Protein 7B9L (pdb70)

Sequence (595 aa):
LYFQLEELELDEQQRKRLEAFLTQKQKVGELKDDDFEKISELGAGNGGVVFKVSHKPSGLVMMARKLIHLEIKPAIRNQIIRELQVLHECNSPYIVVGFYGAFYSDGEISICMEHMDGGSLDDQVLKKAGRIPEQILGKVSIAVIKGLTYLREKHKIIMHRDVKPSNILVNSRGEIKLCDFGVSGQLIDSMRSYMSPERLQGTHYSVQSSDIWSMGLSLVEMAVGRYPIMAIFELLDYIVNEPPPKLPSGVFSLEFQDFVNKCLIKNPAERADLKQLMVHAFIKRSDAEEVDFAGWLCSTIGLNELDEQQRKRLEAFLTQKQKVGELKDDDFEKISELGAGNGGVVFKVSHKPSGLVMARKLIHLEIKPAIRNQIIRELQVLHECNSPYIVGFYGAFYSDGEISIC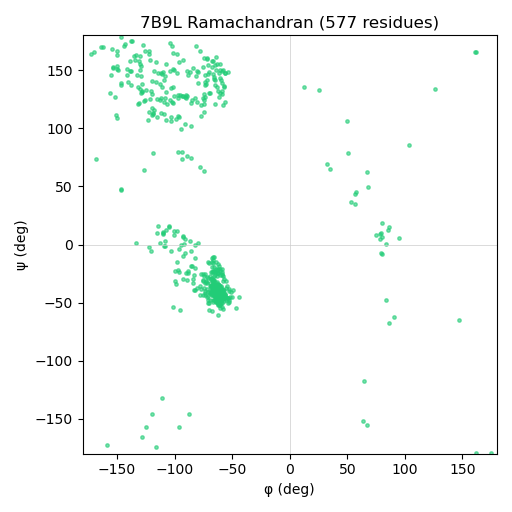MEHMDGGSLDDQVLKKAGRIPEQILGKVSIAVIKGLTYLREKHKIMHRDVKPSNILVNSRGEIKLCDFGVSGQLIDSMARSYMSPERLQGTHYYSVQSDIIWSMGLSLVEMAVGRYPIGSGSSMAIFELLDYIVNEPPPKLPSGVFSLEFQDFVNKCLIKNPAERADLKQLMVHAFIKRSDAEEVDFAGWLCSTIGL

Organism: Homo sapiens (NCBI:txid9606)

GO terms:
  GO:0005515 protein binding (F, IDA)
  GO:0005783 endoplasmic reticulum (C, IDA)
  GO:0004712 protein serine/threonine/tyrosine kinase activity (F, TAS)
  GO:0005634 nucleus (C, TAS)
  GO:0005739 mitochondrion (C, TAS)
  GO:0005769 early endosome (C, TAS)
  GO:0005770 late endosome (C, TAS)
  GO:0005794 Golgi apparatus (C, TAS)
  GO:0005829 cytosol (C, TAS)
  GO:0005925 focal adhesion (C, TAS)
  GO:2000641 regulation of early endosome to late endosome transport (P, TAS)
  GO:0032872 regulation of stress-activated MAPK cascade (P, TAS)
  GO:0090170 regulation of Golgi inheritance (P, TAS)
  GO:0005515 protein binding (F, IPI)
  GO:0004672 protein kinase activity (F, TAS)
  GO:0006935 chemotaxis (P, TAS)
  GO:0007165 signal transduction (P, TAS)
  GO:0004708 MAP kinase kinase activity (F, IDA)
  GO:0004674 protein serine/threonine kinase activity (F, TAS)
  GO:0070371 ERK1 and ERK2 cascade (P, TAS)

Nearest PDB structures (foldseek):
  7b9l-assembly1_A  TM=1.003E+00  e=1.078E-55  Homo sapiens
  7b3m-assembly1_A  TM=1.003E+00  e=1.290E-52  Homo sapiens
  7b3m-assembly2_B  TM=9.998E-01  e=8.311E-51  Homo sapiens
  7b7r-assembly2_B  TM=9.996E-01  e=3.781E-50  Homo sapiens
  7b9l-assembly2_B  TM=9.998E-01  e=3.214E-50  Homo sapiens

B-factor: mean 40.16, std 14.86, range [16.82, 131.48]

InterPro domains:
  IPR000719 Protein kinase domain [PF00069] (68-361)
  IPR000719 Protein kinase domain [PS50011] (68-361)
  IPR000719 Protein kinase domain [SM00220] (68-361)
  IPR008271 Serine/threonine-protein kinase, active site [PS00108] (186-198)
  IPR011009 Protein kinase-like domain superfamily [SSF56112] (63-365)
  IPR017441 Protein kinase, ATP binding site [PS00107] (74-97)
  IPR050915 MAP kinase kinase [PTHR47448] (9-391)

Radius of gyration: 26.85 Å; Cα contacts (8 Å, |Δi|>4): 1035; chains: 2; bounding box: 54×52×81 Å

Solvent-accessible surface area: 27984 Å² total; per-residue (Å²): 122,208,65,131,25,147,138,24,116,26,78,119,112,31,122,151,72,16,45,56,27,20,64,66,25,111,113,20,56,148,14,120,68,124,39,22,106,82,87,46,41,57,25,69,59,148,36,15,20,30,28,59,2,30,3,117,88,20,57,23,67,0,7,17,34,23,6,49,17,93,56,158,82,78,55,42,76,61,0,28,152,31,2,67,66,17,67,124,8,39,4,16,29,4,11,10,11,15,4,11,22,52,35,108,4,48,0,0,20,0,17,13,46,9,58,4,19,7,0,35,72,1,16,164,143,34,41,144,1,64,27,91,7,0,0,43,0,0,14,7,1,0,54,0,5,29,22,0,131,106,67,39,158,24,59,1,94,56,2,61,2,39,6,2,26,0,4,30,131,20,25,16,14,2,7,53,20,18,21,2,42,36,19,76,113,32,125,178,18,18,81,1,4,18,81,1,90,48,64,173,29,43,18,24,3,2,0,2,6,2,0,0,0,2,2,14,0,1,42,30,151,32,22,33,139,15,92,17,89,19,12,47,96,4,12,85,71,98,42,22,147,7,64,90,80,95,17,34,139,63,0,24,56,0,0,47,81,0,0,40,64,80,43,99,117,4,4,57,14,149,87,1,56,94,21,55,0,6,129,72,0,90,91,39,183,36,105,13,27,30,46,0,23,95,43,33,68,44,179,151,68,78,160,96,36,139,151,57,34,97,51,29,66,95,82,32,158,119,22,59,132,19,96,70,108,31,20,101,104,91,47,48,58,30,62,59,145,35,13,21,30,21,56,4,24,3,110,89,24,55,18,69,0,7,17,30,26,4,47,20,95,28,143,76,71,37,75,92,69,0,35,169,33,1,63,49,18,68,102,6,56,6,14,38,5,10,10,10,18,6,13,23,38,34,108,0,47,0,1,19,0,18,16,48,9,60,6,20,9,0,42,78,1,13,169,138,34,41,119,1,60,27,90,7,0,0,42,0,0,12,5,2,0,69,0,6,52,36,0,84,132,149,45,156,17,41,1,82,56,2,54,2,42,6,2,26,0,10,43,113,21,20,15,13,2,6,55,17,18,22,3,40,43,14,54,109,30,69,124,180,17,30,73,1,4,17,57,0,94,42,70,151,17,36,23,32,0,1,0,1,4,1,0,0,1,1,0,2,0,1,10,28,114,18,20,10,32,70,12,114,123,42,21,82,14,57,11,5,45,87,4,13,83,80,112,43,18,147,7,68,98,78,123,18,31,145,57,0,30,55,0,0,56,82,0,1,60,64,80,45,90,125,5,5,56,20,156,87,0,59,92,21,57,0,1,128,66,0,81,92,42,184,32,104,11,28,32,46,0,36,96,40,27,67,98

Secondary structure (DSSP, 8-state):
-----TTS---HHHHHHHHHHHHHHTT--S--GGGEEEEEEEEE-SSEEEEEEEETTTTEEEEEEEEE----HHHHHHHHHHHGGGGG---TTB--EEEEEEETTEEEEEEE--TT-BHHHHHHHHSS--HHHHHHHHHHHHHHHHHHHHHH----S--SGGGEEE-TT--EEE------HHHHHH------HHHHH-----HHHHHHHHHHHHHHHHHTS-----HHHHHHHHHHSPPP-PPTTTS-HHHHHHHHHHS-SSTTTSPPHHHHHTSHHHHHHHHS---HHHHHHHHHT--/---HHHHHHHHHHHHHHTT--S--GGGEEEEEEEEE-SSEEEEEEEETTT--EEEEEEEE----HHHHHHHHHHHGGGGG---TTB--EEEEEEETTEEEEEEE--TT-BHHHHHHHHSS--HHHHHHHHHHHHHHHHHHHHHH-------SGGGEEE-TT--EEE------HHHHHHH------HHHHTTPPP-HHHHHHHHHHHHHHHHHTS--STT-----HHHHHHHHHHSPPP---TTTS-HHHHHHHHHHS-SSTTTS--HHHHHTSHHHHHHHHS---HHHHHHHHHT-

Foldseek 3Di:
DPDPCPVAPDDPVLVVVLVVLVVLLVQADDDDPVQKDFDAWLAADPFWTWTFIQRNSSRDTWIKTKGFADDDVVLVVVQQVLLVCLCVQRDLAAWAWNGWDDDDRIIITITHDAALAFQVVLLVLQLADDLLLVLVLLLSLLVQQCSCCVVPVFAFVDDARNQWGAHLVGGTYGDRGPSDPSVVVRGLDLFALCVLVDDPDDSLRNLSSSLQRSLCRHNSHNQAPDPVRRSCCRNPHQFDFHDPPSDDPQNRVLSNLSNDNPSVSRDHSVRSCPRPSNVVSVPDDDPSSVVSCVRVVHD/DDDPVFVVVLVVLVVLLVQDDDDDPVQKDFDAWLAADLFWTWTFIQRNSSRDTKIKIKGFAPDDPVLQVLQQVLLCCLVVLRDLAAWAWNGWDDDDRIIITITHDAALAFQLVLLVLQLADDLLLLLVLLLSLLVQQCSCCVVPVFHFQDDARNQWGHHLVGGTYGYRGPSDPSVCVRSPVPLFALVVVVPDDDDNLRNLSSSLQRSQCRHNSFNCFDVHHDDDDCNRSCRRNPHADDFHDDDPDDPQNRVLSNLSNDNPSVSRDGSVRSCPRPSNVVSVPDDDPSSVVSCVRVPD

Structure (mmCIF, N/CA/C/O backbone):
data_7B9L
#
_entry.id   7B9L
#
_cell.length_a   57.950
_cell.length_b   72.080
_cell.length_c   158.160
_cell.angle_alpha   90.000
_cell.angle_beta   90.000
_cell.angle_gamma   90.000
#
_symmetry.space_group_name_H-M   'P 21 21 21'
#
loop_
_entity.id
_entity.type
_entity.pdbx_description
1 polymer 'Dual specificity mitogen-activated protein kinase kinase 1,Dual specificity mitogen-activated protein kinase kinase 1'
2 non-polymer 'PHOSPHOAMINOPHOSPHONIC ACID-ADENYLATE ESTER'
3 non-polymer ~{N}-(4-methoxyphenyl)-2-[(2~{S})-3-oxidanylidenethiomorpholin-2-yl]ethanamide
4 non-polymer GLYCEROL
5 non-polymer 'SULFATE ION'
6 non-polymer 'MAGNESIUM ION'
7 water water
#
loop_
_atom_site.group_PDB
_atom_site.id
_atom_site.type_symbol
_atom_site.label_atom_id
_atom_site.label_alt_id
_atom_site.label_comp_id
_atom_site.label_asym_id
_atom_site.label_entity_id
_atom_site.label_seq_id
_atom_site.pdbx_PDB_ins_code
_atom_site.Cartn_x
_atom_site.Cartn_y
_atom_site.Cartn_z
_atom_site.occupancy
_atom_site.B_iso_or_equiv
_atom_site.auth_seq_id
_atom_site.auth_comp_id
_atom_site.auth_asym_id
_atom_site.auth_atom_id
_atom_site.pdbx_PDB_model_num
ATOM 1 N N . LEU A 1 14 ? -43.435 -27.841 33.068 1.00 49.30 33 LEU A N 1
ATOM 2 C CA . LEU A 1 14 ? -42.271 -27.926 32.170 1.00 47.95 33 LEU A CA 1
ATOM 3 C C . LEU A 1 14 ? -41.119 -28.662 32.825 1.00 49.67 33 LEU A C 1
ATOM 4 O O . LEU A 1 14 ? -40.830 -28.445 34.005 1.00 49.90 33 LEU A O 1
ATOM 9 N N . TYR A 1 15 ? -40.479 -29.561 32.064 1.00 42.38 34 TYR A N 1
ATOM 10 C CA . TYR A 1 15 ? -39.382 -30.373 32.559 1.00 41.63 34 TYR A CA 1
ATOM 11 C C . TYR A 1 15 ? -38.070 -29.711 32.159 1.00 44.96 34 TYR A C 1
ATOM 12 O O . TYR A 1 15 ? -37.442 -30.091 31.169 1.00 45.94 34 TYR A O 1
ATOM 21 N N . PHE A 1 16 ? -37.682 -28.679 32.914 1.00 41.37 35 PHE A N 1
ATOM 22 C CA . PHE A 1 16 ? -36.473 -27.905 32.648 1.00 40.37 35 PHE A CA 1
ATOM 23 C C . PHE A 1 16 ? -35.221 -28.752 32.760 1.00 47.11 35 PHE A C 1
ATOM 24 O O . PHE A 1 16 ? -35.127 -29.611 33.639 1.00 46.33 35 PHE A O 1
ATOM 32 N N . GLN A 1 17 ? -34.316 -28.589 31.790 1.00 45.38 36 GLN A N 1
ATOM 33 C CA . GLN A 1 17 ? -33.050 -29.318 31.746 1.00 45.97 36 GLN A CA 1
ATOM 34 C C . GLN A 1 17 ? -31.989 -28.227 31.606 1.00 49.18 36 GLN A C 1
ATOM 35 O O . GLN A 1 17 ? -31.322 -28.110 30.577 1.00 50.68 36 GLN A O 1
ATOM 41 N N . LEU A 1 18 ? -31.881 -27.384 32.641 1.00 43.16 37 LEU A N 1
ATOM 42 C CA . LEU A 1 18 ? -30.972 -26.240 32.644 1.00 42.89 37 LEU A CA 1
ATOM 43 C C . LEU A 1 18 ? -29.836 -26.340 33.679 1.00 46.16 37 LEU A C 1
ATOM 44 O O . LEU A 1 18 ? -29.178 -25.336 33.945 1.00 44.91 37 LEU A O 1
ATOM 49 N N . GLU A 1 19 ? -29.572 -27.538 34.225 1.00 45.18 38 GLU A N 1
ATOM 50 C CA . GLU A 1 19 ? -28.514 -27.718 35.240 1.00 46.31 38 GLU A CA 1
ATOM 51 C C . GLU A 1 19 ? -27.088 -27.401 34.725 1.00 51.83 38 GLU A C 1
ATOM 52 O O . GLU A 1 19 ? -26.258 -26.961 35.515 1.00 52.04 38 GLU A O 1
ATOM 58 N N . GLU A 1 20 ? -26.834 -27.552 33.408 1.00 49.87 39 GLU A N 1
ATOM 59 C CA . GLU A 1 20 ? -25.542 -27.275 32.763 1.00 50.71 39 GLU A CA 1
ATOM 60 C C . GLU A 1 20 ? -25.130 -25.786 32.860 1.00 53.98 39 GLU A C 1
ATOM 61 O O . GLU A 1 20 ? -23.937 -25.470 32.791 1.00 54.37 39 GLU A O 1
ATOM 67 N N . LEU A 1 21 ? -26.114 -24.884 33.009 1.00 48.57 40 LEU A N 1
ATOM 68 C CA . LEU A 1 21 ? -25.888 -23.441 33.158 1.00 48.39 40 LEU A CA 1
ATOM 69 C C . LEU A 1 21 ? -25.586 -23.154 34.634 1.00 56.13 40 LEU A C 1
ATOM 70 O O . LEU A 1 21 ? -26.059 -23.904 35.496 1.00 55.70 40 LEU A O 1
ATOM 75 N N . GLU A 1 22 ? -24.813 -22.087 34.945 1.00 56.70 41 GLU A N 1
ATOM 76 C CA . GLU A 1 22 ? -24.510 -21.765 36.358 1.00 58.30 41 GLU A CA 1
ATOM 77 C C . GLU A 1 22 ? -25.803 -21.438 37.127 1.00 63.18 41 GLU A C 1
ATOM 78 O O . GLU A 1 22 ? -26.199 -22.203 38.004 1.00 64.90 41 GLU A O 1
ATOM 84 N N . LEU A 1 23 ? -26.508 -20.386 36.686 1.00 58.96 42 LEU A N 1
ATOM 85 C CA . LEU A 1 23 ? -27.791 -19.869 37.154 1.00 57.72 42 LEU A CA 1
ATOM 86 C C . LEU A 1 23 ? -27.931 -19.650 38.654 1.00 62.32 42 LEU A C 1
ATOM 87 O O . LEU A 1 23 ? -28.181 -20.606 39.398 1.00 62.48 42 LEU A O 1
ATOM 92 N N . ASP A 1 24 ? -27.909 -18.372 39.078 1.00 58.32 43 ASP A N 1
ATOM 93 C CA . ASP A 1 24 ? -28.244 -18.028 40.457 1.00 57.28 43 ASP A CA 1
ATOM 94 C C . ASP A 1 24 ? -29.790 -18.093 40.483 1.00 58.95 43 ASP A C 1
ATOM 95 O O . ASP A 1 24 ? -30.388 -18.194 39.407 1.00 58.83 43 ASP A O 1
ATOM 100 N N . GLU A 1 25 ? -30.437 -18.092 41.661 1.00 53.30 44 GLU A N 1
ATOM 101 C CA . GLU A 1 25 ? -31.904 -18.203 41.740 1.00 52.18 44 GLU A CA 1
ATOM 102 C C . GLU A 1 25 ? -32.669 -17.143 40.927 1.00 50.87 44 GLU A C 1
ATOM 103 O O . GLU A 1 25 ? -33.713 -17.466 40.360 1.00 49.99 44 GLU A O 1
ATOM 109 N N . GLN A 1 26 ? -32.162 -15.897 40.880 1.00 44.34 45 GLN A N 1
ATOM 110 C CA . GLN A 1 26 ? -32.787 -14.810 40.130 1.00 42.94 45 GLN A CA 1
ATOM 111 C C . GLN A 1 26 ? -32.718 -15.136 38.610 1.00 42.04 45 GLN A C 1
ATOM 112 O O . GLN A 1 26 ? -33.710 -14.969 37.898 1.00 39.23 45 GLN A O 1
ATOM 118 N N . GLN A 1 27 ? -31.555 -15.622 38.142 1.00 38.13 46 GLN A N 1
ATOM 119 C CA . GLN A 1 27 ? -31.342 -15.960 36.718 1.00 37.61 46 GLN A CA 1
ATOM 120 C C . GLN A 1 27 ? -32.209 -17.158 36.316 1.00 39.41 46 GLN A C 1
ATOM 121 O O . GLN A 1 27 ? -32.817 -17.174 35.228 1.00 36.50 46 GLN A O 1
ATOM 127 N N . ARG A 1 28 ? -32.291 -18.144 37.222 1.00 36.49 47 ARG A N 1
ATOM 128 C CA . ARG A 1 28 ? -33.107 -19.342 37.042 1.00 36.11 47 ARG A CA 1
ATOM 129 C C . ARG A 1 28 ? -34.577 -18.945 36.903 1.00 39.23 47 ARG A C 1
ATOM 130 O O . ARG A 1 28 ? -35.233 -19.424 35.986 1.00 39.12 47 ARG A O 1
ATOM 138 N N . LYS A 1 29 ? -35.088 -18.040 37.778 1.00 37.27 48 LYS A N 1
ATOM 139 C CA . LYS A 1 29 ? -36.496 -17.624 37.700 1.00 37.11 48 LYS A CA 1
ATOM 140 C C . LYS A 1 29 ? -36.797 -16.899 36.382 1.00 37.50 48 LYS A C 1
ATOM 141 O O . LYS A 1 29 ? -37.812 -17.176 35.741 1.00 35.99 48 LYS A O 1
ATOM 147 N N . ARG A 1 30 ? -35.893 -16.001 35.963 1.00 33.07 49 ARG A N 1
ATOM 148 C CA . ARG A 1 30 ? -36.048 -15.227 34.736 1.00 32.53 49 ARG A CA 1
ATOM 149 C C . ARG A 1 30 ? -36.057 -16.117 33.480 1.00 34.55 49 ARG A C 1
ATOM 150 O O . ARG A 1 30 ? -36.928 -15.952 32.629 1.00 32.15 49 ARG A O 1
ATOM 158 N N . LEU A 1 31 ? -35.117 -17.069 33.390 1.00 32.38 50 LEU A N 1
ATOM 159 C CA . LEU A 1 31 ? -35.008 -17.934 32.216 1.00 31.49 50 LEU A CA 1
ATOM 160 C C . LEU A 1 31 ? -36.207 -18.891 32.148 1.00 33.78 50 LEU A C 1
ATOM 161 O O . LEU A 1 31 ? -36.763 -19.087 31.074 1.00 34.24 50 LEU A O 1
ATOM 166 N N . GLU A 1 32 ? -36.630 -19.456 33.298 1.00 33.09 51 GLU A N 1
ATOM 167 C CA . GLU A 1 32 ? -37.804 -20.331 33.315 1.00 32.01 51 GLU A CA 1
ATOM 168 C C . GLU A 1 32 ? -39.067 -19.545 32.928 1.00 35.71 51 GLU A C 1
ATOM 169 O O . GLU A 1 32 ? -39.890 -20.068 32.184 1.00 35.52 51 GLU A O 1
ATOM 175 N N . ALA A 1 33 ? -39.168 -18.245 33.326 1.00 31.43 52 ALA A N 1
ATOM 176 C CA . ALA A 1 33 ? -40.319 -17.410 32.958 1.00 31.16 52 ALA A CA 1
ATOM 177 C C . ALA A 1 33 ? -40.373 -17.164 31.456 1.00 31.65 52 ALA A C 1
ATOM 178 O O . ALA A 1 33 ? -41.458 -17.258 30.879 1.00 30.15 52 ALA A O 1
ATOM 180 N N . PHE A 1 34 ? -39.210 -16.858 30.809 1.00 28.74 53 PHE A N 1
ATOM 181 C CA . PHE A 1 34 ? -39.171 -16.651 29.360 1.00 28.02 53 PHE A CA 1
ATOM 182 C C . PHE A 1 34 ? -39.582 -17.938 28.634 1.00 31.86 53 PHE A C 1
ATOM 183 O O . PHE A 1 34 ? -40.442 -17.908 27.739 1.00 30.57 53 PHE A O 1
ATOM 191 N N . LEU A 1 35 ? -38.973 -19.062 29.028 1.00 29.80 54 LEU A N 1
ATOM 192 C CA . LEU A 1 35 ? -39.274 -20.355 28.400 1.00 30.26 54 LEU A CA 1
ATOM 193 C C . LEU A 1 35 ? -40.724 -20.755 28.603 1.00 34.21 54 LEU A C 1
ATOM 194 O O . LEU A 1 35 ? -41.320 -21.316 27.689 1.00 32.75 54 LEU A O 1
ATOM 199 N N . THR A 1 36 ? -41.321 -20.396 29.757 1.00 31.36 55 THR A N 1
ATOM 200 C CA . THR A 1 36 ? -42.743 -20.683 30.012 1.00 30.77 55 THR A CA 1
ATOM 201 C C . THR A 1 36 ? -43.623 -19.851 29.067 1.00 33.01 55 THR A C 1
ATOM 202 O O . THR A 1 36 ? -44.554 -20.383 28.462 1.00 33.66 55 THR A O 1
ATOM 206 N N . GLN A 1 37 ? -43.297 -18.558 28.886 1.00 31.32 56 GLN A N 1
ATOM 207 C CA . GLN A 1 37 ? -44.071 -17.698 27.987 1.00 31.86 56 GLN A CA 1
ATOM 208 C C . GLN A 1 37 ? -43.952 -18.168 26.541 1.00 34.31 56 GLN A C 1
ATOM 209 O O . GLN A 1 37 ? -44.935 -18.151 25.817 1.00 32.92 56 GLN A O 1
ATOM 215 N N . LYS A 1 38 ? -42.760 -18.634 26.154 1.00 30.85 57 LYS A N 1
ATOM 216 C CA . LYS A 1 38 ? -42.472 -19.168 24.823 1.00 30.43 57 LYS A CA 1
ATOM 217 C C . LYS A 1 38 ? -43.361 -20.354 24.459 1.00 32.83 57 LYS A C 1
ATOM 218 O O . LYS A 1 38 ? -43.647 -20.550 23.280 1.00 32.68 57 LYS A O 1
ATOM 224 N N . GLN A 1 39 ? -43.866 -21.114 25.459 1.00 30.26 58 GLN A N 1
ATOM 225 C CA . GLN A 1 39 ? -44.715 -22.280 25.196 1.00 29.27 58 GLN A CA 1
ATOM 226 C C . GLN A 1 39 ? -46.082 -21.887 24.595 1.00 32.21 58 GLN A C 1
ATOM 227 O O . GLN A 1 39 ? -46.775 -22.715 24.018 1.00 32.00 58 GLN A O 1
ATOM 233 N N . LYS A 1 40 ? -46.405 -20.589 24.627 1.00 30.45 59 LYS A N 1
ATOM 234 C CA . LYS A 1 40 ? -47.641 -20.095 24.045 1.00 30.15 59 LYS A CA 1
ATOM 235 C C . LYS A 1 40 ? -47.449 -19.913 22.526 1.00 33.33 59 LYS A C 1
ATOM 236 O O . LYS A 1 40 ? -48.417 -19.652 21.814 1.00 33.60 59 LYS A O 1
ATOM 242 N N . VAL A 1 41 ? -46.193 -19.990 22.057 1.00 29.73 60 VAL A N 1
ATOM 243 C CA . VAL A 1 41 ? -45.793 -19.707 20.677 1.00 30.57 60 VAL A CA 1
ATOM 244 C C . VAL A 1 41 ? -45.455 -20.980 19.913 1.00 34.58 60 VAL A C 1
ATOM 245 O O . VAL A 1 41 ? -44.476 -21.652 20.255 1.00 34.03 60 VAL A O 1
ATOM 249 N N . GLY A 1 42 ? -46.180 -21.202 18.828 1.00 32.68 61 GLY A N 1
ATOM 250 C CA . GLY A 1 42 ? -45.917 -22.297 17.904 1.00 33.79 61 GLY A CA 1
ATOM 251 C C . GLY A 1 42 ? -45.401 -21.733 16.596 1.00 38.39 61 GLY A C 1
ATOM 252 O O . GLY A 1 42 ? -44.519 -20.870 16.591 1.00 40.24 61 GLY A O 1
ATOM 253 N N . GLU A 1 43 ? -45.974 -22.189 15.489 1.00 33.95 62 GLU A N 1
ATOM 254 C CA . GLU A 1 43 ? -45.615 -21.771 14.141 1.00 33.84 62 GLU A CA 1
ATOM 255 C C . GLU A 1 43 ? -45.881 -20.273 13.978 1.00 37.37 62 GLU A C 1
ATOM 256 O O . GLU A 1 43 ? -46.940 -19.788 14.389 1.00 38.80 62 GLU A O 1
ATOM 262 N N . LEU A 1 44 ? -44.903 -19.543 13.441 1.00 31.48 63 LEU A N 1
ATOM 263 C CA . LEU A 1 44 ? -45.051 -18.095 13.252 1.00 30.38 63 LEU A CA 1
ATOM 264 C C . LEU A 1 44 ? -45.385 -17.799 11.815 1.00 33.95 63 LEU A C 1
ATOM 265 O O . LEU A 1 44 ? -44.824 -18.426 10.917 1.00 33.53 63 LEU A O 1
ATOM 270 N N . LYS A 1 45 ? -46.360 -16.899 11.580 1.00 32.01 64 LYS A N 1
ATOM 271 C CA . LYS A 1 45 ? -46.805 -16.551 10.223 1.00 33.00 64 LYS A CA 1
ATOM 272 C C . LYS A 1 45 ? -46.992 -15.050 10.165 1.00 35.48 64 LYS A C 1
ATOM 273 O O . LYS A 1 45 ? -47.365 -14.447 11.164 1.00 35.08 64 LYS A O 1
ATOM 279 N N . ASP A 1 46 ? -46.774 -14.455 8.988 1.00 34.78 65 ASP A N 1
ATOM 280 C CA . ASP A 1 46 ? -46.870 -13.015 8.807 1.00 35.90 65 ASP A CA 1
ATOM 281 C C . ASP A 1 46 ? -48.223 -12.429 9.267 1.00 40.18 65 ASP A C 1
ATOM 282 O O . ASP A 1 46 ? -48.246 -11.459 10.029 1.00 38.93 65 ASP A O 1
ATOM 287 N N . ASP A 1 47 ? -49.335 -13.076 8.874 1.00 38.75 66 ASP A N 1
ATOM 288 C CA . ASP A 1 47 ? -50.676 -12.602 9.211 1.00 39.62 66 ASP A CA 1
ATOM 289 C C . ASP A 1 47 ? -50.995 -12.601 10.719 1.00 41.73 66 ASP A C 1
ATOM 290 O O . ASP A 1 47 ? -51.921 -11.908 11.132 1.00 41.90 66 ASP A O 1
ATOM 295 N N . ASP A 1 48 ? -50.192 -13.296 11.548 1.00 35.27 67 ASP A N 1
ATOM 296 C CA . ASP A 1 48 ? -50.427 -13.341 12.988 1.00 33.67 67 ASP A CA 1
ATOM 297 C C . ASP A 1 48 ? -49.782 -12.176 13.787 1.00 34.51 67 ASP A C 1
ATOM 298 O O . ASP A 1 48 ? -49.914 -12.126 15.019 1.00 34.61 67 ASP A O 1
ATOM 303 N N . PHE A 1 49 ? -49.143 -11.220 13.090 1.00 29.86 68 PHE A N 1
ATOM 304 C CA . PHE A 1 49 ? -48.511 -10.073 13.726 1.00 29.65 68 PHE A CA 1
ATOM 305 C C . PHE A 1 49 ? -49.202 -8.758 13.431 1.00 35.51 68 PHE A C 1
ATOM 306 O O . PHE A 1 49 ? -49.690 -8.530 12.313 1.00 35.31 68 PHE A O 1
ATOM 314 N N . GLU A 1 50 ? -49.141 -7.867 14.413 1.00 32.86 69 GLU A N 1
ATOM 315 C CA . GLU A 1 50 ? -49.615 -6.494 14.297 1.00 33.72 69 GLU A CA 1
ATOM 316 C C . GLU A 1 50 ? -48.431 -5.610 14.694 1.00 36.17 69 GLU A C 1
ATOM 317 O O . GLU A 1 50 ? -47.883 -5.782 15.786 1.00 35.33 69 GLU A O 1
ATOM 323 N N . LYS A 1 51 ? -48.030 -4.675 13.807 1.00 33.12 70 LYS A N 1
ATOM 324 C CA . LYS A 1 51 ? -46.899 -3.784 14.075 1.00 32.90 70 LYS A CA 1
ATOM 325 C C . LYS A 1 51 ? -47.287 -2.710 15.081 1.00 38.27 70 LYS A C 1
ATOM 326 O O . LYS A 1 51 ? -48.323 -2.072 14.927 1.00 40.05 70 LYS A O 1
ATOM 332 N N . ILE A 1 52 ? -46.475 -2.541 16.126 1.00 33.70 71 ILE A N 1
ATOM 333 C CA . ILE A 1 52 ? -46.703 -1.525 17.140 1.00 33.49 71 ILE A CA 1
ATOM 334 C C . ILE A 1 52 ? -45.889 -0.286 16.788 1.00 37.50 71 ILE A C 1
ATOM 335 O O . ILE A 1 52 ? -46.442 0.826 16.700 1.00 36.95 71 ILE A O 1
ATOM 340 N N . SER A 1 53 ? -44.564 -0.461 16.634 1.00 32.22 72 SER A N 1
ATOM 341 C CA . SER A 1 53 ? -43.646 0.652 16.356 1.00 31.88 72 SER A CA 1
ATOM 342 C C . SER A 1 53 ? -42.310 0.113 15.846 1.00 34.79 72 SER A C 1
ATOM 343 O O . SER A 1 53 ? -42.097 -1.097 15.865 1.00 34.42 72 SER A O 1
ATOM 346 N N . GLU A 1 54 ? -41.434 0.991 15.348 1.00 30.74 73 GLU A N 1
ATOM 347 C CA . GLU A 1 54 ? -40.107 0.574 14.903 1.00 29.42 73 GLU A CA 1
ATOM 348 C C . GLU A 1 54 ? -39.124 0.746 16.052 1.00 33.08 73 GLU A C 1
ATOM 349 O O . GLU A 1 54 ? -39.025 1.836 16.623 1.00 34.90 73 GLU A O 1
ATOM 355 N N . LEU A 1 55 ? -38.383 -0.314 16.368 1.00 28.90 74 LEU A N 1
ATOM 356 C CA . LEU A 1 55 ? -37.388 -0.291 17.451 1.00 28.10 74 LEU A CA 1
ATOM 357 C C . LEU A 1 55 ? -36.087 0.301 16.969 1.00 35.65 74 LEU A C 1
ATOM 358 O O . LEU A 1 55 ? -35.444 1.068 17.694 1.00 37.00 74 LEU A O 1
ATOM 363 N N . GLY A 1 56 ? -35.717 -0.037 15.741 1.00 31.58 75 GLY A N 1
ATOM 364 C CA . GLY A 1 56 ? -34.495 0.462 15.140 1.00 32.93 75 GLY A CA 1
ATOM 365 C C . GLY A 1 56 ? -34.226 -0.167 13.796 1.00 37.07 75 GLY A C 1
ATOM 366 O O . GLY A 1 56 ? -35.011 -0.982 13.324 1.00 35.14 75 GLY A O 1
ATOM 367 N N . ALA A 1 57 ? -33.121 0.214 13.172 1.00 35.24 76 ALA A N 1
ATOM 368 C CA . ALA A 1 57 ? -32.749 -0.361 11.879 1.00 35.98 76 ALA A CA 1
ATOM 369 C C . ALA A 1 57 ? -31.245 -0.294 11.706 1.00 43.14 76 ALA A C 1
ATOM 370 O O . ALA A 1 57 ? -30.583 0.555 12.305 1.00 43.46 76 ALA A O 1
ATOM 372 N N . GLY A 1 58 ? -30.718 -1.221 10.931 1.00 41.53 77 GLY A N 1
ATOM 373 C CA . GLY A 1 58 ? -29.300 -1.280 10.617 1.00 42.97 77 GLY A CA 1
ATOM 374 C C . GLY A 1 58 ? -29.128 -1.370 9.119 1.00 50.62 77 GLY A C 1
ATOM 375 O O . GLY A 1 58 ? -30.085 -1.140 8.369 1.00 50.19 77 GLY A O 1
ATOM 376 N N . ASN A 1 59 ? -27.919 -1.722 8.671 1.00 50.00 78 ASN A N 1
ATOM 377 C CA . ASN A 1 59 ? -27.638 -1.852 7.239 1.00 51.21 78 ASN A CA 1
ATOM 378 C C . ASN A 1 59 ? -28.312 -3.080 6.640 1.00 56.51 78 ASN A C 1
ATOM 379 O O . ASN A 1 59 ? -28.734 -3.038 5.483 1.00 59.03 78 ASN A O 1
ATOM 384 N N . GLY A 1 60 ? -28.431 -4.142 7.434 1.00 50.78 79 GLY A N 1
ATOM 385 C CA . GLY A 1 60 ? -29.010 -5.408 7.001 1.00 49.62 79 GLY A CA 1
ATOM 386 C C . GLY A 1 60 ? -30.510 -5.571 7.163 1.00 49.91 79 GLY A C 1
ATOM 387 O O . GLY A 1 60 ? -31.127 -6.298 6.384 1.00 49.76 79 GLY A O 1
ATOM 388 N N . GLY A 1 61 ? -31.098 -4.934 8.177 1.00 42.87 80 GLY A N 1
ATOM 389 C CA . GLY A 1 61 ? -32.532 -5.072 8.417 1.00 40.65 80 GLY A CA 1
ATOM 390 C C . GLY A 1 61 ? -33.209 -3.984 9.227 1.00 39.42 80 GLY A C 1
ATOM 391 O O . GLY A 1 61 ? -32.611 -2.941 9.521 1.00 37.83 80 GLY A O 1
ATOM 392 N N . VAL A 1 62 ? -34.491 -4.227 9.564 1.00 32.71 81 VAL A N 1
ATOM 393 C CA . VAL A 1 62 ? -35.309 -3.318 10.387 1.00 31.15 81 VAL A CA 1
ATOM 394 C C . VAL A 1 62 ? -35.905 -4.166 11.496 1.00 32.74 81 VAL A C 1
ATOM 395 O O . VAL A 1 62 ? -36.229 -5.325 11.256 1.00 32.59 81 VAL A O 1
ATOM 399 N N . VAL A 1 63 ? -36.060 -3.588 12.688 1.00 27.05 82 VAL A N 1
ATOM 400 C CA . VAL A 1 63 ? -36.627 -4.312 13.823 1.00 24.89 82 VAL A CA 1
ATOM 401 C C . VAL A 1 63 ? -37.882 -3.568 14.302 1.00 28.52 82 VAL A C 1
ATOM 402 O O . VAL A 1 63 ? -37.826 -2.369 14.572 1.00 27.82 82 VAL A O 1
ATOM 406 N N . PHE A 1 64 ? -39.001 -4.266 14.367 1.00 25.60 83 PHE A N 1
ATOM 407 C CA . PHE A 1 64 ? -40.258 -3.705 14.824 1.00 26.03 83 PHE A CA 1
ATOM 408 C C . PHE A 1 64 ? -40.657 -4.308 16.153 1.00 30.90 83 PHE A C 1
ATOM 409 O O . PHE A 1 64 ? -40.417 -5.495 16.393 1.00 28.37 83 PHE A O 1
ATOM 417 N N . LYS A 1 65 ? -41.317 -3.493 16.985 1.00 27.99 84 LYS A N 1
ATOM 418 C CA . LYS A 1 65 ? -41.963 -3.948 18.205 1.00 26.81 84 LYS A CA 1
ATOM 419 C C . LYS A 1 65 ? -43.346 -4.393 17.679 1.00 30.26 84 LYS A C 1
ATOM 420 O O . LYS A 1 65 ? -44.011 -3.642 16.950 1.00 30.32 84 LYS A O 1
ATOM 426 N N . VAL A 1 66 ? -43.696 -5.668 17.908 1.00 26.91 85 VAL A N 1
ATOM 427 C CA . VAL A 1 66 ? -44.914 -6.258 17.349 1.00 26.62 85 VAL A CA 1
ATOM 428 C C . VAL A 1 66 ? -45.725 -6.989 18.412 1.00 31.99 85 VAL A C 1
ATOM 429 O O . VAL A 1 66 ? -45.182 -7.420 19.433 1.00 29.87 85 VAL A O 1
ATOM 433 N N . SER A 1 67 ? -47.013 -7.155 18.131 1.00 30.00 86 SER A N 1
ATOM 434 C CA . SER A 1 67 ? -47.898 -7.966 18.947 1.00 30.83 86 SER A CA 1
ATOM 435 C C . SER A 1 67 ? -48.124 -9.280 18.181 1.00 32.59 86 SER A C 1
ATOM 436 O O . SER A 1 67 ? -48.537 -9.246 17.029 1.00 32.83 86 SER A O 1
ATOM 439 N N . HIS A 1 68 ? -47.846 -10.429 18.810 1.00 30.35 87 HIS A N 1
ATOM 440 C CA . HIS A 1 68 ? -48.142 -11.721 18.189 1.00 30.06 87 HIS A CA 1
ATOM 441 C C . HIS A 1 68 ? -49.565 -12.050 18.664 1.00 36.46 87 HIS A C 1
ATOM 442 O O . HIS A 1 68 ? -49.777 -12.355 19.841 1.00 35.78 87 HIS A O 1
ATOM 449 N N . LYS A 1 69 ? -50.543 -11.881 17.769 1.00 34.44 88 LYS A N 1
ATOM 450 C CA . LYS A 1 69 ? -51.967 -12.026 18.113 1.00 35.30 88 LYS A CA 1
ATOM 451 C C . LYS A 1 69 ? -52.328 -13.388 18.731 1.00 41.26 88 LYS A C 1
ATOM 452 O O . LYS A 1 69 ? -52.978 -13.366 19.779 1.00 42.48 88 LYS A O 1
ATOM 458 N N . PRO A 1 70 ? -51.870 -14.553 18.204 1.00 38.40 89 PRO A N 1
ATOM 459 C CA . PRO A 1 70 ? -52.262 -15.838 18.830 1.00 39.02 89 PRO A CA 1
ATOM 460 C C . PRO A 1 70 ? -51.861 -16.001 20.299 1.00 45.06 89 PRO A C 1
ATOM 461 O O . PRO A 1 70 ? -52.659 -16.525 21.077 1.00 45.89 89 PRO A O 1
ATOM 465 N N . SER A 1 71 ? -50.653 -15.519 20.689 1.00 40.75 90 SER A N 1
ATOM 466 C CA . SER A 1 71 ? -50.141 -15.660 22.056 1.00 40.19 90 SER A CA 1
ATOM 467 C C . SER A 1 71 ? -50.369 -14.451 22.972 1.00 44.42 90 SER A C 1
ATOM 468 O O . SER A 1 71 ? -50.313 -14.590 24.196 1.00 44.93 90 SER A O 1
ATOM 471 N N . GLY A 1 72 ? -50.546 -13.272 22.375 1.00 40.22 91 GLY A N 1
ATOM 472 C CA . GLY A 1 72 ? -50.684 -12.013 23.099 1.00 39.28 91 GLY A CA 1
ATOM 473 C C . GLY A 1 72 ? -49.346 -11.448 23.539 1.00 40.95 91 GLY A C 1
ATOM 474 O O . GLY A 1 72 ? -49.293 -10.462 24.284 1.00 41.10 91 GLY A O 1
ATOM 475 N N . LEU A 1 73 ? -48.243 -12.077 23.103 1.00 34.82 92 LEU A N 1
ATOM 476 C CA . LEU A 1 73 ? -46.907 -11.633 23.488 1.00 34.07 92 LEU A CA 1
ATOM 477 C C . LEU A 1 73 ? -46.455 -10.470 22.631 1.00 34.28 92 LEU A C 1
ATOM 478 O O . LEU A 1 73 ? -46.755 -10.424 21.444 1.00 33.39 92 LEU A O 1
ATOM 483 N N . VAL A 1 74 ? -45.712 -9.549 23.243 1.00 31.76 93 VAL A N 1
ATOM 484 C CA . VAL A 1 74 ? -45.053 -8.455 22.541 1.00 30.63 93 VAL A CA 1
ATOM 485 C C . VAL A 1 74 ? -43.656 -9.012 22.225 1.00 32.23 93 VAL A C 1
ATOM 486 O O . VAL A 1 74 ? -43.027 -9.619 23.093 1.00 32.62 93 VAL A O 1
ATOM 490 N N A MET A 1 75 ? -43.193 -8.833 20.988 0.50 29.87 94 MET A N 1
ATOM 491 N N B MET A 1 75 ? -43.210 -8.873 20.965 0.50 23.51 94 MET A N 1
ATOM 492 C CA A MET A 1 75 ? -41.863 -9.283 20.603 0.50 30.18 94 MET A CA 1
ATOM 493 C CA B MET A 1 75 ? -41.915 -9.384 20.504 0.50 20.54 94 MET A CA 1
ATOM 494 C C A MET A 1 75 ? -41.189 -8.304 19.670 0.50 31.16 94 MET A C 1
ATOM 495 C C B MET A 1 75 ? -41.176 -8.272 19.766 0.50 26.65 94 MET A C 1
ATOM 496 O O A MET A 1 75 ? -41.826 -7.370 19.174 0.50 30.45 94 MET A O 1
ATOM 497 O O B MET A 1 75 ? -41.774 -7.242 19.444 0.50 25.96 94 MET A O 1
ATOM 506 N N . ALA A 1 76 ? -39.895 -8.516 19.450 1.00 26.45 95 ALA A N 1
ATOM 507 C CA . ALA A 1 76 ? -39.080 -7.686 18.570 1.00 25.75 95 ALA A CA 1
ATOM 508 C C . ALA A 1 76 ? -38.927 -8.563 17.299 1.00 28.21 95 ALA A C 1
ATOM 509 O O . ALA A 1 76 ? -38.461 -9.699 17.368 1.00 28.84 95 ALA A O 1
ATOM 511 N N . ARG A 1 77 ? -39.418 -8.079 16.179 1.00 22.91 96 ARG A N 1
ATOM 512 C CA . ARG A 1 77 ? -39.368 -8.825 14.926 1.00 23.42 96 ARG A CA 1
ATOM 513 C C . ARG A 1 77 ? -38.369 -8.160 14.008 1.00 27.92 96 ARG A C 1
ATOM 514 O O . ARG A 1 77 ? -38.590 -7.010 13.587 1.00 27.47 96 ARG A O 1
ATOM 522 N N . LYS A 1 78 ? -37.256 -8.856 13.744 1.00 25.30 97 LYS A N 1
ATOM 523 C CA . LYS A 1 78 ? -36.238 -8.356 12.807 1.00 25.53 97 LYS A CA 1
ATOM 524 C C . LYS A 1 78 ? -36.565 -8.866 11.409 1.00 28.39 97 LYS A C 1
ATOM 525 O O . LYS A 1 78 ? -36.704 -10.071 11.232 1.00 27.38 97 LYS A O 1
ATOM 531 N N . LEU A 1 79 ? -36.666 -7.960 10.427 1.00 26.63 98 LEU A N 1
ATOM 532 C CA . LEU A 1 79 ? -36.938 -8.356 9.044 1.00 28.03 98 LEU A CA 1
ATOM 533 C C . LEU A 1 79 ? -35.712 -8.089 8.196 1.00 31.88 98 LEU A C 1
ATOM 534 O O . LEU A 1 79 ? -35.166 -6.977 8.199 1.00 30.49 98 LEU A O 1
ATOM 539 N N . ILE A 1 80 ? -35.251 -9.128 7.492 1.00 28.83 99 ILE A N 1
ATOM 540 C CA . ILE A 1 80 ? -34.056 -9.047 6.655 1.00 27.28 99 ILE A CA 1
ATOM 541 C C . ILE A 1 80 ? -34.506 -9.357 5.228 1.00 32.17 99 ILE A C 1
ATOM 542 O O . ILE A 1 80 ? -35.009 -10.463 4.962 1.00 30.89 99 ILE A O 1
ATOM 547 N N . HIS A 1 81 ? -34.348 -8.381 4.320 1.00 31.78 100 HIS A N 1
ATOM 548 C CA . HIS A 1 81 ? -34.781 -8.590 2.955 1.00 33.82 100 HIS A CA 1
ATOM 549 C C . HIS A 1 81 ? -33.827 -9.521 2.225 1.00 40.75 100 HIS A C 1
ATOM 550 O O . HIS A 1 81 ? -32.631 -9.234 2.131 1.00 39.48 100 HIS A O 1
ATOM 557 N N . LEU A 1 82 ? -34.366 -10.651 1.732 1.00 40.85 101 LEU A N 1
ATOM 558 C CA . LEU A 1 82 ? -33.618 -11.624 0.955 1.00 43.90 101 LEU A CA 1
ATOM 559 C C . LEU A 1 82 ? -34.548 -12.325 -0.004 1.00 49.47 101 LEU A C 1
ATOM 560 O O . LEU A 1 82 ? -35.448 -13.058 0.416 1.00 50.17 101 LEU A O 1
ATOM 565 N N . GLU A 1 83 ? -34.360 -12.064 -1.287 1.00 47.08 102 GLU A N 1
ATOM 566 C CA . GLU A 1 83 ? -35.150 -12.707 -2.328 1.00 47.98 102 GLU A CA 1
ATOM 567 C C . GLU A 1 83 ? -34.169 -13.496 -3.201 1.00 51.19 102 GLU A C 1
ATOM 568 O O . GLU A 1 83 ? -33.758 -13.033 -4.273 1.00 52.82 102 GLU A O 1
ATOM 574 N N . ILE A 1 84 ? -33.766 -14.679 -2.698 1.00 45.84 103 ILE A N 1
ATOM 575 C CA . ILE A 1 84 ? -32.797 -15.594 -3.321 1.00 44.76 103 ILE A CA 1
ATOM 576 C C . ILE A 1 84 ? -33.450 -16.925 -3.702 1.00 46.85 103 ILE A C 1
ATOM 577 O O . ILE A 1 84 ? -34.674 -17.056 -3.584 1.00 45.58 103 ILE A O 1
ATOM 582 N N . LYS A 1 85 ? -32.641 -17.905 -4.168 1.00 43.05 104 LYS A N 1
ATOM 583 C CA . LYS A 1 85 ? -33.123 -19.235 -4.574 1.00 42.88 104 LYS A CA 1
ATOM 584 C C . LYS A 1 85 ? -33.876 -19.866 -3.384 1.00 44.13 104 LYS A C 1
ATOM 585 O O . LYS A 1 85 ? -33.322 -19.922 -2.282 1.00 42.89 104 LYS A O 1
ATOM 591 N N . PRO A 1 86 ? -35.164 -20.240 -3.567 1.00 40.61 105 PRO A N 1
ATOM 592 C CA . PRO A 1 86 ? -35.943 -20.757 -2.425 1.00 40.45 105 PRO A CA 1
ATOM 593 C C . PRO A 1 86 ? -35.251 -21.848 -1.603 1.00 43.52 105 PRO A C 1
ATOM 594 O O . PRO A 1 86 ? -35.322 -21.811 -0.382 1.00 42.31 105 PRO A O 1
ATOM 598 N N . ALA A 1 87 ? -34.531 -22.784 -2.263 1.00 42.42 106 ALA A N 1
ATOM 599 C CA . ALA A 1 87 ? -33.823 -23.848 -1.549 1.00 42.59 106 ALA A CA 1
ATOM 600 C C . ALA A 1 87 ? -32.744 -23.339 -0.576 1.00 46.72 106 ALA A C 1
ATOM 601 O O . ALA A 1 87 ? -32.632 -23.886 0.527 1.00 44.17 106 ALA A O 1
ATOM 603 N N . ILE A 1 88 ? -31.971 -22.278 -0.944 1.00 43.60 107 ILE A N 1
ATOM 604 C CA . ILE A 1 88 ? -30.914 -21.821 -0.031 1.00 43.20 107 ILE A CA 1
ATOM 605 C C . ILE A 1 88 ? -31.508 -20.868 1.046 1.00 40.90 107 ILE A C 1
ATOM 606 O O . ILE A 1 88 ? -30.989 -20.804 2.170 1.00 38.65 107 ILE A O 1
ATOM 611 N N . ARG A 1 89 ? -32.625 -20.188 0.724 1.00 35.23 108 ARG A N 1
ATOM 612 C CA . ARG A 1 89 ? -33.347 -19.374 1.714 1.00 35.00 108 ARG A CA 1
ATOM 613 C C . ARG A 1 89 ? -33.892 -20.368 2.776 1.00 36.65 108 ARG A C 1
ATOM 614 O O . ARG A 1 89 ? -33.830 -20.089 3.975 1.00 34.37 108 ARG A O 1
ATOM 622 N N . ASN A 1 90 ? -34.354 -21.554 2.336 1.00 35.44 109 ASN A N 1
ATOM 623 C CA . ASN A 1 90 ? -34.833 -22.586 3.278 1.00 34.98 109 ASN A CA 1
ATOM 624 C C . ASN A 1 90 ? -33.701 -23.155 4.153 1.00 36.93 109 ASN A C 1
ATOM 625 O O . ASN A 1 90 ? -33.937 -23.452 5.330 1.00 34.85 109 ASN A O 1
ATOM 630 N N . GLN A 1 91 ? -32.461 -23.228 3.622 1.00 34.88 110 GLN A N 1
ATOM 631 C CA . GLN A 1 91 ? -31.283 -23.655 4.393 1.00 35.09 110 GLN A CA 1
ATOM 632 C C . GLN A 1 91 ? -30.980 -22.623 5.490 1.00 36.54 110 GLN A C 1
ATOM 633 O O . GLN A 1 91 ? -30.614 -22.992 6.605 1.00 34.14 110 GLN A O 1
ATOM 639 N N . ILE A 1 92 ? -31.137 -21.324 5.174 1.00 33.59 111 ILE A N 1
ATOM 640 C CA . ILE A 1 92 ? -30.961 -20.278 6.174 1.00 32.25 111 ILE A CA 1
ATOM 641 C C . ILE A 1 92 ? -32.000 -20.471 7.287 1.00 32.37 111 ILE A C 1
ATOM 642 O O . ILE A 1 92 ? -31.644 -20.476 8.460 1.00 30.60 111 ILE A O 1
ATOM 647 N N . ILE A 1 93 ? -33.286 -20.614 6.909 1.00 29.62 112 ILE A N 1
ATOM 648 C CA . ILE A 1 93 ? -34.339 -20.791 7.902 1.00 29.85 112 ILE A CA 1
ATOM 649 C C . ILE A 1 93 ? -34.036 -22.007 8.795 1.00 33.54 112 ILE A C 1
ATOM 650 O O . ILE A 1 93 ? -34.168 -21.915 10.018 1.00 32.46 112 ILE A O 1
ATOM 655 N N . ARG A 1 94 ? -33.588 -23.124 8.176 1.00 32.16 113 ARG A N 1
ATOM 656 C CA . ARG A 1 94 ? -33.238 -24.342 8.926 1.00 31.75 113 ARG A CA 1
ATOM 657 C C . ARG A 1 94 ? -32.115 -24.043 9.924 1.00 34.39 113 ARG A C 1
ATOM 658 O O . ARG A 1 94 ? -32.218 -24.399 11.100 1.00 32.17 113 ARG A O 1
ATOM 666 N N . GLU A 1 95 ? -31.047 -23.357 9.460 1.00 31.63 114 GLU A N 1
ATOM 667 C CA . GLU A 1 95 ? -29.944 -22.998 10.346 1.00 31.62 114 GLU A CA 1
ATOM 668 C C . GLU A 1 95 ? -30.362 -22.081 11.504 1.00 32.91 114 GLU A C 1
ATOM 669 O O . GLU A 1 95 ? -29.857 -22.238 12.615 1.00 31.60 114 GLU A O 1
ATOM 675 N N . LEU A 1 96 ? -31.320 -21.172 11.261 1.00 28.50 115 LEU A N 1
ATOM 676 C CA . LEU A 1 96 ? -31.836 -20.269 12.303 1.00 28.17 115 LEU A CA 1
ATOM 677 C C . LEU A 1 96 ? -32.598 -21.002 13.392 1.00 31.42 115 LEU A C 1
ATOM 678 O O . LEU A 1 96 ? -32.698 -20.487 14.496 1.00 29.54 115 LEU A O 1
ATOM 683 N N . GLN A 1 97 ? -33.125 -22.213 13.104 1.00 29.12 116 GLN A N 1
ATOM 684 C CA . GLN A 1 97 ? -33.841 -23.016 14.113 1.00 29.38 116 GLN A CA 1
ATOM 685 C C . GLN A 1 97 ? -32.957 -23.417 15.288 1.00 33.01 116 GLN A C 1
ATOM 686 O O . GLN A 1 97 ? -33.479 -23.749 16.345 1.00 31.80 116 GLN A O 1
ATOM 692 N N . VAL A 1 98 ? -31.611 -23.409 15.107 1.00 31.77 117 VAL A N 1
ATOM 693 C CA . VAL A 1 98 ? -30.654 -23.691 16.188 1.00 31.95 117 VAL A CA 1
ATOM 694 C C . VAL A 1 98 ? -30.858 -22.668 17.333 1.00 33.58 117 VAL A C 1
ATOM 695 O O . VAL A 1 98 ? -30.565 -22.959 18.498 1.00 32.51 117 VAL A O 1
ATOM 699 N N . LEU A 1 99 ? -31.405 -21.473 16.998 1.00 30.40 118 LEU A N 1
ATOM 700 C CA . LEU A 1 99 ? -31.677 -20.465 18.019 1.00 30.37 118 LEU A CA 1
ATOM 701 C C . LEU A 1 99 ? -32.630 -20.981 19.104 1.00 32.93 118 LEU A C 1
ATOM 702 O O . LEU A 1 99 ? -32.563 -20.497 20.234 1.00 31.57 118 LEU A O 1
ATOM 707 N N . HIS A 1 100 ? -33.456 -22.010 18.791 1.00 31.37 119 HIS A N 1
ATOM 708 C CA . HIS A 1 100 ? -34.335 -22.597 19.818 1.00 30.34 119 HIS A CA 1
ATOM 709 C C . HIS A 1 100 ? -33.546 -23.296 20.948 1.00 37.14 119 HIS A C 1
ATOM 710 O O . HIS A 1 100 ? -34.094 -23.502 22.035 1.00 38.80 119 HIS A O 1
ATOM 717 N N . GLU A 1 101 ? -32.270 -23.637 20.691 1.00 34.52 120 GLU A N 1
ATOM 718 C CA . GLU A 1 101 ? -31.377 -24.300 21.655 1.00 35.00 120 GLU A CA 1
ATOM 719 C C . GLU A 1 101 ? -30.454 -23.312 22.414 1.00 38.14 120 GLU A C 1
ATOM 720 O O . GLU A 1 101 ? -29.706 -23.740 23.297 1.00 37.29 120 GLU A O 1
ATOM 726 N N . CYS A 1 102 ? -30.496 -22.010 22.089 1.00 34.21 121 CYS A N 1
ATOM 727 C CA . CYS A 1 102 ? -29.590 -21.027 22.704 1.00 34.23 121 CYS A CA 1
ATOM 728 C C . CYS A 1 102 ? -30.202 -20.345 23.918 1.00 39.31 121 CYS A C 1
ATOM 729 O O . CYS A 1 102 ? -30.502 -19.146 23.850 1.00 43.23 121 CYS A O 1
ATOM 732 N N . ASN A 1 103 ? -30.294 -21.063 25.043 1.00 32.23 122 ASN A N 1
ATOM 733 C CA . ASN A 1 103 ? -30.901 -20.586 26.280 1.00 31.58 122 ASN A CA 1
ATOM 734 C C . ASN A 1 103 ? -29.828 -20.215 27.284 1.00 33.19 122 ASN A C 1
ATOM 735 O O . ASN A 1 103 ? -29.124 -21.090 27.805 1.00 33.14 122 ASN A O 1
ATOM 740 N N . SER A 1 104 ? -29.693 -18.909 27.542 1.00 29.13 123 SER A N 1
ATOM 741 C CA . SER A 1 104 ? -28.675 -18.394 28.454 1.00 28.50 123 SER A CA 1
ATOM 742 C C . SER A 1 104 ? -29.140 -17.048 29.012 1.00 29.98 123 SER A C 1
ATOM 743 O O . SER A 1 104 ? -29.733 -16.267 28.267 1.00 29.95 123 SER A O 1
ATOM 746 N N . PRO A 1 105 ? -28.820 -16.712 30.277 1.00 28.15 124 PRO A N 1
ATOM 747 C CA . PRO A 1 105 ? -29.154 -15.358 30.776 1.00 28.48 124 PRO A CA 1
ATOM 748 C C . PRO A 1 105 ? -28.513 -14.232 29.956 1.00 30.27 124 PRO A C 1
ATOM 749 O O . PRO A 1 105 ? -28.963 -13.084 30.049 1.00 29.70 124 PRO A O 1
ATOM 753 N N . TYR A 1 106 ? -27.434 -14.531 29.201 1.00 26.84 125 TYR A N 1
ATOM 754 C CA . TYR A 1 106 ? -26.664 -13.525 28.448 1.00 25.69 125 TYR A CA 1
ATOM 755 C C . TYR A 1 106 ? -26.972 -13.454 26.953 1.00 27.24 125 TYR A C 1
ATOM 756 O O . TYR A 1 106 ? -26.257 -12.775 26.221 1.00 27.44 125 TYR A O 1
ATOM 765 N N . ILE A 1 107 ? -28.009 -14.165 26.518 1.00 23.96 126 ILE A N 1
ATOM 766 C CA . ILE A 1 107 ? -28.385 -14.239 25.093 1.00 24.20 126 ILE A CA 1
ATOM 767 C C . ILE A 1 107 ? -29.880 -13.886 24.984 1.00 26.55 126 ILE A C 1
ATOM 768 O O . ILE A 1 107 ? -30.702 -14.452 25.721 1.00 26.71 126 ILE A O 1
ATOM 773 N N . VAL A 1 108 ? -30.228 -12.979 24.064 1.00 24.54 127 VAL A N 1
ATOM 774 C CA A VAL A 1 108 ? -31.622 -12.564 23.880 0.50 24.07 127 VAL A CA 1
ATOM 775 C CA B VAL A 1 108 ? -31.628 -12.564 23.880 0.50 24.12 127 VAL A CA 1
ATOM 776 C C . VAL A 1 108 ? -32.510 -13.786 23.592 1.00 25.96 127 VAL A C 1
ATOM 777 O O . VAL A 1 108 ? -32.120 -14.661 22.820 1.00 26.78 127 VAL A O 1
ATOM 784 N N . GLY A 1 109 ? -33.669 -13.834 24.224 1.00 26.25 128 GLY A N 1
ATOM 785 C CA . GLY A 1 109 ? -34.593 -14.949 24.003 1.00 27.52 128 GLY A CA 1
ATOM 786 C C . GLY A 1 109 ? -35.092 -15.004 22.569 1.00 29.42 128 GLY A C 1
ATOM 787 O O . GLY A 1 109 ? -35.172 -13.983 21.883 1.00 28.04 128 GLY A O 1
ATOM 788 N N . PHE A 1 110 ? -35.397 -16.212 22.095 1.00 26.09 129 PHE A N 1
ATOM 789 C CA . PHE A 1 110 ? -35.809 -16.391 20.709 1.00 25.10 129 PHE A CA 1
ATOM 790 C C . PHE A 1 110 ? -37.165 -17.101 20.643 1.00 29.44 129 PHE A C 1
ATOM 791 O O . PHE A 1 110 ? -37.339 -18.129 21.309 1.00 29.18 129 PHE A O 1
ATOM 799 N N . TYR A 1 111 ? -38.104 -16.579 19.824 1.00 25.62 130 TYR A N 1
ATOM 800 C CA . TYR A 1 111 ? -39.431 -17.223 19.623 1.00 24.72 130 TYR A CA 1
ATOM 801 C C . TYR A 1 111 ? -39.545 -18.039 18.347 1.00 28.36 130 TYR A C 1
ATOM 802 O O . TYR A 1 111 ? -40.357 -18.995 18.299 1.00 28.53 130 TYR A O 1
ATOM 811 N N . GLY A 1 112 ? -38.834 -17.635 17.293 1.00 25.88 131 GLY A N 1
ATOM 812 C CA . GLY A 1 112 ? -38.922 -18.362 16.021 1.00 25.95 131 GLY A CA 1
ATOM 813 C C . GLY A 1 112 ? -38.451 -17.558 14.827 1.00 29.05 131 GLY A C 1
ATOM 814 O O . GLY A 1 112 ? -38.243 -16.347 14.919 1.00 27.44 131 GLY A O 1
ATOM 815 N N . ALA A 1 113 ? -38.239 -18.247 13.716 1.00 26.70 132 ALA A N 1
ATOM 816 C CA . ALA A 1 113 ? -37.791 -17.624 12.467 1.00 27.64 132 ALA A CA 1
ATOM 817 C C . ALA A 1 113 ? -38.508 -18.256 11.310 1.00 31.32 132 ALA A C 1
ATOM 818 O O . ALA A 1 113 ? -38.754 -19.469 11.308 1.00 29.85 132 ALA A O 1
ATOM 820 N N . PHE A 1 114 ? -38.901 -17.421 10.336 1.00 27.60 133 PHE A N 1
ATOM 821 C CA . PHE A 1 114 ? -39.652 -17.844 9.173 1.00 27.69 133 PHE A CA 1
ATOM 822 C C . PHE A 1 114 ? -39.428 -16.903 7.995 1.00 31.77 133 PHE A C 1
ATOM 823 O O . PHE A 1 114 ? -38.835 -15.832 8.154 1.00 29.87 133 PHE A O 1
ATOM 831 N N . TYR A 1 115 ? -39.873 -17.330 6.797 1.00 30.51 134 TYR A N 1
ATOM 832 C CA . TYR A 1 115 ? -39.759 -16.525 5.597 1.00 31.28 134 TYR A CA 1
ATOM 833 C C . TYR A 1 115 ? -41.151 -16.198 5.094 1.00 34.45 134 TYR A C 1
ATOM 834 O O . TYR A 1 115 ? -42.022 -17.063 5.089 1.00 34.06 134 TYR A O 1
ATOM 843 N N . SER A 1 116 ? -41.337 -14.960 4.629 1.00 32.63 135 SER A N 1
ATOM 844 C CA . SER A 1 116 ? -42.577 -14.499 4.004 1.00 33.15 135 SER A CA 1
ATOM 845 C C . SER A 1 116 ? -42.282 -13.325 3.101 1.00 38.30 135 SER A C 1
ATOM 846 O O . SER A 1 116 ? -41.600 -12.383 3.505 1.00 35.22 135 SER A O 1
ATOM 849 N N . ASP A 1 117 ? -42.800 -13.414 1.863 1.00 40.23 136 ASP A N 1
ATOM 850 C CA . ASP A 1 117 ? -42.759 -12.426 0.794 1.00 41.91 136 ASP A CA 1
ATOM 851 C C . ASP A 1 117 ? -41.461 -11.586 0.747 1.00 42.80 136 ASP A C 1
ATOM 852 O O . ASP A 1 117 ? -41.484 -10.377 0.974 1.00 43.16 136 ASP A O 1
ATOM 857 N N . GLY A 1 118 ? -40.347 -12.260 0.464 1.00 37.11 137 GLY A N 1
ATOM 858 C CA . GLY A 1 118 ? -39.039 -11.626 0.310 1.00 36.56 137 GLY A CA 1
ATOM 859 C C . GLY A 1 118 ? -38.306 -11.258 1.583 1.00 36.42 137 GLY A C 1
ATOM 860 O O . GLY A 1 118 ? -37.236 -10.642 1.519 1.00 36.24 137 GLY A O 1
ATOM 861 N N . GLU A 1 119 ? -38.853 -11.631 2.753 1.00 31.94 138 GLU A N 1
ATOM 862 C CA . GLU A 1 119 ? -38.219 -11.262 4.023 1.00 31.52 138 GLU A CA 1
ATOM 863 C C . GLU A 1 119 ? -38.082 -12.418 4.988 1.00 32.59 138 GLU A C 1
ATOM 864 O O . GLU A 1 119 ? -39.055 -13.133 5.236 1.00 32.44 138 GLU A O 1
ATOM 870 N N . ILE A 1 120 ? -36.900 -12.529 5.611 1.00 29.61 139 ILE A N 1
ATOM 871 C CA . ILE A 1 120 ? -36.655 -13.479 6.696 1.00 28.66 139 ILE A CA 1
ATOM 872 C C . ILE A 1 120 ? -37.002 -12.724 7.975 1.00 30.61 139 ILE A C 1
ATOM 873 O O . ILE A 1 120 ? -36.540 -11.596 8.161 1.00 29.37 139 ILE A O 1
ATOM 878 N N . SER A 1 121 ? -37.845 -13.315 8.826 1.00 27.56 140 SER A N 1
ATOM 879 C CA . SER A 1 121 ? -38.216 -12.720 10.117 1.00 26.49 140 SER A CA 1
ATOM 880 C C . SER A 1 121 ? -37.540 -13.509 11.230 1.00 27.82 140 SER A C 1
ATOM 881 O O . SER A 1 121 ? -37.610 -14.739 11.239 1.00 27.31 140 SER A O 1
ATOM 884 N N . ILE A 1 122 ? -36.898 -12.805 12.159 1.00 24.93 141 ILE A N 1
ATOM 885 C CA . ILE A 1 122 ? -36.285 -13.384 13.343 1.00 24.27 141 ILE A CA 1
ATOM 886 C C . ILE A 1 122 ? -37.034 -12.735 14.506 1.00 27.66 141 ILE A C 1
ATOM 887 O O . ILE A 1 122 ? -36.913 -11.533 14.701 1.00 26.54 141 ILE A O 1
ATOM 892 N N . CYS A 1 123 ? -37.809 -13.526 15.254 1.00 25.57 142 CYS A N 1
ATOM 893 C CA . CYS A 1 123 ? -38.645 -13.017 16.342 1.00 25.02 142 CYS A CA 1
ATOM 894 C C . CYS A 1 123 ? -37.990 -13.288 17.678 1.00 28.16 142 CYS A C 1
ATOM 895 O O . CYS A 1 123 ? -37.688 -14.428 18.006 1.00 27.19 142 CYS A O 1
ATOM 898 N N . MET A 1 124 ? -37.756 -12.217 18.427 1.00 26.08 143 MET A N 1
ATOM 899 C CA . MET A 1 124 ? -37.015 -12.232 19.681 1.00 26.26 143 MET A CA 1
ATOM 900 C C . MET A 1 124 ? -37.798 -11.709 20.828 1.00 28.45 143 MET A C 1
ATOM 901 O O . MET A 1 124 ? -38.764 -10.953 20.680 1.00 27.02 143 MET A O 1
ATOM 906 N N . GLU A 1 125 ? -37.256 -11.972 22.001 1.00 27.15 144 GLU A N 1
ATOM 907 C CA . GLU A 1 125 ? -37.690 -11.380 23.236 1.00 26.85 144 GLU A CA 1
ATOM 908 C C . GLU A 1 125 ? -37.534 -9.850 23.073 1.00 28.31 144 GLU A C 1
ATOM 909 O O . GLU A 1 125 ? -36.477 -9.382 22.657 1.00 28.49 144 GLU A O 1
ATOM 915 N N . HIS A 1 126 ? -38.592 -9.085 23.384 1.00 26.04 145 HIS A N 1
ATOM 916 C CA . HIS A 1 126 ? -38.492 -7.627 23.364 1.00 26.21 145 HIS A CA 1
ATOM 917 C C . HIS A 1 126 ? -37.696 -7.167 24.604 1.00 29.70 145 HIS A C 1
ATOM 918 O O . HIS A 1 126 ? -38.085 -7.465 25.739 1.00 30.05 145 HIS A O 1
ATOM 925 N N . MET A 1 127 ? -36.608 -6.415 24.384 1.00 27.56 146 MET A N 1
ATOM 926 C CA . MET A 1 127 ? -35.772 -5.880 25.472 1.00 25.32 146 MET A CA 1
ATOM 927 C C . MET A 1 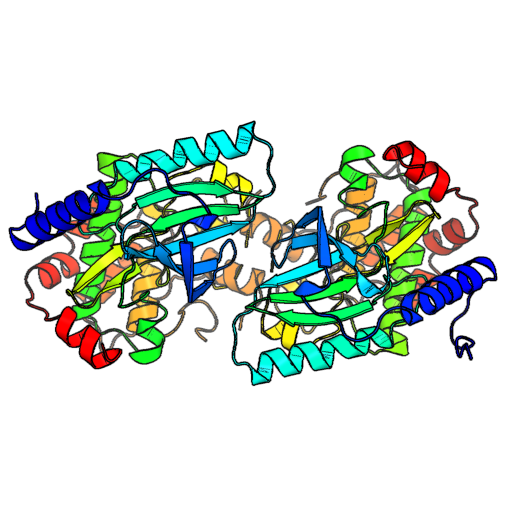127 ? -36.148 -4.414 25.590 1.00 29.52 146 MET A C 1
ATOM 928 O O . MET A 1 127 ? -35.826 -3.605 24.713 1.00 28.85 146 MET A O 1
ATOM 933 N N . ASP A 1 128 ? -36.891 -4.077 26.651 1.00 27.59 147 ASP A N 1
ATOM 934 C CA . ASP A 1 128 ? -37.466 -2.730 26.794 1.00 27.49 147 ASP A CA 1
ATOM 935 C C . ASP A 1 128 ? -36.440 -1.592 27.004 1.00 30.62 147 ASP A C 1
ATOM 936 O O . ASP A 1 128 ? -36.830 -0.438 26.897 1.00 31.49 147 ASP A O 1
ATOM 941 N N . GLY A 1 129 ? -35.165 -1.904 27.250 1.00 27.14 148 GLY A N 1
ATOM 942 C CA . GLY A 1 129 ? -34.137 -0.871 27.386 1.00 27.31 148 GLY A CA 1
ATOM 943 C C . GLY A 1 129 ? -33.390 -0.597 26.088 1.00 30.49 148 GLY A C 1
ATOM 944 O O . GLY A 1 129 ? -32.473 0.236 26.051 1.00 31.07 148 GLY A O 1
ATOM 945 N N . GLY A 1 130 ? -33.754 -1.326 25.029 1.00 27.82 149 GLY A N 1
ATOM 946 C CA . GLY A 1 130 ? -33.112 -1.218 23.724 1.00 27.58 149 GLY A CA 1
ATOM 947 C C . GLY A 1 130 ? -31.647 -1.620 23.758 1.00 30.44 149 GLY A C 1
ATOM 948 O O . GLY A 1 130 ? -31.242 -2.420 24.607 1.00 29.20 149 GLY A O 1
ATOM 949 N N . SER A 1 131 ? -30.842 -1.055 22.855 1.00 26.45 150 SER A N 1
ATOM 950 C CA . SER A 1 131 ? -29.417 -1.413 22.828 1.00 25.35 150 SER A CA 1
ATOM 951 C C . SER A 1 131 ? -28.553 -0.366 23.484 1.00 29.72 150 SER A C 1
ATOM 952 O O . SER A 1 131 ? -28.990 0.782 23.662 1.00 27.74 150 SER A O 1
ATOM 955 N N . LEU A 1 132 ? -27.294 -0.740 23.789 1.00 26.42 151 LEU A N 1
ATOM 956 C CA . LEU A 1 132 ? -26.372 0.204 24.438 1.00 25.98 151 LEU A CA 1
ATOM 957 C C . LEU A 1 132 ? -26.007 1.385 23.542 1.00 28.89 151 LEU A C 1
ATOM 958 O O . LEU A 1 132 ? -25.660 2.435 24.108 1.00 30.38 151 LEU A O 1
ATOM 963 N N . ASP A 1 133 ? -26.113 1.281 22.169 1.00 28.00 152 ASP A N 1
ATOM 964 C CA A ASP A 1 133 ? -25.839 2.488 21.364 0.50 27.56 152 ASP A CA 1
ATOM 965 C CA B ASP A 1 133 ? -25.890 2.407 21.284 0.50 27.88 152 ASP A CA 1
ATOM 966 C C . ASP A 1 133 ? -26.983 3.467 21.594 1.00 30.86 152 ASP A C 1
ATOM 967 O O . ASP A 1 133 ? -26.719 4.670 21.655 1.00 31.39 152 ASP A O 1
ATOM 976 N N . GLN A 1 134 ? -28.234 2.977 21.762 1.00 28.82 153 GLN A N 1
ATOM 977 C CA . GLN A 1 134 ? -29.374 3.870 22.046 1.00 29.93 153 GLN A CA 1
ATOM 978 C C . GLN A 1 134 ? -29.234 4.469 23.457 1.00 33.58 153 GLN A C 1
ATOM 979 O O . GLN A 1 134 ? -29.456 5.673 23.649 1.00 32.07 153 GLN A O 1
ATOM 985 N N . VAL A 1 135 ? -28.785 3.663 24.439 1.00 29.59 154 VAL A N 1
ATOM 986 C CA . VAL A 1 135 ? -28.664 4.262 25.774 1.00 30.20 154 VAL A CA 1
ATOM 987 C C . VAL A 1 135 ? -27.465 5.219 25.817 1.00 35.24 154 VAL A C 1
ATOM 988 O O . VAL A 1 135 ? -27.588 6.258 26.478 1.00 34.82 154 VAL A O 1
ATOM 992 N N . LEU A 1 136 ? -26.386 4.949 25.045 1.00 31.58 155 LEU A N 1
ATOM 993 C CA . LEU A 1 136 ? -25.230 5.862 25.011 1.00 32.70 155 LEU A CA 1
ATOM 994 C C . LEU A 1 136 ? -25.639 7.264 24.536 1.00 42.31 155 LEU A C 1
ATOM 995 O O . LEU A 1 136 ? -25.135 8.242 25.086 1.00 41.50 155 LEU A O 1
ATOM 1000 N N . LYS A 1 137 ? -26.569 7.357 23.550 1.00 42.71 156 LYS A N 1
ATOM 1001 C CA . LYS A 1 137 ? -27.071 8.639 23.022 1.00 44.11 156 LYS A CA 1
ATOM 1002 C C . LYS A 1 137 ? -27.678 9.497 24.132 1.00 50.42 156 LYS A C 1
ATOM 1003 O O . LYS A 1 137 ? -27.412 10.704 24.178 1.00 49.89 156 LYS A O 1
ATOM 1009 N N . LYS A 1 138 ? -28.449 8.862 25.051 1.00 46.69 157 LYS A N 1
ATOM 1010 C CA . LYS A 1 138 ? -29.094 9.511 26.198 1.00 45.78 157 LYS A CA 1
ATOM 1011 C C . LYS A 1 138 ? -28.166 9.710 27.408 1.00 49.20 157 LYS A C 1
ATOM 1012 O O . LYS A 1 138 ? -28.253 10.744 28.065 1.00 49.94 157 LYS A O 1
ATOM 1018 N N . ALA A 1 139 ? -27.292 8.736 27.714 1.00 43.95 158 ALA A N 1
ATOM 1019 C CA . ALA A 1 139 ? -26.370 8.823 28.851 1.00 42.87 158 ALA A CA 1
ATOM 1020 C C . ALA A 1 139 ? -25.211 9.802 28.633 1.00 44.87 158 ALA A C 1
ATOM 1021 O O . ALA A 1 139 ? -24.709 10.377 29.610 1.00 45.00 158 ALA A O 1
ATOM 1023 N N . GLY A 1 140 ? -24.752 9.919 27.382 1.00 39.01 159 GLY A N 1
ATOM 1024 C CA . GLY A 1 140 ? -23.570 10.705 27.035 1.00 38.40 159 GLY A CA 1
ATOM 1025 C C . GLY A 1 140 ? -22.338 9.812 27.101 1.00 41.11 159 GLY A C 1
ATOM 1026 O O . GLY A 1 140 ? -21.669 9.586 26.095 1.00 40.48 159 GLY A O 1
ATOM 1027 N N . ARG A 1 141 ? -22.038 9.295 28.292 1.00 37.08 160 ARG A N 1
ATOM 1028 C CA . ARG A 1 141 ? -20.976 8.316 28.567 1.00 35.96 160 ARG A CA 1
ATOM 1029 C C . ARG A 1 141 ? -21.590 7.320 29.560 1.00 35.99 160 ARG A C 1
ATOM 1030 O O . ARG A 1 141 ? -22.431 7.704 30.385 1.00 35.30 160 ARG A O 1
ATOM 1038 N N . ILE A 1 142 ? -21.146 6.054 29.515 1.00 29.88 161 ILE A N 1
ATOM 1039 C CA . ILE A 1 142 ? -21.637 5.071 30.465 1.00 27.96 161 ILE A CA 1
ATOM 1040 C C . ILE A 1 142 ? -20.598 4.898 31.568 1.00 29.90 161 ILE A C 1
ATOM 1041 O O . ILE A 1 142 ? -19.422 4.677 31.248 1.00 29.64 161 ILE A O 1
ATOM 1046 N N . PRO A 1 143 ? -20.998 5.016 32.859 1.00 29.92 162 PRO A N 1
ATOM 1047 C CA . PRO A 1 143 ? -20.008 4.891 33.941 1.00 29.50 162 PRO A CA 1
ATOM 1048 C C . PRO A 1 143 ? -19.224 3.576 33.917 1.00 30.17 162 PRO A C 1
ATOM 1049 O O . PRO A 1 143 ? -19.754 2.524 33.555 1.00 29.14 162 PRO A O 1
ATOM 1053 N N . GLU A 1 144 ? -17.967 3.641 34.349 1.00 28.33 163 GLU A N 1
ATOM 1054 C CA . GLU A 1 144 ? -17.084 2.481 34.422 1.00 28.16 163 GLU A CA 1
ATOM 1055 C C . GLU A 1 144 ? -17.685 1.269 35.175 1.00 29.39 163 GLU A C 1
ATOM 1056 O O . GLU A 1 144 ? -17.551 0.129 34.685 1.00 27.96 163 GLU A O 1
ATOM 1062 N N . GLN A 1 145 ? -18.319 1.499 36.356 1.00 28.87 164 GLN A N 1
ATOM 1063 C CA . GLN A 1 145 ? -18.934 0.404 37.123 1.00 28.99 164 GLN A CA 1
ATOM 1064 C C . GLN A 1 145 ? -20.063 -0.289 36.339 1.00 30.47 164 GLN A C 1
ATOM 1065 O O . GLN A 1 145 ? -20.197 -1.511 36.393 1.00 28.77 164 GLN A O 1
ATOM 1071 N N . ILE A 1 146 ? -20.824 0.478 35.548 1.00 27.05 165 ILE A N 1
ATOM 1072 C CA . ILE A 1 146 ? -21.856 -0.115 34.690 1.00 26.32 165 ILE A CA 1
ATOM 1073 C C . ILE A 1 146 ? -21.164 -0.933 33.584 1.00 27.98 165 ILE A C 1
ATOM 1074 O O . ILE A 1 146 ? -21.601 -2.046 33.274 1.00 26.60 165 ILE A O 1
ATOM 1079 N N . LEU A 1 147 ? -20.058 -0.404 33.019 1.00 25.00 166 LEU A N 1
ATOM 1080 C CA . LEU A 1 147 ? -19.319 -1.124 31.969 1.00 24.87 166 LEU A CA 1
ATOM 1081 C C . LEU A 1 147 ? -18.661 -2.414 32.495 1.00 25.97 166 LEU A C 1
ATOM 1082 O O . LEU A 1 147 ? -18.453 -3.348 31.715 1.00 25.72 166 LEU A O 1
ATOM 1087 N N . GLY A 1 148 ? -18.405 -2.469 33.812 1.00 24.03 167 GLY A N 1
ATOM 1088 C CA . GLY A 1 148 ? -17.912 -3.710 34.409 1.00 25.06 167 GLY A CA 1
ATOM 1089 C C . GLY A 1 148 ? -18.954 -4.803 34.301 1.00 28.84 167 GLY A C 1
ATOM 1090 O O . GLY A 1 148 ? -18.645 -5.928 33.880 1.00 27.65 167 GLY A O 1
ATOM 1091 N N . LYS A 1 149 ? -20.223 -4.457 34.606 1.00 24.99 168 LYS A N 1
ATOM 1092 C CA . LYS A 1 149 ? -21.328 -5.421 34.494 1.00 24.34 168 LYS A CA 1
ATOM 1093 C C . LYS A 1 149 ? -21.568 -5.796 33.026 1.00 27.99 168 LYS A C 1
ATOM 1094 O O . LYS A 1 149 ? -21.833 -6.961 32.714 1.00 26.28 168 LYS A O 1
ATOM 1100 N N . VAL A 1 150 ? -21.456 -4.825 32.119 1.00 24.26 169 VAL A N 1
ATOM 1101 C CA . VAL A 1 150 ? -21.623 -5.106 30.677 1.00 23.46 169 VAL A CA 1
ATOM 1102 C C . VAL A 1 150 ? -20.547 -6.075 30.217 1.00 26.20 169 VAL A C 1
ATOM 1103 O O . VAL A 1 150 ? -20.851 -7.016 29.477 1.00 26.61 169 VAL A O 1
ATOM 1107 N N . SER A 1 151 ? -19.274 -5.823 30.618 1.00 24.86 170 SER A N 1
ATOM 1108 C CA . SER A 1 151 ? -18.128 -6.665 30.222 1.00 24.94 170 SER A CA 1
ATOM 1109 C C . SER A 1 151 ? -18.344 -8.109 30.688 1.00 27.29 170 SER A C 1
ATOM 1110 O O . SER A 1 151 ? -18.117 -9.027 29.914 1.00 26.34 170 SER A O 1
ATOM 1113 N N . ILE A 1 152 ? -18.772 -8.302 31.956 1.00 24.77 171 ILE A N 1
ATOM 1114 C CA . ILE A 1 152 ? -19.058 -9.661 32.464 1.00 24.59 171 ILE A CA 1
ATOM 1115 C C . ILE A 1 152 ? -20.113 -10.344 31.559 1.00 28.65 171 ILE A C 1
ATOM 1116 O O . ILE A 1 152 ? -19.918 -11.482 31.146 1.00 26.40 171 ILE A O 1
ATOM 1121 N N . ALA A 1 153 ? -21.218 -9.640 31.261 1.00 27.18 172 ALA A N 1
ATOM 1122 C CA . ALA A 1 153 ? -22.277 -10.230 30.418 1.00 25.71 172 ALA A CA 1
ATOM 1123 C C . ALA A 1 153 ? -21.790 -10.590 29.022 1.00 28.83 172 ALA A C 1
ATOM 1124 O O . ALA A 1 153 ? -22.123 -11.675 28.514 1.00 27.50 172 ALA A O 1
ATOM 1126 N N . VAL A 1 154 ? -20.996 -9.703 28.399 1.00 26.22 173 VAL A N 1
ATOM 1127 C CA . VAL A 1 154 ? -20.475 -9.969 27.051 1.00 25.54 173 VAL A CA 1
ATOM 1128 C C . VAL A 1 154 ? -19.532 -11.174 27.088 1.00 28.04 173 VAL A C 1
ATOM 1129 O O . VAL A 1 154 ? -19.679 -12.076 26.261 1.00 27.93 173 VAL A O 1
ATOM 1133 N N . ILE A 1 155 ? -18.584 -11.221 28.057 1.00 25.16 174 ILE A N 1
ATOM 1134 C CA . ILE A 1 155 ? -17.653 -12.359 28.140 1.00 26.07 174 ILE A CA 1
ATOM 1135 C C . ILE A 1 155 ? -18.420 -13.659 28.356 1.00 28.96 174 ILE A C 1
ATOM 1136 O O . ILE A 1 155 ? -18.102 -14.667 27.709 1.00 28.44 174 ILE A O 1
ATOM 1141 N N . LYS A 1 156 ? -19.398 -13.631 29.259 1.00 25.82 175 LYS A N 1
ATOM 1142 C CA . LYS A 1 156 ? -20.192 -14.824 29.584 1.00 25.80 175 LYS A CA 1
ATOM 1143 C C . LYS A 1 156 ? -21.046 -15.278 28.385 1.00 29.06 175 LYS A C 1
ATOM 1144 O O . LYS A 1 156 ? -21.099 -16.489 28.107 1.00 27.54 175 LYS A O 1
ATOM 1150 N N . GLY A 1 157 ? -21.625 -14.314 27.655 1.00 27.30 176 GLY A N 1
ATOM 1151 C CA . GLY A 1 157 ? -22.399 -14.605 26.435 1.00 27.13 176 GLY A CA 1
ATOM 1152 C C . GLY A 1 157 ? -21.538 -15.229 25.352 1.00 29.79 176 GLY A C 1
ATOM 1153 O O . GLY A 1 157 ? -21.925 -16.240 24.754 1.00 29.79 176 GLY A O 1
ATOM 1154 N N . LEU A 1 158 ? -20.333 -14.656 25.100 1.00 25.72 177 LEU A N 1
ATOM 1155 C CA . LEU A 1 158 ? -19.393 -15.214 24.107 1.00 25.78 177 LEU A CA 1
ATOM 1156 C C . LEU A 1 158 ? -18.922 -16.596 24.522 1.00 28.46 177 LEU A C 1
ATOM 1157 O O . LEU A 1 158 ? -18.833 -17.486 23.669 1.00 29.63 177 LEU A O 1
ATOM 1162 N N . THR A 1 159 ? -18.661 -16.802 25.830 1.00 26.70 178 THR A N 1
ATOM 1163 C CA . THR A 1 159 ? -18.216 -18.128 26.330 1.00 26.31 178 THR A CA 1
ATOM 1164 C C . THR A 1 159 ? -19.311 -19.166 26.103 1.00 30.79 178 THR A C 1
ATOM 1165 O O . THR A 1 159 ? -19.015 -20.288 25.658 1.00 30.72 178 THR A O 1
ATOM 1169 N N . TYR A 1 160 ? -20.568 -18.803 26.403 1.00 28.14 179 TYR A N 1
ATOM 1170 C CA . TYR A 1 160 ? -21.727 -19.695 26.206 1.00 28.62 179 TYR A CA 1
ATOM 1171 C C . TYR A 1 160 ? -21.846 -20.088 24.732 1.00 31.26 179 TYR A C 1
ATOM 1172 O O . TYR A 1 160 ? -21.958 -21.281 24.410 1.00 31.30 179 TYR A O 1
ATOM 1181 N N . LEU A 1 161 ? -21.819 -19.098 23.827 1.00 27.70 180 LEU A N 1
ATOM 1182 C CA . LEU A 1 161 ? -21.961 -19.404 22.384 1.00 27.84 180 LEU A CA 1
ATOM 1183 C C . LEU A 1 161 ? -20.824 -20.298 21.886 1.00 33.20 180 LEU A C 1
ATOM 1184 O O . LEU A 1 161 ? -21.074 -21.242 21.132 1.00 33.42 180 LEU A O 1
ATOM 1189 N N . ARG A 1 162 ? -19.583 -20.024 22.336 1.00 31.85 181 ARG A N 1
ATOM 1190 C CA . ARG A 1 162 ? -18.421 -20.811 21.904 1.00 33.23 181 ARG A CA 1
ATOM 1191 C C . ARG A 1 162 ? -18.429 -22.218 22.493 1.00 37.30 181 ARG A C 1
ATOM 1192 O O . ARG A 1 162 ? -18.239 -23.188 21.745 1.00 36.58 181 ARG A O 1
ATOM 1200 N N . GLU A 1 163 ? -18.618 -22.345 23.816 1.00 34.83 182 GLU A N 1
ATOM 1201 C CA . GLU A 1 163 ? -18.580 -23.658 24.484 1.00 35.72 182 GLU A CA 1
ATOM 1202 C C . GLU A 1 163 ? -19.748 -24.584 24.148 1.00 39.84 182 GLU A C 1
ATOM 1203 O O . GLU A 1 163 ? -19.534 -25.779 23.898 1.00 38.75 182 GLU A O 1
ATOM 1209 N N . LYS A 1 164 ? -20.982 -24.062 24.213 1.00 36.25 183 LYS A N 1
ATOM 1210 C CA . LYS A 1 164 ? -22.164 -24.882 24.015 1.00 36.75 183 LYS A CA 1
ATOM 1211 C C . LYS A 1 164 ? -22.539 -25.076 22.567 1.00 40.58 183 LYS A C 1
ATOM 1212 O O . LYS A 1 164 ? -23.041 -26.144 22.216 1.00 42.53 183 LYS A O 1
ATOM 1218 N N . HIS A 1 165 ? -22.295 -24.070 21.719 1.00 34.02 184 HIS A N 1
ATOM 1219 C CA . HIS A 1 165 ? -22.748 -24.129 20.343 1.00 33.01 184 HIS A CA 1
ATOM 1220 C C . HIS A 1 165 ? -21.666 -24.006 19.292 1.00 36.36 184 HIS A C 1
ATOM 1221 O O . HIS A 1 165 ? -21.978 -24.137 18.094 1.00 35.36 184 HIS A O 1
ATOM 1228 N N . LYS A 1 166 ? -20.392 -23.818 19.713 1.00 33.05 185 LYS A N 1
ATOM 1229 C CA . LYS A 1 166 ? -19.263 -23.701 18.780 1.00 34.83 185 LYS A CA 1
ATOM 1230 C C . LYS A 1 166 ? -19.501 -22.547 17.776 1.00 41.03 185 LYS A C 1
ATOM 1231 O O . LYS A 1 166 ? -19.124 -22.648 16.603 1.00 43.71 185 LYS A O 1
ATOM 1237 N N . ILE A 1 167 ? -20.146 -21.462 18.247 1.00 37.40 186 ILE A N 1
ATOM 1238 C CA A ILE A 1 167 ? -20.371 -20.330 17.363 0.50 38.16 186 ILE A CA 1
ATOM 1239 C CA B ILE A 1 167 ? -20.531 -20.267 17.471 0.50 35.75 186 ILE A CA 1
ATOM 1240 C C . ILE A 1 167 ? -19.633 -19.093 17.885 1.00 40.57 186 ILE A C 1
ATOM 1241 O O . ILE A 1 167 ? -19.457 -18.891 19.097 1.00 37.77 186 ILE A O 1
ATOM 1250 N N . MET A 1 168 ? -19.136 -18.310 16.923 1.00 38.87 187 MET A N 1
ATOM 1251 C CA . MET A 1 168 ? -18.418 -17.078 17.221 1.00 39.91 187 MET A CA 1
ATOM 1252 C C . MET A 1 168 ? -19.479 -16.003 16.985 1.00 37.49 187 MET A C 1
ATOM 1253 O O . MET A 1 168 ? -20.406 -16.220 16.200 1.00 37.44 187 MET A O 1
ATOM 1258 N N . HIS A 1 169 ? -19.405 -14.874 17.700 1.00 29.80 188 HIS A N 1
ATOM 1259 C CA . HIS A 1 169 ? -20.432 -13.851 17.532 1.00 28.17 188 HIS A CA 1
ATOM 1260 C C . HIS A 1 169 ? -20.372 -13.195 16.147 1.00 31.20 188 HIS A C 1
ATOM 1261 O O . HIS A 1 169 ? -21.359 -13.239 15.413 1.00 30.61 188 HIS A O 1
ATOM 1268 N N . ARG A 1 170 ? -19.211 -12.618 15.783 1.00 27.94 189 ARG A N 1
ATOM 1269 C CA . ARG A 1 170 ? -18.899 -11.964 14.488 1.00 27.72 189 ARG A CA 1
ATOM 1270 C C . ARG A 1 170 ? -19.442 -10.532 14.330 1.00 32.67 189 ARG A C 1
ATOM 1271 O O . ARG A 1 170 ? -19.088 -9.872 13.342 1.00 32.62 189 ARG A O 1
ATOM 1279 N N . ASP A 1 171 ? -20.272 -10.034 15.276 1.00 28.62 190 ASP A N 1
ATOM 1280 C CA . ASP A 1 171 ? -20.823 -8.681 15.156 1.00 29.08 190 ASP A CA 1
ATOM 1281 C C . ASP A 1 171 ? -21.011 -7.986 16.523 1.00 30.07 190 ASP A C 1
ATOM 1282 O O . ASP A 1 171 ? -22.068 -7.404 16.793 1.00 29.13 190 ASP A O 1
ATOM 1287 N N . VAL A 1 172 ? -19.972 -8.050 17.383 1.00 25.67 191 VAL A N 1
ATOM 1288 C CA . VAL A 1 172 ? -20.011 -7.410 18.710 1.00 24.70 191 VAL A CA 1
ATOM 1289 C C . VAL A 1 172 ? -19.884 -5.899 18.493 1.00 27.84 191 VAL A C 1
ATOM 1290 O O . VAL A 1 172 ? -18.972 -5.445 17.794 1.00 29.89 191 VAL A O 1
ATOM 1294 N N . LYS A 1 173 ? -20.830 -5.146 19.056 1.00 25.36 192 LYS A N 1
ATOM 1295 C CA . LYS A 1 173 ? -20.879 -3.681 19.007 1.00 25.66 192 LYS A CA 1
ATOM 1296 C C . LYS A 1 173 ? -21.994 -3.201 19.918 1.00 28.09 192 LYS A C 1
ATOM 1297 O O . LYS A 1 173 ? -22.866 -4.005 20.257 1.00 27.16 192 LYS A O 1
ATOM 1303 N N . PRO A 1 174 ? -22.024 -1.898 20.301 1.00 25.69 193 PRO A N 1
ATOM 1304 C CA . PRO A 1 174 ? -23.062 -1.454 21.249 1.00 25.34 193 PRO A CA 1
ATOM 1305 C C . PRO A 1 174 ? -24.498 -1.713 20.783 1.00 27.32 193 PRO A C 1
ATOM 1306 O O . PRO A 1 174 ? -25.336 -1.999 21.623 1.00 27.45 193 PRO A O 1
ATOM 1310 N N . SER A 1 175 ? -24.756 -1.708 19.453 1.00 26.53 194 SER A N 1
ATOM 1311 C CA . SER A 1 175 ? -26.118 -1.965 18.954 1.00 26.42 194 SER A CA 1
ATOM 1312 C C . SER A 1 175 ? -26.584 -3.407 19.126 1.00 27.79 194 SER A C 1
ATOM 1313 O O . SER A 1 175 ? -27.789 -3.680 19.016 1.00 27.80 194 SER A O 1
ATOM 1316 N N . ASN A 1 176 ? -25.640 -4.317 19.378 1.00 24.65 195 ASN A N 1
ATOM 1317 C CA . ASN A 1 176 ? -25.903 -5.741 19.553 1.00 23.89 195 ASN A CA 1
ATOM 1318 C C . ASN A 1 176 ? -25.827 -6.181 21.011 1.00 25.30 195 ASN A C 1
ATOM 1319 O O . ASN A 1 176 ? -25.808 -7.373 21.286 1.00 26.08 195 ASN A O 1
ATOM 1324 N N . ILE A 1 177 ? -25.842 -5.233 21.945 1.00 23.18 196 ILE A N 1
ATOM 1325 C CA . ILE A 1 177 ? -25.877 -5.537 23.379 1.00 22.91 196 ILE A CA 1
ATOM 1326 C C . ILE A 1 177 ? -27.155 -4.894 23.862 1.00 27.45 196 ILE A C 1
ATOM 1327 O O . ILE A 1 177 ? -27.283 -3.657 23.850 1.00 26.69 196 ILE A O 1
ATOM 1332 N N . LEU A 1 178 ? -28.120 -5.730 24.233 1.00 24.13 197 LEU A N 1
ATOM 1333 C CA . LEU A 1 178 ? -29.453 -5.265 24.645 1.00 24.13 197 LEU A CA 1
ATOM 1334 C C . LEU A 1 178 ? -29.592 -5.270 26.145 1.00 26.65 197 LEU A C 1
ATOM 1335 O O . LEU A 1 178 ? -29.001 -6.116 26.832 1.00 26.49 197 LEU A O 1
ATOM 1340 N N . VAL A 1 179 ? -30.425 -4.369 26.653 1.00 24.73 198 VAL A N 1
ATOM 1341 C CA . VAL A 1 179 ? -30.626 -4.248 28.090 1.00 24.32 198 VAL A CA 1
ATOM 1342 C C . VAL A 1 179 ? -32.105 -4.116 28.419 1.00 27.94 198 VAL A C 1
ATOM 1343 O O . VAL A 1 179 ? -32.879 -3.766 27.552 1.00 26.47 198 VAL A O 1
ATOM 1347 N N . ASN A 1 180 ? -32.494 -4.357 29.676 1.00 26.06 199 ASN A N 1
ATOM 1348 C CA . ASN A 1 180 ? -33.893 -4.195 30.031 1.00 25.69 199 ASN A CA 1
ATOM 1349 C C . ASN A 1 180 ? -34.059 -3.653 31.442 1.00 30.99 199 ASN A C 1
ATOM 1350 O O . ASN A 1 180 ? -33.086 -3.574 32.193 1.00 30.30 199 ASN A O 1
ATOM 1355 N N . SER A 1 181 ? -35.303 -3.296 31.788 1.00 29.28 200 SER A N 1
ATOM 1356 C CA . SER A 1 181 ? -35.666 -2.700 33.089 1.00 30.32 200 SER A CA 1
ATOM 1357 C C . SER A 1 181 ? -35.477 -3.647 34.294 1.00 35.71 200 SER A C 1
ATOM 1358 O O . SER A 1 181 ? -35.582 -3.209 35.448 1.00 36.62 200 SER A O 1
ATOM 1361 N N . ARG A 1 182 ? -35.227 -4.928 34.048 1.00 33.05 201 ARG A N 1
ATOM 1362 C CA . ARG A 1 182 ? -34.919 -5.882 35.120 1.00 34.55 201 ARG A CA 1
ATOM 1363 C C . ARG A 1 182 ? -33.377 -5.940 35.328 1.00 38.81 201 ARG A C 1
ATOM 1364 O O . ARG A 1 182 ? -32.887 -6.687 36.183 1.00 40.41 201 ARG A O 1
ATOM 1372 N N . GLY A 1 183 ? -32.647 -5.142 34.546 1.00 32.36 202 GLY A N 1
ATOM 1373 C CA . GLY A 1 183 ? -31.192 -5.037 34.619 1.00 31.35 202 GLY A CA 1
ATOM 1374 C C . GLY A 1 183 ? -30.444 -6.151 33.914 1.00 33.95 202 GLY A C 1
ATOM 1375 O O . GLY A 1 183 ? -29.256 -6.353 34.170 1.00 33.88 202 GLY A O 1
ATOM 1376 N N . GLU A 1 184 ? -31.123 -6.871 33.007 1.00 28.44 203 GLU A N 1
ATOM 1377 C CA . GLU A 1 184 ? -30.484 -7.930 32.225 1.00 27.24 203 GLU A CA 1
ATOM 1378 C C . GLU A 1 184 ? -29.701 -7.309 31.057 1.00 29.05 203 GLU A C 1
ATOM 1379 O O . GLU A 1 184 ? -30.071 -6.247 30.573 1.00 27.53 203 GLU A O 1
ATOM 1385 N N . ILE A 1 185 ? -28.592 -7.961 30.654 1.00 24.50 204 ILE A N 1
ATOM 1386 C CA . ILE A 1 185 ? -27.688 -7.517 29.587 1.00 23.91 204 ILE A CA 1
ATOM 1387 C C . ILE A 1 185 ? -27.482 -8.741 28.732 1.00 26.15 204 ILE A C 1
ATOM 1388 O O . ILE A 1 185 ? -27.049 -9.788 29.238 1.00 26.24 204 ILE A O 1
ATOM 1393 N N . LYS A 1 186 ? -27.839 -8.645 27.447 1.00 24.79 205 LYS A N 1
ATOM 1394 C CA . LYS A 1 186 ? -27.838 -9.846 26.610 1.00 23.92 205 LYS A CA 1
ATOM 1395 C C . LYS A 1 186 ? -27.326 -9.533 25.209 1.00 27.35 205 LYS A C 1
ATOM 1396 O O . LYS A 1 186 ? -27.566 -8.446 24.673 1.00 27.42 205 LYS A O 1
ATOM 1402 N N . LEU A 1 187 ? -26.723 -10.531 24.578 1.00 24.47 206 LEU A N 1
ATOM 1403 C CA . LEU A 1 187 ? -26.252 -10.381 23.200 1.00 23.32 206 LEU A CA 1
ATOM 1404 C C . LEU A 1 187 ? -27.324 -10.766 22.186 1.00 27.56 206 LEU A C 1
ATOM 1405 O O . LEU A 1 187 ? -28.100 -11.709 22.408 1.00 25.41 206 LEU A O 1
ATOM 1410 N N . CYS A 1 188 ? -27.274 -10.113 21.013 1.00 25.58 207 CYS A N 1
ATOM 1411 C CA . CYS A 1 188 ? -28.128 -10.506 19.877 1.00 26.07 207 CYS A CA 1
ATOM 1412 C C . CYS A 1 188 ? -27.285 -10.462 18.611 1.00 29.38 207 CYS A C 1
ATOM 1413 O O . CYS A 1 188 ? -26.127 -10.028 18.648 1.00 28.99 207 CYS A O 1
ATOM 1416 N N . ASP A 1 189 ? -27.865 -10.893 17.478 1.00 26.64 208 ASP A N 1
ATOM 1417 C CA . ASP A 1 189 ? -27.222 -10.780 16.165 1.00 25.95 208 ASP A CA 1
ATOM 1418 C C . ASP A 1 189 ? -25.851 -11.458 16.039 1.00 30.96 208 ASP A C 1
ATOM 1419 O O . ASP A 1 189 ? -24.953 -10.940 15.375 1.00 31.60 208 ASP A O 1
ATOM 1424 N N . PHE A 1 190 ? -25.751 -12.687 16.550 1.00 29.99 209 PHE A N 1
ATOM 1425 C CA . PHE A 1 190 ? -24.554 -13.522 16.445 1.00 28.92 209 PHE A CA 1
ATOM 1426 C C . PHE A 1 190 ? -24.714 -14.470 15.249 1.00 34.52 209 PHE A C 1
ATOM 1427 O O . PHE A 1 190 ? -25.836 -14.700 14.792 1.00 33.56 209 PHE A O 1
ATOM 1435 N N . GLY A 1 191 ? -23.592 -14.942 14.724 1.00 32.50 210 GLY A N 1
ATOM 1436 C CA . GLY A 1 191 ? -23.536 -15.744 13.500 1.00 31.86 210 GLY A CA 1
ATOM 1437 C C . GLY A 1 191 ? -23.914 -17.200 13.649 1.00 36.38 210 GLY A C 1
ATOM 1438 O O . GLY A 1 191 ? -23.083 -18.091 13.452 1.00 37.12 210 GLY A O 1
ATOM 1439 N N . VAL A 1 192 ? -25.178 -17.448 13.963 1.00 33.27 211 VAL A N 1
ATOM 1440 C CA . VAL A 1 192 ? -25.725 -18.808 14.121 1.00 32.29 211 VAL A CA 1
ATOM 1441 C C . VAL A 1 192 ? -25.860 -19.518 12.764 1.00 38.01 211 VAL A C 1
ATOM 1442 O O . VAL A 1 192 ? -25.797 -20.757 12.694 1.00 38.29 211 VAL A O 1
ATOM 1446 N N . SER A 1 193 ? -26.044 -18.739 11.693 1.00 35.53 212 SER A N 1
ATOM 1447 C CA . SER A 1 193 ? -26.239 -19.283 10.360 1.00 35.05 212 SER A CA 1
ATOM 1448 C C . SER A 1 193 ? -25.113 -18.935 9.397 1.00 42.72 212 SER A C 1
ATOM 1449 O O . SER A 1 193 ? -25.021 -17.791 8.941 1.00 43.27 212 SER A O 1
ATOM 1452 N N . GLY A 1 194 ? -24.321 -19.952 9.047 1.00 43.24 213 GLY A N 1
ATOM 1453 C CA . GLY A 1 194 ? -23.231 -19.846 8.080 1.00 43.45 213 GLY A CA 1
ATOM 1454 C C . GLY A 1 194 ? -23.728 -19.405 6.717 1.00 47.49 213 GLY A C 1
ATOM 1455 O O . GLY A 1 194 ? -23.113 -18.541 6.085 1.00 47.72 213 GLY A O 1
ATOM 1456 N N . GLN A 1 195 ? -24.894 -19.941 6.282 1.00 43.27 214 GLN A N 1
ATOM 1457 C CA . GLN A 1 195 ? -25.482 -19.556 4.992 1.00 42.85 214 GLN A CA 1
ATOM 1458 C C . GLN A 1 195 ? -26.003 -18.100 4.980 1.00 46.75 214 GLN A C 1
ATOM 1459 O O . GLN A 1 195 ? -25.873 -17.427 3.952 1.00 47.31 214 GLN A O 1
ATOM 1465 N N . LEU A 1 196 ? -26.562 -17.601 6.110 1.00 42.54 215 LEU A N 1
ATOM 1466 C CA . LEU A 1 196 ? -27.038 -16.211 6.178 1.00 42.56 215 LEU A CA 1
ATOM 1467 C C . LEU A 1 196 ? -25.856 -15.233 6.083 1.00 50.90 215 LEU A C 1
ATOM 1468 O O . LEU A 1 196 ? -25.999 -14.171 5.470 1.00 50.73 215 LEU A O 1
ATOM 1473 N N . ILE A 1 197 ? -24.683 -15.621 6.643 1.00 49.98 216 ILE A N 1
ATOM 1474 C CA . ILE A 1 197 ? -23.443 -14.834 6.569 1.00 51.32 216 ILE A CA 1
ATOM 1475 C C . ILE A 1 197 ? -23.039 -14.706 5.082 1.00 58.74 216 ILE A C 1
ATOM 1476 O O . ILE A 1 197 ? -22.851 -13.588 4.605 1.00 59.12 216 ILE A O 1
ATOM 1481 N N . ASP A 1 198 ? -22.991 -15.846 4.345 1.00 56.98 217 ASP A N 1
ATOM 1482 C CA . ASP A 1 198 ? -22.652 -15.913 2.918 1.00 57.19 217 ASP A CA 1
ATOM 1483 C C . ASP A 1 198 ? -23.599 -15.083 2.023 1.00 62.67 217 ASP A C 1
ATOM 1484 O O . ASP A 1 198 ? -23.131 -14.414 1.098 1.00 61.60 217 ASP A O 1
ATOM 1489 N N . SER A 1 199 ? -24.922 -15.130 2.303 1.00 59.79 218 SER A N 1
ATOM 1490 C CA . SER A 1 199 ? -25.958 -14.417 1.548 1.00 59.39 218 SER A CA 1
ATOM 1491 C C . SER A 1 199 ? -26.035 -12.905 1.819 1.00 64.72 218 SER A C 1
ATOM 1492 O O . SER A 1 199 ? -26.529 -12.162 0.963 1.00 65.22 218 SER A O 1
ATOM 1495 N N . MET A 1 200 ? -25.578 -12.454 3.004 1.00 61.11 219 MET A N 1
ATOM 1496 C CA . MET A 1 200 ? -25.596 -11.036 3.388 1.00 71.18 219 MET A CA 1
ATOM 1497 C C . MET A 1 200 ? -24.255 -10.376 3.097 1.00 112.68 219 MET A C 1
ATOM 1498 O O . MET A 1 200 ? -23.912 -10.170 1.937 1.00 83.08 219 MET A O 1
ATOM 1503 N N . ARG A 1 208 ? -18.550 3.697 10.906 1.00 52.05 227 ARG A N 1
ATOM 1504 C CA . ARG A 1 208 ? -17.812 3.155 12.047 1.00 51.08 227 ARG A CA 1
ATOM 1505 C C . ARG A 1 208 ? -17.616 1.660 11.850 1.00 51.39 227 ARG A C 1
ATOM 1506 O O . ARG A 1 208 ? -18.563 0.967 11.452 1.00 53.34 227 ARG A O 1
ATOM 1514 N N . SER A 1 209 ? -16.396 1.161 12.125 1.00 40.50 228 SER A N 1
ATOM 1515 C CA . SER A 1 209 ? -16.114 -0.265 12.026 1.00 36.11 228 SER A CA 1
ATOM 1516 C C . SER A 1 209 ? -15.683 -0.788 13.382 1.00 32.69 228 SER A C 1
ATOM 1517 O O . SER A 1 209 ? -14.899 -0.151 14.080 1.00 31.17 228 SER A O 1
ATOM 1520 N N . TYR A 1 210 ? -16.140 -1.995 13.707 1.00 28.83 229 TYR A N 1
ATOM 1521 C CA . TYR A 1 210 ? -15.736 -2.643 14.949 1.00 29.40 229 TYR A CA 1
ATOM 1522 C C . TYR A 1 210 ? -14.938 -3.885 14.591 1.00 31.22 229 TYR A C 1
ATOM 1523 O O . TYR A 1 210 ? -14.590 -4.651 15.479 1.00 30.37 229 TYR A O 1
ATOM 1532 N N . MET A 1 211 ? -14.589 -4.037 13.303 1.00 29.95 230 MET A N 1
ATOM 1533 C CA . MET A 1 211 ? -13.819 -5.203 12.848 1.00 29.62 230 MET A CA 1
ATOM 1534 C C . MET A 1 211 ? -12.372 -5.126 13.283 1.00 30.17 230 MET A C 1
ATOM 1535 O O . MET A 1 211 ? -11.747 -4.067 13.193 1.00 29.68 230 MET A O 1
ATOM 1540 N N . SER A 1 212 ? -11.806 -6.279 13.698 1.00 28.21 231 SER A N 1
ATOM 1541 C CA . SER A 1 212 ? -10.416 -6.325 14.133 1.00 27.66 231 SER A CA 1
ATOM 1542 C C . SER A 1 212 ? -9.454 -6.063 12.950 1.00 31.02 231 SER A C 1
ATOM 1543 O O . SER A 1 212 ? -9.849 -6.283 11.797 1.00 30.79 231 SER A O 1
ATOM 1546 N N . PRO A 1 213 ? -8.200 -5.617 13.214 1.00 28.95 232 PRO A N 1
ATOM 1547 C CA . PRO A 1 213 ? -7.259 -5.367 12.101 1.00 29.88 232 PRO A CA 1
ATOM 1548 C C . PRO A 1 213 ? -7.037 -6.606 11.222 1.00 35.15 232 PRO A C 1
ATOM 1549 O O . PRO A 1 213 ? -6.988 -6.489 9.993 1.00 33.69 232 PRO A O 1
ATOM 1553 N N . GLU A 1 214 ? -6.952 -7.805 11.847 1.00 32.52 233 GLU A N 1
ATOM 1554 C CA . GLU A 1 214 ? -6.755 -9.039 11.076 1.00 33.36 233 GLU A CA 1
ATOM 1555 C C . GLU A 1 214 ? -8.000 -9.380 10.223 1.00 35.86 233 GLU A C 1
ATOM 1556 O O . GLU A 1 214 ? -7.834 -9.785 9.067 1.00 36.41 233 GLU A O 1
ATOM 1562 N N . ARG A 1 215 ? -9.234 -9.140 10.746 1.00 32.26 234 ARG A N 1
ATOM 1563 C CA . ARG A 1 215 ? -10.445 -9.383 9.958 1.00 32.13 234 ARG A CA 1
ATOM 1564 C C . ARG A 1 215 ? -10.541 -8.399 8.774 1.00 34.01 234 ARG A C 1
ATOM 1565 O O . ARG A 1 215 ? -10.974 -8.779 7.677 1.00 35.07 234 ARG A O 1
ATOM 1573 N N . LEU A 1 216 ? -10.101 -7.154 8.978 1.00 30.13 235 LEU A N 1
ATOM 1574 C CA . LEU A 1 216 ? -10.113 -6.165 7.887 1.00 30.12 235 LEU A CA 1
ATOM 1575 C C . LEU A 1 216 ? -9.156 -6.507 6.765 1.00 36.00 235 LEU A C 1
ATOM 1576 O O . LEU A 1 216 ? -9.415 -6.149 5.612 1.00 34.59 235 LEU A O 1
ATOM 1581 N N . GLN A 1 217 ? -8.051 -7.178 7.102 1.00 33.49 236 GLN A N 1
ATOM 1582 C CA . GLN A 1 217 ? -7.004 -7.547 6.139 1.00 35.57 236 GLN A CA 1
ATOM 1583 C C . GLN A 1 217 ? -7.246 -8.849 5.413 1.00 42.35 236 GLN A C 1
ATOM 1584 O O . GLN A 1 217 ? -6.629 -9.072 4.372 1.00 41.69 236 GLN A O 1
ATOM 1590 N N . GLY A 1 218 ? -8.113 -9.693 5.953 1.00 41.43 237 GLY A N 1
ATOM 1591 C CA . GLY A 1 218 ? -8.390 -11.004 5.379 1.00 44.04 237 GLY A CA 1
ATOM 1592 C C . GLY A 1 218 ? -7.701 -12.104 6.159 1.00 52.32 237 GLY A C 1
ATOM 1593 O O . GLY A 1 218 ? -6.594 -12.526 5.796 1.00 54.84 237 GLY A O 1
ATOM 1594 N N . THR A 1 219 ? -8.368 -12.572 7.225 1.00 47.40 238 THR A N 1
ATOM 1595 C CA . THR A 1 219 ? -7.930 -13.608 8.181 1.00 46.65 238 THR A CA 1
ATOM 1596 C C . THR A 1 219 ? -9.191 -14.363 8.632 1.00 50.03 238 THR A C 1
ATOM 1597 O O . THR A 1 219 ? -10.224 -13.721 8.865 1.00 49.62 238 THR A O 1
ATOM 1601 N N . HIS A 1 220 ? -9.111 -15.713 8.756 1.00 46.72 239 HIS A N 1
ATOM 1602 C CA . HIS A 1 220 ? -10.243 -16.551 9.191 1.00 47.05 239 HIS A CA 1
ATOM 1603 C C . HIS A 1 220 ? -10.737 -16.096 10.553 1.00 48.84 239 HIS A C 1
ATOM 1604 O O . HIS A 1 220 ? -9.917 -15.761 11.419 1.00 49.17 239 HIS A O 1
ATOM 1611 N N . TYR A 1 221 ? -12.070 -16.019 10.724 1.00 43.31 240 TYR A N 1
ATOM 1612 C CA . TYR A 1 221 ? -12.665 -15.538 11.970 1.00 42.22 240 TYR A CA 1
ATOM 1613 C C . TYR A 1 221 ? -12.227 -16.332 13.195 1.00 46.09 240 TYR A C 1
ATOM 1614 O O . TYR A 1 221 ? -12.198 -17.560 13.166 1.00 45.26 240 TYR A O 1
ATOM 1623 N N . SER A 1 222 ? -11.890 -15.614 14.278 1.00 42.97 241 SER A N 1
ATOM 1624 C CA . SER A 1 222 ? -11.499 -16.207 15.552 1.00 41.25 241 SER A CA 1
ATOM 1625 C C . SER A 1 222 ? -12.222 -15.494 16.672 1.00 41.23 241 SER A C 1
ATOM 1626 O O . SER A 1 222 ? -12.671 -14.350 16.497 1.00 37.59 241 SER A O 1
ATOM 1629 N N . VAL A 1 223 ? -12.324 -16.166 17.841 1.00 36.52 242 VAL A N 1
ATOM 1630 C CA . VAL A 1 223 ? -12.897 -15.612 19.076 1.00 36.64 242 VAL A CA 1
ATOM 1631 C C . VAL A 1 223 ? -12.144 -14.309 19.369 1.00 35.69 242 VAL A C 1
ATOM 1632 O O . VAL A 1 223 ? -12.734 -13.348 19.859 1.00 33.39 242 VAL A O 1
ATOM 1636 N N . GLN A 1 224 ? -10.824 -14.283 19.060 1.00 31.80 243 GLN A N 1
ATOM 1637 C CA . GLN A 1 224 ? -9.983 -13.103 19.266 1.00 30.54 243 GLN A CA 1
ATOM 1638 C C . GLN A 1 224 ? -10.530 -11.848 18.582 1.00 31.04 243 GLN A C 1
ATOM 1639 O O . GLN A 1 224 ? -10.386 -10.754 19.122 1.00 29.96 243 GLN A O 1
ATOM 1645 N N A SER A 1 225 ? -11.161 -11.993 17.399 0.50 29.41 244 SER A N 1
ATOM 1646 N N B SER A 1 225 ? -11.159 -12.013 17.414 0.50 29.24 244 SER A N 1
ATOM 1647 C CA A SER A 1 225 ? -11.739 -10.840 16.693 0.50 28.27 244 SER A CA 1
ATOM 1648 C CA B SER A 1 225 ? -11.741 -10.901 16.670 0.50 28.04 244 SER A CA 1
ATOM 1649 C C A SER A 1 225 ? -12.926 -10.256 17.456 0.50 30.50 244 SER A C 1
ATOM 1650 C C B SER A 1 225 ? -12.923 -10.282 17.428 0.50 30.43 244 SER A C 1
ATOM 1651 O O A SER A 1 225 ? -13.090 -9.035 17.481 0.50 29.26 244 SER A O 1
ATOM 1652 O O B SER A 1 225 ? -13.076 -9.059 17.425 0.50 29.39 244 SER A O 1
ATOM 1657 N N . ASP A 1 226 ? -13.716 -11.118 18.129 1.00 27.57 245 ASP A N 1
ATOM 1658 C CA . ASP A 1 226 ? -14.862 -10.679 18.960 1.00 27.00 245 ASP A CA 1
ATOM 1659 C C . ASP A 1 226 ? -14.343 -9.905 20.196 1.00 27.60 245 ASP A C 1
ATOM 1660 O O . ASP A 1 226 ? -14.987 -8.955 20.632 1.00 26.46 245 ASP A O 1
ATOM 1665 N N . ILE A 1 227 ? -13.184 -10.321 20.753 1.00 26.05 246 ILE A N 1
ATOM 1666 C CA . ILE A 1 227 ? -12.565 -9.661 21.911 1.00 25.67 246 ILE A CA 1
ATOM 1667 C C . ILE A 1 227 ? -12.128 -8.254 21.536 1.00 28.21 246 ILE A C 1
ATOM 1668 O O . ILE A 1 227 ? -12.372 -7.322 22.301 1.00 27.14 246 ILE A O 1
ATOM 1673 N N . TRP A 1 228 ? -11.536 -8.082 20.334 1.00 26.76 247 TRP A N 1
ATOM 1674 C CA . TRP A 1 228 ? -11.164 -6.747 19.840 1.00 26.90 247 TRP A CA 1
ATOM 1675 C C . TRP A 1 228 ? -12.430 -5.894 19.759 1.00 26.16 247 TRP A C 1
ATOM 1676 O O . TRP A 1 228 ? -12.422 -4.741 20.210 1.00 25.41 247 TRP A O 1
ATOM 1687 N N . SER A 1 229 ? -13.500 -6.445 19.146 1.00 25.31 248 SER A N 1
ATOM 1688 C CA . SER A 1 229 ? -14.765 -5.716 18.966 1.00 25.33 248 SER A CA 1
ATOM 1689 C C . SER A 1 229 ? -15.327 -5.271 20.316 1.00 27.20 248 SER A C 1
ATOM 1690 O O . SER A 1 229 ? -15.745 -4.132 20.446 1.00 26.57 248 SER A O 1
ATOM 1693 N N . MET A 1 230 ? -15.281 -6.139 21.310 1.00 24.67 249 MET A N 1
ATOM 1694 C CA . MET A 1 230 ? -15.710 -5.806 22.678 1.00 24.24 249 MET A CA 1
ATOM 1695 C C . MET A 1 230 ? -14.848 -4.664 23.273 1.00 27.15 249 MET A C 1
ATOM 1696 O O . MET A 1 230 ? -15.389 -3.701 23.834 1.00 27.70 249 MET A O 1
ATOM 1701 N N . GLY A 1 231 ? -13.522 -4.782 23.145 1.00 25.21 250 GLY A N 1
ATOM 1702 C CA . GLY A 1 231 ? -12.592 -3.742 23.597 1.00 24.60 250 GLY A CA 1
ATOM 1703 C C . GLY A 1 231 ? -12.926 -2.381 23.016 1.00 28.20 250 GLY A C 1
ATOM 1704 O O . GLY A 1 231 ? -13.029 -1.388 23.750 1.0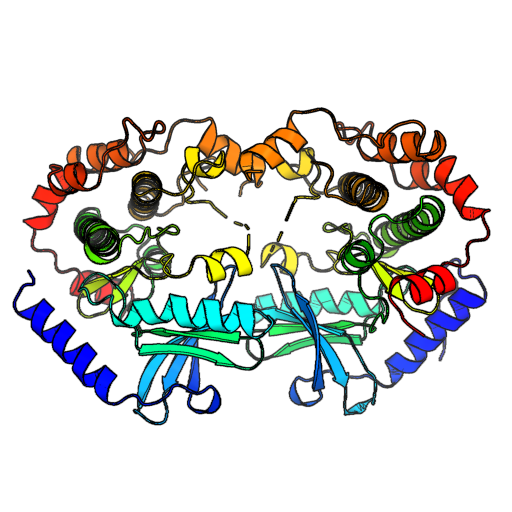0 26.08 250 GLY A O 1
ATOM 1705 N N . LEU A 1 232 ? -13.108 -2.319 21.680 1.00 25.98 251 LEU A N 1
ATOM 1706 C CA . LEU A 1 232 ? -13.410 -1.046 21.029 1.00 26.13 251 LEU A CA 1
ATOM 1707 C C . LEU A 1 232 ? -14.786 -0.508 21.490 1.00 27.45 251 LEU A C 1
ATOM 1708 O O . LEU A 1 232 ? -14.935 0.694 21.712 1.00 27.48 251 LEU A O 1
ATOM 1713 N N . SER A 1 233 ? -15.770 -1.391 21.631 1.00 24.45 252 SER A N 1
ATOM 1714 C CA . SER A 1 233 ? -17.122 -1.008 22.080 1.00 25.27 252 SER A CA 1
ATOM 1715 C C . SER A 1 233 ? -17.066 -0.421 23.479 1.00 27.07 252 SER A C 1
ATOM 1716 O O . SER A 1 233 ? -17.725 0.594 23.765 1.00 26.77 252 SER A O 1
ATOM 1719 N N . LEU A 1 234 ? -16.228 -1.014 24.340 1.00 24.37 253 LEU A N 1
ATOM 1720 C CA . LEU A 1 234 ? -16.084 -0.512 25.720 1.00 24.47 253 LEU A CA 1
ATOM 1721 C C . LEU A 1 234 ? -15.462 0.868 25.740 1.00 28.20 253 LEU A C 1
ATOM 1722 O O . LEU A 1 234 ? -15.936 1.732 26.487 1.00 28.24 253 LEU A O 1
ATOM 1727 N N . VAL A 1 235 ? -14.421 1.101 24.907 1.00 26.17 254 VAL A N 1
ATOM 1728 C CA . VAL A 1 235 ? -13.804 2.422 24.811 1.00 26.20 254 VAL A CA 1
ATOM 1729 C C . VAL A 1 235 ? -14.854 3.448 24.364 1.00 27.87 254 VAL A C 1
ATOM 1730 O O . VAL A 1 235 ? -14.983 4.491 24.997 1.00 27.26 254 VAL A O 1
ATOM 1734 N N . GLU A 1 236 ? -15.624 3.134 23.315 1.00 26.93 255 GLU A N 1
ATOM 1735 C CA . GLU A 1 236 ? -16.655 4.047 22.809 1.00 26.60 255 GLU A CA 1
ATOM 1736 C C . GLU A 1 236 ? -17.678 4.387 23.881 1.00 31.38 255 GLU A C 1
ATOM 1737 O O . GLU A 1 236 ? -18.002 5.554 24.055 1.00 31.56 255 GLU A O 1
ATOM 1743 N N . MET A 1 237 ? -18.185 3.370 24.601 1.00 26.23 256 MET A N 1
ATOM 1744 C CA . MET A 1 237 ? -19.189 3.612 25.619 1.00 24.72 256 MET A CA 1
ATOM 1745 C C . MET A 1 237 ? -18.619 4.378 26.801 1.00 30.13 256 MET A C 1
ATOM 1746 O O . MET A 1 237 ? -19.352 5.143 27.398 1.00 30.61 256 MET A O 1
ATOM 1751 N N . ALA A 1 238 ? -17.314 4.206 27.102 1.00 26.67 257 ALA A N 1
ATOM 1752 C CA . ALA A 1 238 ? -16.686 4.898 28.234 1.00 26.75 257 ALA A CA 1
ATOM 1753 C C . ALA A 1 238 ? -16.451 6.372 27.949 1.00 32.58 257 ALA A C 1
ATOM 1754 O O . ALA A 1 238 ? -16.614 7.189 28.863 1.00 31.62 257 ALA A O 1
ATOM 1756 N N . VAL A 1 239 ? -16.077 6.708 26.690 1.00 31.31 258 VAL A N 1
ATOM 1757 C CA . VAL A 1 239 ? -15.730 8.105 26.362 1.00 32.66 258 VAL A CA 1
ATOM 1758 C C . VAL A 1 239 ? -16.889 8.878 25.704 1.00 37.89 258 VAL A C 1
ATOM 1759 O O . VAL A 1 239 ? -16.835 10.111 25.649 1.00 37.98 258 VAL A O 1
ATOM 1763 N N . GLY A 1 240 ? -17.917 8.163 25.240 1.00 34.23 259 GLY A N 1
ATOM 1764 C CA . GLY A 1 240 ? -19.109 8.766 24.661 1.00 34.82 259 GLY A CA 1
ATOM 1765 C C . GLY A 1 240 ? -19.011 9.089 23.185 1.00 42.88 259 GLY A C 1
ATOM 1766 O O . GLY A 1 240 ? -19.848 9.821 22.651 1.00 44.96 259 GLY A O 1
ATOM 1767 N N . ARG A 1 241 ? -17.975 8.570 22.522 1.00 39.37 260 ARG A N 1
ATOM 1768 C CA . ARG A 1 241 ? -17.810 8.732 21.078 1.00 39.66 260 ARG A CA 1
ATOM 1769 C C . ARG A 1 241 ? -16.998 7.587 20.485 1.00 39.27 260 ARG A C 1
ATOM 1770 O O . ARG A 1 241 ? -16.148 7.009 21.165 1.00 36.20 260 ARG A O 1
ATOM 1778 N N . TYR A 1 242 ? -17.246 7.290 19.202 1.00 37.21 261 TYR A N 1
ATOM 1779 C CA . TYR A 1 242 ? -16.478 6.290 18.462 1.00 36.23 261 TYR A CA 1
ATOM 1780 C C . TYR A 1 242 ? -15.022 6.747 18.528 1.00 38.62 261 TYR A C 1
ATOM 1781 O O . TYR A 1 242 ? -14.720 7.911 18.228 1.00 39.27 261 TYR A O 1
ATOM 1790 N N . PRO A 1 243 ? -14.133 5.911 19.100 1.00 35.54 262 PRO A N 1
ATOM 1791 C CA . PRO A 1 243 ? -12.794 6.409 19.453 1.00 37.29 262 PRO A CA 1
ATOM 1792 C C . PRO A 1 243 ? -11.772 6.526 18.337 1.00 45.26 262 PRO A C 1
ATOM 1793 O O . PRO A 1 243 ? -10.640 6.928 18.621 1.00 46.73 262 PRO A O 1
ATOM 1797 N N . ILE A 1 244 ? -12.153 6.193 17.091 1.00 42.58 263 ILE A N 1
ATOM 1798 C CA . ILE A 1 244 ? -11.253 6.309 15.931 1.00 54.43 263 ILE A CA 1
ATOM 1799 C C . ILE A 1 244 ? -11.869 7.279 14.924 1.00 82.60 263 ILE A C 1
ATOM 1800 O O . ILE A 1 244 ? -11.818 8.487 15.133 1.00 56.39 263 ILE A O 1
ATOM 1805 N N . MET A 1 251 ? -14.620 11.682 8.932 1.00 63.41 308 MET A N 1
ATOM 1806 C CA . MET A 1 251 ? -13.554 10.750 8.566 1.00 62.55 308 MET A CA 1
ATOM 1807 C C . MET A 1 251 ? -13.949 9.845 7.394 1.00 61.89 308 MET A C 1
ATOM 1808 O O . MET A 1 251 ? -15.053 9.294 7.378 1.00 62.15 308 MET A O 1
ATOM 1813 N N . ALA A 1 252 ? -13.037 9.700 6.414 1.00 53.66 309 ALA A N 1
ATOM 1814 C CA . ALA A 1 252 ? -13.223 8.875 5.214 1.00 51.25 309 ALA A CA 1
ATOM 1815 C C . ALA A 1 252 ? -13.089 7.388 5.538 1.00 51.69 309 ALA A C 1
ATOM 1816 O O . ALA A 1 252 ? -12.345 7.036 6.453 1.00 49.10 309 ALA A O 1
ATOM 1818 N N . ILE A 1 253 ? -13.749 6.519 4.744 1.00 48.71 310 ILE A N 1
ATOM 1819 C CA . ILE A 1 253 ? -13.730 5.067 4.962 1.00 48.49 310 ILE A CA 1
ATOM 1820 C C . ILE A 1 253 ? -12.321 4.460 4.835 1.00 48.73 310 ILE A C 1
ATOM 1821 O O . ILE A 1 253 ? -11.981 3.613 5.661 1.00 48.14 310 ILE A O 1
ATOM 1826 N N . PHE A 1 254 ? -11.502 4.880 3.845 1.00 43.67 311 PHE A N 1
ATOM 1827 C CA . PHE A 1 254 ? -10.150 4.330 3.766 1.00 41.91 311 PHE A CA 1
ATOM 1828 C C . PHE A 1 254 ? -9.329 4.799 4.971 1.00 44.52 311 PHE A C 1
ATOM 1829 O O . PHE A 1 254 ? -8.614 3.992 5.554 1.00 42.73 311 PHE A O 1
ATOM 1837 N N . GLU A 1 255 ? -9.443 6.099 5.339 1.00 41.42 312 GLU A N 1
ATOM 1838 C CA . GLU A 1 255 ? -8.721 6.723 6.452 1.00 41.41 312 GLU A CA 1
ATOM 1839 C C . GLU A 1 255 ? -8.983 5.967 7.764 1.00 41.66 312 GLU A C 1
ATOM 1840 O O . GLU A 1 255 ? -8.044 5.679 8.502 1.00 40.48 312 GLU A O 1
ATOM 1846 N N . LEU A 1 256 ? -10.247 5.625 8.020 1.00 37.57 313 LEU A N 1
ATOM 1847 C CA . LEU A 1 256 ? -10.656 4.925 9.236 1.00 38.21 313 LEU A CA 1
ATOM 1848 C C . LEU A 1 256 ? -10.079 3.502 9.292 1.00 38.70 313 LEU A C 1
ATOM 1849 O O . LEU A 1 256 ? -9.491 3.113 10.303 1.00 38.24 313 LEU A O 1
ATOM 1854 N N . LEU A 1 257 ? -10.229 2.742 8.206 1.00 34.63 314 LEU A N 1
ATOM 1855 C CA . LEU A 1 257 ? -9.737 1.358 8.159 1.00 33.63 314 LEU A CA 1
ATOM 1856 C C . LEU A 1 257 ? -8.218 1.318 8.186 1.00 38.32 314 LEU A C 1
ATOM 1857 O O . LEU A 1 257 ? -7.658 0.443 8.848 1.00 35.83 314 LEU A O 1
ATOM 1862 N N . ASP A 1 258 ? -7.556 2.300 7.536 1.00 36.21 315 ASP A N 1
ATOM 1863 C CA . ASP A 1 258 ? -6.087 2.415 7.545 1.00 36.85 315 ASP A CA 1
ATOM 1864 C C . ASP A 1 258 ? -5.619 2.671 8.969 1.00 41.04 315 ASP A C 1
ATOM 1865 O O . ASP A 1 258 ? -4.620 2.086 9.392 1.00 40.45 315 ASP A O 1
ATOM 1870 N N . TYR A 1 259 ? -6.375 3.493 9.726 1.00 37.87 316 TYR A N 1
ATOM 1871 C CA . TYR A 1 259 ? -6.041 3.790 11.117 1.00 39.06 316 TYR A CA 1
ATOM 1872 C C . TYR A 1 259 ? -6.110 2.519 11.951 1.00 39.00 316 TYR A C 1
ATOM 1873 O O . TYR A 1 259 ? -5.177 2.244 12.706 1.00 39.20 316 TYR A O 1
ATOM 1882 N N . ILE A 1 260 ? -7.177 1.714 11.777 1.00 32.40 317 ILE A N 1
ATOM 1883 C CA . ILE A 1 260 ? -7.344 0.454 12.535 1.00 31.17 317 ILE A CA 1
ATOM 1884 C C . ILE A 1 260 ? -6.189 -0.517 12.243 1.00 35.33 317 ILE A C 1
ATOM 1885 O O . ILE A 1 260 ? -5.604 -1.097 13.153 1.00 34.50 317 ILE A O 1
ATOM 1890 N N . VAL A 1 261 ? -5.870 -0.686 10.973 1.00 31.88 318 VAL A N 1
ATOM 1891 C CA . VAL A 1 261 ? -4.862 -1.639 10.548 1.00 31.55 318 VAL A CA 1
ATOM 1892 C C . VAL A 1 261 ? -3.427 -1.201 10.856 1.00 37.54 318 VAL A C 1
ATOM 1893 O O . VAL A 1 261 ? -2.632 -2.039 11.270 1.00 37.28 318 VAL A O 1
ATOM 1897 N N . ASN A 1 262 ? -3.085 0.078 10.607 1.00 35.51 319 ASN A N 1
ATOM 1898 C CA . ASN A 1 262 ? -1.701 0.552 10.634 1.00 36.04 319 ASN A CA 1
ATOM 1899 C C . ASN A 1 262 ? -1.326 1.521 11.747 1.00 43.10 319 ASN A C 1
ATOM 1900 O O . ASN A 1 262 ? -0.170 1.935 11.798 1.00 44.61 319 ASN A O 1
ATOM 1905 N N . GLU A 1 263 ? -2.251 1.872 12.646 1.00 39.23 320 GLU A N 1
ATOM 1906 C CA . GLU A 1 263 ? -1.882 2.802 13.711 1.00 38.66 320 GLU A CA 1
ATOM 1907 C C . GLU A 1 263 ? -2.123 2.155 15.075 1.00 40.99 320 GLU A C 1
ATOM 1908 O O . GLU A 1 263 ? -2.909 1.207 15.140 1.00 38.92 320 GLU A O 1
ATOM 1914 N N . PRO A 1 264 ? -1.465 2.628 16.162 1.00 38.44 321 PRO A N 1
ATOM 1915 C CA . PRO A 1 264 ? -1.714 2.023 17.489 1.00 37.50 321 PRO A CA 1
ATOM 1916 C C . PRO A 1 264 ? -3.190 1.998 17.870 1.00 39.29 321 PRO A C 1
ATOM 1917 O O . PRO A 1 264 ? -3.938 2.905 17.495 1.00 38.84 321 PRO A O 1
ATOM 1921 N N . PRO A 1 265 ? -3.635 0.985 18.637 1.00 35.23 322 PRO A N 1
ATOM 1922 C CA . PRO A 1 265 ? -5.052 0.940 19.033 1.00 34.88 322 PRO A CA 1
ATOM 1923 C C . PRO A 1 265 ? -5.446 2.103 19.943 1.00 37.34 322 PRO A C 1
ATOM 1924 O O . PRO A 1 265 ? -4.575 2.623 20.638 1.00 35.93 322 PRO A O 1
ATOM 1928 N N . PRO A 1 266 ? -6.730 2.526 20.001 1.00 36.93 323 PRO A N 1
ATOM 1929 C CA . PRO A 1 266 ? -7.093 3.600 20.940 1.00 37.09 323 PRO A CA 1
ATOM 1930 C C . PRO A 1 266 ? -6.948 3.134 22.389 1.00 39.68 323 PRO A C 1
ATOM 1931 O O . PRO A 1 266 ? -6.919 1.933 22.658 1.00 38.90 323 PRO A O 1
ATOM 1935 N N . LYS A 1 267 ? -6.793 4.082 23.297 1.00 38.05 324 LYS A N 1
ATOM 1936 C CA . LYS A 1 267 ? -6.654 3.811 24.732 1.00 38.05 324 LYS A CA 1
ATOM 1937 C C . LYS A 1 267 ? -7.640 4.694 25.472 1.00 41.20 324 LYS A C 1
ATOM 1938 O O . LYS A 1 267 ? -8.009 5.763 24.983 1.00 41.28 324 LYS A O 1
ATOM 1944 N N . LEU A 1 268 ? -8.035 4.279 26.671 1.00 36.35 325 LEU A N 1
ATOM 1945 C CA . LEU A 1 268 ? -8.892 5.105 27.500 1.00 35.46 325 LEU A CA 1
ATOM 1946 C C . LEU A 1 268 ? -8.039 6.269 28.051 1.00 46.12 325 LEU A C 1
ATOM 1947 O O . LEU A 1 268 ? -6.853 6.057 28.343 1.00 46.46 325 LEU A O 1
ATOM 1952 N N . PRO A 1 269 ? -8.607 7.485 28.234 1.00 46.11 326 PRO A N 1
ATOM 1953 C CA . PRO A 1 269 ? -7.805 8.568 28.843 1.00 47.31 326 PRO A CA 1
ATOM 1954 C C . PRO A 1 269 ? -7.435 8.212 30.288 1.00 53.93 326 PRO A C 1
ATOM 1955 O O . PRO A 1 269 ? -8.258 7.632 31.006 1.00 53.79 326 PRO A O 1
ATOM 1959 N N . SER A 1 270 ? -6.179 8.480 30.690 1.00 52.88 327 SER A N 1
ATOM 1960 C CA . SER A 1 270 ? -5.708 8.185 32.045 1.00 53.75 327 SER A CA 1
ATOM 1961 C C . SER A 1 270 ? -6.333 9.144 33.070 1.00 57.06 327 SER A C 1
ATOM 1962 O O . SER A 1 270 ? -6.850 10.202 32.695 1.00 56.58 327 SER A O 1
ATOM 1965 N N . GLY A 1 271 ? -6.315 8.742 34.338 1.00 53.07 328 GLY A N 1
ATOM 1966 C CA . GLY A 1 271 ? -6.839 9.547 35.436 1.00 52.83 328 GLY A CA 1
ATOM 1967 C C . GLY A 1 271 ? -8.332 9.432 35.662 1.00 54.92 328 GLY A C 1
ATOM 1968 O O . GLY A 1 271 ? -8.769 9.243 36.806 1.00 55.66 328 GLY A O 1
ATOM 1969 N N . VAL A 1 272 ? -9.127 9.544 34.577 1.00 47.32 329 VAL A N 1
ATOM 1970 C CA . VAL A 1 272 ? -10.589 9.459 34.645 1.00 45.41 329 VAL A CA 1
ATOM 1971 C C . VAL A 1 272 ? -11.043 7.997 34.795 1.00 43.00 329 VAL A C 1
ATOM 1972 O O . VAL A 1 272 ? -12.131 7.749 35.319 1.00 41.84 329 VAL A O 1
ATOM 1976 N N . PHE A 1 273 ? -10.217 7.037 34.340 1.00 35.82 330 PHE A N 1
ATOM 1977 C CA . PHE A 1 273 ? -10.573 5.612 34.450 1.00 32.90 330 PHE A CA 1
ATOM 1978 C C . PHE A 1 273 ? -9.587 4.865 35.304 1.00 35.18 330 PHE A C 1
ATOM 1979 O O . PHE A 1 273 ? -8.418 5.249 35.330 1.00 34.44 330 PHE A O 1
ATOM 1987 N N . SER A 1 274 ? -10.048 3.796 36.017 1.00 30.98 331 SER A N 1
ATOM 1988 C CA . SER A 1 274 ? -9.154 3.013 36.866 1.00 30.27 331 SER A CA 1
ATOM 1989 C C . SER A 1 274 ? -8.070 2.332 36.045 1.00 33.65 331 SER A C 1
ATOM 1990 O O . SER A 1 274 ? -8.262 2.040 34.860 1.00 32.32 331 SER A O 1
ATOM 1993 N N . LEU A 1 275 ? -6.950 2.037 36.697 1.00 31.54 332 LEU A N 1
ATOM 1994 C CA . LEU A 1 275 ? -5.845 1.309 36.072 1.00 31.68 332 LEU A CA 1
ATOM 1995 C C . LEU A 1 275 ? -6.276 -0.089 35.615 1.00 34.63 332 LEU A C 1
ATOM 1996 O O . LEU A 1 275 ? -5.821 -0.532 34.546 1.00 33.62 332 LEU A O 1
ATOM 2001 N N . GLU A 1 276 ? -7.193 -0.761 36.379 1.00 31.54 333 GLU A N 1
ATOM 2002 C CA . GLU A 1 276 ? -7.695 -2.096 36.005 1.00 30.97 333 GLU A CA 1
ATOM 2003 C C . GLU A 1 276 ? -8.485 -2.013 34.718 1.00 31.41 333 GLU A C 1
ATOM 2004 O O . GLU A 1 276 ? -8.327 -2.875 33.865 1.00 29.70 333 GLU A O 1
ATOM 2010 N N . PHE A 1 277 ? -9.358 -0.997 34.581 1.00 27.27 334 PHE A N 1
ATOM 2011 C CA . PHE A 1 277 ? -10.151 -0.852 33.351 1.00 27.03 334 PHE A CA 1
ATOM 2012 C C . PHE A 1 277 ? -9.268 -0.523 32.146 1.00 28.94 334 PHE A C 1
ATOM 2013 O O . PHE A 1 277 ? -9.430 -1.123 31.081 1.00 27.77 334 PHE A O 1
ATOM 2021 N N . GLN A 1 278 ? -8.276 0.366 32.332 1.00 27.85 335 GLN A N 1
ATOM 2022 C CA . GLN A 1 278 ? -7.330 0.695 31.262 1.00 28.02 335 GLN A CA 1
ATOM 2023 C C . GLN A 1 278 ? -6.605 -0.581 30.799 1.00 32.05 335 GLN A C 1
ATOM 2024 O O . GLN A 1 278 ? -6.554 -0.843 29.588 1.00 30.54 335 GLN A O 1
ATOM 2030 N N . ASP A 1 279 ? -6.110 -1.401 31.755 1.00 28.40 336 ASP A N 1
ATOM 2031 C CA . ASP A 1 279 ? -5.388 -2.632 31.421 1.00 28.81 336 ASP A CA 1
ATOM 2032 C C . ASP A 1 279 ? -6.292 -3.629 30.709 1.00 32.14 336 ASP A C 1
ATOM 2033 O O . ASP A 1 279 ? -5.846 -4.277 29.767 1.00 31.01 336 ASP A O 1
ATOM 2038 N N . PHE A 1 280 ? -7.562 -3.728 31.154 1.00 27.76 337 PHE A N 1
ATOM 2039 C CA . PHE A 1 280 ? -8.534 -4.639 30.553 1.00 26.92 337 PHE A CA 1
ATOM 2040 C C . PHE A 1 280 ? -8.778 -4.291 29.065 1.00 28.95 337 PHE A C 1
ATOM 2041 O O . PHE A 1 280 ? -8.654 -5.160 28.189 1.00 27.32 337 PHE A O 1
ATOM 2049 N N . VAL A 1 281 ? -9.088 -3.020 28.774 1.00 25.80 338 VAL A N 1
ATOM 2050 C CA . VAL A 1 281 ? -9.306 -2.618 27.371 1.00 27.23 338 VAL A CA 1
ATOM 2051 C C . VAL A 1 281 ? -8.010 -2.765 26.554 1.00 30.38 338 VAL A C 1
ATOM 2052 O O . VAL A 1 281 ? -8.064 -3.210 25.398 1.00 28.15 338 VAL A O 1
ATOM 2056 N N . ASN A 1 282 ? -6.844 -2.451 27.167 1.00 28.32 339 ASN A N 1
ATOM 2057 C CA . ASN A 1 282 ? -5.551 -2.576 26.469 1.00 28.37 339 ASN A CA 1
ATOM 2058 C C . ASN A 1 282 ? -5.308 -4.005 26.029 1.00 31.43 339 ASN A C 1
ATOM 2059 O O . ASN A 1 282 ? -4.921 -4.216 24.872 1.00 31.78 339 ASN A O 1
ATOM 2064 N N . LYS A 1 283 ? -5.632 -4.986 26.899 1.00 28.57 340 LYS A N 1
ATOM 2065 C CA . LYS A 1 283 ? -5.481 -6.411 26.584 1.00 28.25 340 LYS A CA 1
ATOM 2066 C C . LYS A 1 283 ? -6.443 -6.892 25.479 1.00 31.94 340 LYS A C 1
ATOM 2067 O O . LYS A 1 283 ? -6.122 -7.855 24.783 1.00 31.30 340 LYS A O 1
ATOM 2073 N N . CYS A 1 284 ? -7.628 -6.252 25.352 1.00 28.17 341 CYS A N 1
ATOM 2074 C CA . CYS A 1 284 ? -8.583 -6.577 24.287 1.00 26.62 341 CYS A CA 1
ATOM 2075 C C . CYS A 1 284 ? -8.114 -6.018 22.953 1.00 29.95 341 CYS A C 1
ATOM 2076 O O . CYS A 1 284 ? -8.504 -6.556 21.918 1.00 29.94 341 CYS A O 1
ATOM 2079 N N . LEU A 1 285 ? -7.403 -4.877 22.976 1.00 26.92 342 LEU A N 1
ATOM 2080 C CA . LEU A 1 285 ? -7.049 -4.117 21.772 1.00 27.18 342 LEU A CA 1
ATOM 2081 C C . LEU A 1 285 ? -5.626 -4.318 21.259 1.00 33.47 342 LEU A C 1
ATOM 2082 O O . LEU A 1 285 ? -5.253 -3.678 20.270 1.00 34.63 342 LEU A O 1
ATOM 2087 N N . ILE A 1 286 ? -4.908 -5.326 21.782 1.00 30.90 343 ILE A N 1
ATOM 2088 C CA . ILE A 1 286 ? -3.572 -5.687 21.260 1.00 31.55 343 ILE A CA 1
ATOM 2089 C C . ILE A 1 286 ? -3.732 -6.104 19.792 1.00 34.27 343 ILE A C 1
ATOM 2090 O O . ILE A 1 286 ? -4.594 -6.930 19.459 1.00 33.21 343 ILE A O 1
ATOM 2095 N N . LYS A 1 287 ? -2.943 -5.474 18.895 1.00 32.58 344 LYS A N 1
ATOM 2096 C CA . LYS A 1 287 ? -3.011 -5.731 17.460 1.00 32.07 344 LYS A CA 1
ATOM 2097 C C . LYS A 1 287 ? -2.801 -7.206 17.075 1.00 37.30 344 LYS A C 1
ATOM 2098 O O . LYS A 1 287 ? -3.574 -7.740 16.282 1.00 38.45 344 LYS A O 1
ATOM 2104 N N . ASN A 1 288 ? -1.782 -7.855 17.658 1.00 36.36 345 ASN A N 1
ATOM 2105 C CA . ASN A 1 288 ? -1.471 -9.265 17.386 1.00 36.57 345 ASN A CA 1
ATOM 2106 C C . ASN A 1 288 ? -2.503 -10.152 18.090 1.00 38.54 345 ASN A C 1
ATOM 2107 O O . ASN A 1 288 ? -2.520 -10.153 19.326 1.00 37.99 345 ASN A O 1
ATOM 2112 N N . PRO A 1 289 ? -3.359 -10.907 17.345 1.00 37.04 346 PRO A N 1
ATOM 2113 C CA . PRO A 1 289 ? -4.409 -11.706 18.018 1.00 37.26 346 PRO A CA 1
ATOM 2114 C C . PRO A 1 289 ? -3.903 -12.798 18.961 1.00 42.13 346 PRO A C 1
ATOM 2115 O O . PRO A 1 289 ? -4.643 -13.173 19.868 1.00 40.13 346 PRO A O 1
ATOM 2119 N N . ALA A 1 290 ? -2.662 -13.303 18.750 1.00 40.64 347 ALA A N 1
ATOM 2120 C CA . ALA A 1 290 ? -2.062 -14.331 19.616 1.00 40.74 347 ALA A CA 1
ATOM 2121 C C . ALA A 1 290 ? -1.630 -13.749 20.982 1.00 45.30 347 ALA A C 1
ATOM 2122 O O . ALA A 1 290 ? -1.547 -14.492 21.964 1.00 45.30 347 ALA A O 1
ATOM 2124 N N . GLU A 1 291 ? -1.353 -12.427 21.037 1.00 40.30 348 GLU A N 1
ATOM 2125 C CA . GLU A 1 291 ? -0.920 -11.696 22.233 1.00 39.48 348 GLU A CA 1
ATOM 2126 C C . GLU A 1 291 ? -2.152 -11.113 22.955 1.00 40.46 348 GLU A C 1
ATOM 2127 O O . GLU A 1 291 ? -2.169 -10.967 24.185 1.00 40.01 348 GLU A O 1
ATOM 2133 N N . ARG A 1 292 ? -3.195 -10.812 22.182 1.00 36.08 349 ARG A N 1
ATOM 2134 C CA . ARG A 1 292 ? -4.470 -10.296 22.686 1.00 33.48 349 ARG A CA 1
ATOM 2135 C C . ARG A 1 292 ? -5.070 -11.316 23.668 1.00 35.70 349 ARG A C 1
ATOM 2136 O O . ARG A 1 292 ? -4.958 -12.522 23.447 1.00 34.69 349 ARG A O 1
ATOM 2144 N N . ALA A 1 293 ? -5.693 -10.832 24.758 1.00 32.52 350 ALA A N 1
ATOM 2145 C CA . ALA A 1 293 ? -6.280 -11.723 25.760 1.00 33.34 350 ALA A CA 1
ATOM 2146 C C . ALA A 1 293 ? -7.349 -12.664 25.183 1.00 36.01 350 ALA A C 1
ATOM 2147 O O . ALA A 1 293 ? -8.013 -12.317 24.202 1.00 34.63 350 ALA A O 1
ATOM 2149 N N . ASP A 1 294 ? -7.484 -13.872 25.769 1.00 32.53 351 ASP A N 1
ATOM 2150 C CA . ASP A 1 294 ? -8.537 -14.809 25.377 1.00 32.01 351 ASP A CA 1
ATOM 2151 C C . ASP A 1 294 ? -9.660 -14.753 26.433 1.00 35.00 351 ASP A C 1
ATOM 2152 O O . ASP A 1 294 ? -9.482 -14.066 27.447 1.00 33.16 351 ASP A O 1
ATOM 2157 N N . LEU A 1 295 ? -10.827 -15.404 26.181 1.00 32.67 352 LEU A N 1
ATOM 2158 C CA . LEU A 1 295 ? -11.966 -15.329 27.116 1.00 31.15 352 LEU A CA 1
ATOM 2159 C C . LEU A 1 295 ? -11.613 -15.821 28.503 1.00 35.54 352 LEU A C 1
ATOM 2160 O O . LEU A 1 295 ? -12.068 -15.228 29.479 1.00 34.02 352 LEU A O 1
ATOM 2165 N N . LYS A 1 296 ? -10.806 -16.904 28.587 1.00 33.49 353 LYS A N 1
ATOM 2166 C CA . LYS A 1 296 ? -10.387 -17.456 29.879 1.00 33.25 353 LYS A CA 1
ATOM 2167 C C . LYS A 1 296 ? -9.588 -16.416 30.668 1.00 36.82 353 LYS A C 1
ATOM 2168 O O . LYS A 1 296 ? -9.852 -16.234 31.861 1.00 38.30 353 LYS A O 1
ATOM 2174 N N . GLN A 1 297 ? -8.636 -15.712 30.001 1.00 31.87 354 GLN A N 1
ATOM 2175 C CA . GLN A 1 297 ? -7.807 -14.696 30.658 1.00 31.81 354 GLN A CA 1
ATOM 2176 C C . GLN A 1 297 ? -8.634 -13.497 31.107 1.00 34.53 354 GLN A C 1
ATOM 2177 O O . GLN A 1 297 ? -8.431 -12.987 32.221 1.00 35.91 354 GLN A O 1
ATOM 2183 N N . LEU A 1 298 ? -9.603 -13.086 30.279 1.00 29.54 355 LEU A N 1
ATOM 2184 C CA . LEU A 1 298 ? -10.456 -11.937 30.605 1.00 28.68 355 LEU A CA 1
ATOM 2185 C C . LEU A 1 298 ? -11.347 -12.206 31.810 1.00 32.57 355 LEU A C 1
ATOM 2186 O O . LEU A 1 298 ? -11.548 -11.309 32.622 1.00 29.95 355 LEU A O 1
ATOM 2191 N N . MET A 1 299 ? -11.865 -13.436 31.943 1.00 32.87 356 MET A N 1
ATOM 2192 C CA . MET A 1 299 ? -12.759 -13.791 33.054 1.00 36.06 356 MET A CA 1
ATOM 2193 C C . MET A 1 299 ? -12.076 -13.675 34.442 1.00 37.12 356 MET A C 1
ATOM 2194 O O . MET A 1 299 ? -12.755 -13.459 35.454 1.00 38.05 356 MET A O 1
ATOM 2199 N N . VAL A 1 300 ? -10.743 -13.774 34.482 1.00 32.89 357 VAL A N 1
ATOM 2200 C CA . VAL A 1 300 ? -9.975 -13.697 35.728 1.00 33.07 357 VAL A CA 1
ATOM 2201 C C . VAL A 1 300 ? -9.141 -12.390 35.825 1.00 34.35 357 VAL A C 1
ATOM 2202 O O . VAL A 1 300 ? -8.325 -12.242 36.728 1.00 34.21 357 VAL A O 1
ATOM 2206 N N . HIS A 1 301 ? -9.370 -11.434 34.901 1.00 29.26 358 HIS A N 1
ATOM 2207 C CA . HIS A 1 301 ? -8.642 -10.171 34.926 1.00 27.98 358 HIS A CA 1
ATOM 2208 C C . HIS A 1 301 ? -9.138 -9.370 36.140 1.00 31.78 358 HIS A C 1
ATOM 2209 O O . HIS A 1 301 ? -10.311 -9.504 36.525 1.00 30.63 358 HIS A O 1
ATOM 2216 N N . ALA A 1 302 ? -8.248 -8.556 36.737 1.00 29.33 359 ALA A N 1
ATOM 2217 C CA . ALA A 1 302 ? -8.596 -7.734 37.907 1.00 29.93 359 ALA A CA 1
ATOM 2218 C C . ALA A 1 302 ? -9.850 -6.876 37.651 1.00 31.32 359 ALA A C 1
ATOM 2219 O O . ALA A 1 302 ? -10.653 -6.731 38.563 1.00 30.34 359 ALA A O 1
ATOM 2221 N N . PHE A 1 303 ? -10.033 -6.324 36.430 1.00 28.28 360 PHE A N 1
ATOM 2222 C CA . PHE A 1 303 ? -11.241 -5.517 36.160 1.00 25.97 360 PHE A CA 1
ATOM 2223 C C . PHE A 1 303 ? -12.535 -6.327 36.356 1.00 28.59 360 PHE A C 1
ATOM 2224 O O . PHE A 1 303 ? -13.518 -5.808 36.908 1.00 27.07 360 PHE A O 1
ATOM 2232 N N . ILE A 1 304 ? -12.534 -7.575 35.895 1.00 27.04 361 ILE A N 1
ATOM 2233 C CA . ILE A 1 304 ? -13.686 -8.474 36.001 1.00 26.23 361 ILE A CA 1
ATOM 2234 C C . ILE A 1 304 ? -13.883 -8.938 37.437 1.00 28.64 361 ILE A C 1
ATOM 2235 O O . ILE A 1 304 ? -15.020 -8.939 37.910 1.00 27.74 361 ILE A O 1
ATOM 2240 N N . LYS A 1 305 ? -12.797 -9.340 38.132 1.00 27.22 362 LYS A N 1
ATOM 2241 C CA . LYS A 1 305 ? -12.916 -9.757 39.532 1.00 27.81 362 LYS A CA 1
ATOM 2242 C C . LYS A 1 305 ? -13.472 -8.609 40.376 1.00 31.26 362 LYS A C 1
ATOM 2243 O O . LYS A 1 305 ? -14.371 -8.830 41.196 1.00 31.48 362 LYS A O 1
ATOM 2249 N N . ARG A 1 306 ? -12.971 -7.372 40.142 1.00 28.28 363 ARG A N 1
ATOM 2250 C CA . ARG A 1 306 ? -13.456 -6.196 40.877 1.00 27.38 363 ARG A CA 1
ATOM 2251 C C . ARG A 1 306 ? -14.929 -5.922 40.574 1.00 30.05 363 ARG A C 1
ATOM 2252 O O . ARG A 1 306 ? -15.729 -5.797 41.501 1.00 29.42 363 ARG A O 1
ATOM 2260 N N . SER A 1 307 ? -15.290 -5.891 39.279 1.00 26.75 364 SER A N 1
ATOM 2261 C CA . SER A 1 307 ? -16.661 -5.609 38.845 1.00 26.07 364 SER A CA 1
ATOM 2262 C C . SER A 1 307 ? -17.629 -6.664 39.338 1.00 30.72 364 SER A C 1
ATOM 2263 O O . SER A 1 307 ? -18.735 -6.315 39.719 1.00 30.98 364 SER A O 1
ATOM 2266 N N . ASP A 1 308 ? -17.221 -7.944 39.365 1.00 27.96 365 ASP A N 1
ATOM 2267 C CA . ASP A 1 308 ? -18.128 -9.004 39.811 1.00 28.36 365 ASP A CA 1
ATOM 2268 C C . ASP A 1 308 ? -18.497 -8.862 41.314 1.00 33.08 365 ASP A C 1
ATOM 2269 O O . ASP A 1 308 ? -19.609 -9.219 41.709 1.00 33.86 365 ASP A O 1
ATOM 2274 N N . ALA A 1 309 ? -17.581 -8.309 42.120 1.00 29.56 366 ALA A N 1
ATOM 2275 C CA . ALA A 1 309 ? -17.793 -8.137 43.558 1.00 29.88 366 ALA A CA 1
ATOM 2276 C C . ALA A 1 309 ? -18.615 -6.876 43.864 1.00 36.31 366 ALA A C 1
ATOM 2277 O O . ALA A 1 309 ? -19.154 -6.754 44.950 1.00 36.60 366 ALA A O 1
ATOM 2279 N N . GLU A 1 310 ? -18.661 -5.925 42.931 1.00 33.87 367 GLU A N 1
ATOM 2280 C CA . GLU A 1 310 ? -19.354 -4.652 43.132 1.00 33.76 367 GLU A CA 1
ATOM 2281 C C . GLU A 1 310 ? -20.866 -4.803 43.118 1.00 39.15 367 GLU A C 1
ATOM 2282 O O . GLU A 1 310 ? -21.421 -5.555 42.311 1.00 40.22 367 GLU A O 1
ATOM 2288 N N . GLU A 1 311 ? -21.527 -4.042 43.995 1.00 36.03 368 GLU A N 1
ATOM 2289 C CA . GLU A 1 311 ? -22.980 -3.996 44.081 1.00 36.83 368 GLU A CA 1
ATOM 2290 C C . GLU A 1 311 ? -23.382 -2.777 43.260 1.00 40.41 368 GLU A C 1
ATOM 2291 O O . GLU A 1 311 ? -23.057 -1.635 43.606 1.00 40.34 368 GLU A O 1
ATOM 2297 N N . VAL A 1 312 ? -24.002 -3.031 42.120 1.00 37.31 369 VAL A N 1
ATOM 2298 C CA . VAL A 1 312 ? -24.374 -1.986 41.202 1.00 37.94 369 VAL A CA 1
ATOM 2299 C C . VAL A 1 312 ? -25.855 -2.248 40.898 1.00 43.21 369 VAL A C 1
ATOM 2300 O O . VAL A 1 312 ? -26.255 -3.380 40.602 1.00 47.05 369 VAL A O 1
ATOM 2304 N N . ASP A 1 313 ? -26.659 -1.219 41.017 1.00 36.46 370 ASP A N 1
ATOM 2305 C CA . ASP A 1 313 ? -28.081 -1.312 40.707 1.00 34.98 370 ASP A CA 1
ATOM 2306 C C . ASP A 1 313 ? -28.197 -0.875 39.240 1.00 34.89 370 ASP A C 1
ATOM 2307 O O . ASP A 1 313 ? -28.504 0.287 38.930 1.00 34.29 370 ASP A O 1
ATOM 2312 N N . PHE A 1 314 ? -27.875 -1.814 38.334 1.00 32.31 371 PHE A N 1
ATOM 2313 C CA . PHE A 1 314 ? -27.899 -1.601 36.894 1.00 32.48 371 PHE A CA 1
ATOM 2314 C C . PHE A 1 314 ? -29.317 -1.203 36.454 1.00 33.34 371 PHE A C 1
ATOM 2315 O O . PHE A 1 314 ? -29.461 -0.216 35.758 1.00 33.46 371 PHE A O 1
ATOM 2323 N N . ALA A 1 315 ? -30.348 -1.927 36.921 1.00 32.19 372 ALA A N 1
ATOM 2324 C CA . ALA A 1 315 ? -31.762 -1.667 36.596 1.00 31.97 372 ALA A CA 1
ATOM 2325 C C . ALA A 1 315 ? -32.168 -0.238 36.968 1.00 35.53 372 ALA A C 1
ATOM 2326 O O . ALA A 1 315 ? -32.780 0.457 36.150 1.00 34.84 372 ALA A O 1
ATOM 2328 N N . GLY A 1 316 ? -31.784 0.196 38.178 1.00 33.98 373 GLY A N 1
ATOM 2329 C CA . GLY A 1 316 ? -32.067 1.540 38.665 1.00 33.64 373 GLY A CA 1
ATOM 2330 C C . GLY A 1 316 ? -31.384 2.592 37.817 1.00 37.62 373 GLY A C 1
ATOM 2331 O O . GLY A 1 316 ? -32.014 3.581 37.433 1.00 36.47 373 GLY A O 1
ATOM 2332 N N . TRP A 1 317 ? -30.095 2.357 37.471 1.00 34.48 374 TRP A N 1
ATOM 2333 C CA . TRP A 1 317 ? -29.320 3.278 36.640 1.00 35.38 374 TRP A CA 1
ATOM 2334 C C . TRP A 1 317 ? -29.963 3.405 35.257 1.00 37.94 374 TRP A C 1
ATOM 2335 O O . TRP A 1 317 ? -30.134 4.516 34.753 1.00 36.64 374 TRP A O 1
ATOM 2346 N N . LEU A 1 318 ? -30.311 2.259 34.650 1.00 33.33 375 LEU A N 1
ATOM 2347 C CA . LEU A 1 318 ? -30.893 2.208 33.304 1.00 33.93 375 LEU A CA 1
ATOM 2348 C C . LEU A 1 318 ? -32.233 2.937 33.253 1.00 38.65 375 LEU A 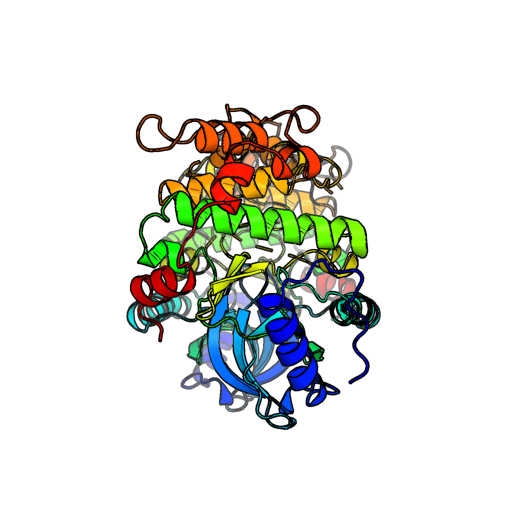C 1
ATOM 2349 O O . LEU A 1 318 ? -32.413 3.826 32.418 1.00 38.47 375 LEU A O 1
ATOM 2354 N N . CYS A 1 319 ? -33.147 2.599 34.171 1.00 38.09 376 CYS A N 1
ATOM 2355 C CA . CYS A 1 319 ? -34.478 3.195 34.231 1.00 38.56 376 CYS A CA 1
ATOM 2356 C C . CYS A 1 319 ? -34.442 4.700 34.431 1.00 44.99 376 CYS A C 1
ATOM 2357 O O . CYS A 1 319 ? -35.218 5.408 33.793 1.00 45.42 376 CYS A O 1
ATOM 2360 N N . SER A 1 320 ? -33.485 5.191 35.233 1.00 42.58 377 SER A N 1
ATOM 2361 C CA . SER A 1 320 ? -33.295 6.616 35.463 1.00 43.18 377 SER A CA 1
ATOM 2362 C C . SER A 1 320 ? -32.671 7.313 34.239 1.00 47.72 377 SER A C 1
ATOM 2363 O O . SER A 1 320 ? -33.071 8.428 33.898 1.00 47.70 377 SER A O 1
ATOM 2366 N N . THR A 1 321 ? -31.675 6.682 33.603 1.00 43.24 378 THR A N 1
ATOM 2367 C CA . THR A 1 321 ? -30.973 7.308 32.472 1.00 43.61 378 THR A CA 1
ATOM 2368 C C . THR A 1 321 ? -31.820 7.492 31.210 1.00 46.44 378 THR A C 1
ATOM 2369 O O . THR A 1 321 ? -31.661 8.515 30.542 1.00 46.61 378 THR A O 1
ATOM 2373 N N . ILE A 1 322 ? -32.681 6.524 30.869 1.00 41.78 379 ILE A N 1
ATOM 2374 C CA . ILE A 1 322 ? -33.501 6.589 29.649 1.00 41.99 379 ILE A CA 1
ATOM 2375 C C . ILE A 1 322 ? -35.005 6.853 29.928 1.00 47.83 379 ILE A C 1
ATOM 2376 O O . ILE A 1 322 ? -35.798 6.857 28.989 1.00 47.78 379 ILE A O 1
ATOM 2381 N N . GLY A 1 323 ? -35.371 7.054 31.195 1.00 46.38 380 GLY A N 1
ATOM 2382 C CA . GLY A 1 323 ? -36.748 7.342 31.592 1.00 47.34 380 GLY A CA 1
ATOM 2383 C C . GLY A 1 323 ? -37.705 6.185 31.399 1.00 53.36 380 GLY A C 1
ATOM 2384 O O . GLY A 1 323 ? -38.786 6.349 30.825 1.00 54.31 380 GLY A O 1
ATOM 2385 N N . LEU A 1 324 ? -37.308 5.012 31.883 1.00 49.41 381 LEU A N 1
ATOM 2386 C CA . LEU A 1 324 ? -38.067 3.767 31.814 1.00 49.58 381 LEU A CA 1
ATOM 2387 C C . LEU A 1 324 ? -38.601 3.437 33.218 1.0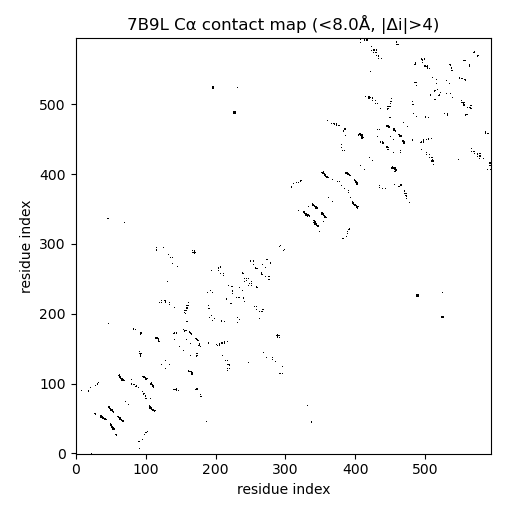0 57.58 381 LEU A C 1
ATOM 2388 O O . LEU A 1 324 ? -38.037 3.911 34.203 1.00 58.20 381 LEU A O 1
ATOM 2393 N N . ASN A 1 325 ? -39.698 2.663 33.319 1.00 56.49 382 ASN A N 1
ATOM 2394 C CA . ASN A 1 325 ? -40.244 2.273 34.622 1.00 93.47 382 ASN A CA 1
ATOM 2395 C C . ASN A 1 325 ? -40.429 0.766 34.757 1.00 124.20 382 ASN A C 1
ATOM 2396 O O . ASN A 1 325 ? -39.652 0.114 35.454 1.00 86.31 382 ASN A O 1
ATOM 2401 N N . GLU B 1 22 ? -30.823 18.993 -27.921 1.00 68.04 41 GLU B N 1
ATOM 2402 C CA . GLU B 1 22 ? -30.737 18.540 -29.308 1.00 68.06 41 GLU B CA 1
ATOM 2403 C C . GLU B 1 22 ? -30.838 17.013 -29.396 1.00 70.98 41 GLU B C 1
ATOM 2404 O O . GLU B 1 22 ? -29.871 16.298 -29.109 1.00 71.29 41 GLU B O 1
ATOM 2406 N N . LEU B 1 23 ? -32.036 16.525 -29.772 1.00 65.49 42 LEU B N 1
ATOM 2407 C CA . LEU B 1 23 ? -32.361 15.102 -29.904 1.00 64.29 42 LEU B CA 1
ATOM 2408 C C . LEU B 1 23 ? -32.683 14.765 -31.354 1.00 65.71 42 LEU B C 1
ATOM 2409 O O . LEU B 1 23 ? -33.141 15.639 -32.101 1.00 64.10 42 LEU B O 1
ATOM 2414 N N . ASP B 1 24 ? -32.533 13.481 -31.737 1.00 60.85 43 ASP B N 1
ATOM 2415 C CA . ASP B 1 24 ? -32.943 13.065 -33.074 1.00 60.01 43 ASP B CA 1
ATOM 2416 C C . ASP B 1 24 ? -34.464 12.818 -33.063 1.00 62.56 43 ASP B C 1
ATOM 2417 O O . ASP B 1 24 ? -35.084 12.856 -31.991 1.00 62.04 43 ASP B O 1
ATOM 2422 N N . GLU B 1 25 ? -35.062 12.614 -34.247 1.00 57.56 44 GLU B N 1
ATOM 2423 C CA . GLU B 1 25 ? -36.491 12.379 -34.454 1.00 56.59 44 GLU B CA 1
ATOM 2424 C C . GLU B 1 25 ? -37.077 11.325 -33.481 1.00 56.19 44 GLU B C 1
ATOM 2425 O O . GLU B 1 25 ? -38.046 11.628 -32.781 1.00 54.05 44 GLU B O 1
ATOM 2431 N N . GLN B 1 26 ? -36.476 10.114 -33.434 1.00 51.77 45 GLN B N 1
ATOM 2432 C CA . GLN B 1 26 ? -36.941 9.009 -32.594 1.00 50.87 45 GLN B CA 1
ATOM 2433 C C . GLN B 1 26 ? -36.829 9.328 -31.103 1.00 51.13 45 GLN B C 1
ATOM 2434 O O . GLN B 1 26 ? -37.771 9.040 -30.374 1.00 50.15 45 GLN B O 1
ATOM 2440 N N . GLN B 1 27 ? -35.744 9.998 -30.669 1.00 46.31 46 GLN B N 1
ATOM 2441 C CA . GLN B 1 27 ? -35.567 10.383 -29.254 1.00 45.12 46 GLN B CA 1
ATOM 2442 C C . GLN B 1 27 ? -36.631 11.391 -28.779 1.00 47.95 46 GLN B C 1
ATOM 2443 O O . GLN B 1 27 ? -37.148 11.254 -27.668 1.00 46.17 46 GLN B O 1
ATOM 2449 N N . ARG B 1 28 ? -36.978 12.376 -29.626 1.00 46.41 47 ARG B N 1
ATOM 2450 C CA . ARG B 1 28 ? -37.991 13.389 -29.306 1.00 46.18 47 ARG B CA 1
ATOM 2451 C C . ARG B 1 28 ? -39.368 12.729 -29.144 1.00 50.67 47 ARG B C 1
ATOM 2452 O O . ARG B 1 28 ? -40.063 13.001 -28.155 1.00 50.09 47 ARG B O 1
ATOM 2460 N N . LYS B 1 29 ? -39.719 11.812 -30.078 1.00 47.84 48 LYS B N 1
ATOM 2461 C CA . LYS B 1 29 ? -40.976 11.049 -30.071 1.00 47.85 48 LYS B CA 1
ATOM 2462 C C . LYS B 1 29 ? -41.069 10.215 -28.788 1.00 49.26 48 LYS B C 1
ATOM 2463 O O . LYS B 1 29 ? -42.115 10.222 -28.141 1.00 48.46 48 LYS B O 1
ATOM 2469 N N . ARG B 1 30 ? -39.982 9.506 -28.427 1.00 45.12 49 ARG B N 1
ATOM 2470 C CA . ARG B 1 30 ? -39.946 8.679 -27.212 1.00 45.34 49 ARG B CA 1
ATOM 2471 C C . ARG B 1 30 ? -40.142 9.520 -25.953 1.00 48.51 49 ARG B C 1
ATOM 2472 O O . ARG B 1 30 ? -40.935 9.136 -25.090 1.00 48.57 49 ARG B O 1
ATOM 2480 N N . LEU B 1 31 ? -39.470 10.686 -25.872 1.00 45.12 50 LEU B N 1
ATOM 2481 C CA . LEU B 1 31 ? -39.576 11.604 -24.727 1.00 45.99 50 LEU B CA 1
ATOM 2482 C C . LEU B 1 31 ? -40.992 12.156 -24.591 1.00 49.07 50 LEU B C 1
ATOM 2483 O O . LEU B 1 31 ? -41.544 12.151 -23.492 1.00 47.14 50 LEU B O 1
ATOM 2488 N N . GLU B 1 32 ? -41.589 12.596 -25.722 1.00 46.95 51 GLU B N 1
ATOM 2489 C CA . GLU B 1 32 ? -42.958 13.115 -25.782 1.00 47.27 51 GLU B CA 1
ATOM 2490 C C . GLU B 1 32 ? -43.962 12.060 -25.317 1.00 50.58 51 GLU B C 1
ATOM 2491 O O . GLU B 1 32 ? -44.831 12.380 -24.507 1.00 50.31 51 GLU B O 1
ATOM 2497 N N . ALA B 1 33 ? -43.791 10.795 -25.765 1.00 47.67 52 ALA B N 1
ATOM 2498 C CA . ALA B 1 33 ? -44.632 9.645 -25.394 1.00 48.21 52 ALA B CA 1
ATOM 2499 C C . ALA B 1 33 ? -44.580 9.359 -23.887 1.00 50.09 52 ALA B C 1
ATOM 2500 O O . ALA B 1 33 ? -45.629 9.095 -23.295 1.00 50.73 52 ALA B O 1
ATOM 2502 N N . PHE B 1 34 ? -43.382 9.452 -23.256 1.00 43.73 53 PHE B N 1
ATOM 2503 C CA . PHE B 1 34 ? -43.249 9.234 -21.805 1.00 41.29 53 PHE B CA 1
ATOM 2504 C C . PHE B 1 34 ? -43.984 10.335 -21.033 1.00 47.11 53 PHE B C 1
ATOM 2505 O O . PHE B 1 34 ? -44.745 10.024 -20.112 1.00 45.87 53 PHE B O 1
ATOM 2513 N N . LEU B 1 35 ? -43.764 11.615 -21.418 1.00 45.75 54 LEU B N 1
ATOM 2514 C CA . LEU B 1 35 ? -44.416 12.772 -20.802 1.00 47.04 54 LEU B CA 1
ATOM 2515 C C . LEU B 1 35 ? -45.956 12.705 -20.940 1.00 51.84 54 LEU B C 1
ATOM 2516 O O . LEU B 1 35 ? -46.667 13.051 -19.990 1.00 50.26 54 LEU B O 1
ATOM 2521 N N . THR B 1 36 ? -46.462 12.216 -22.096 1.00 50.63 55 THR B N 1
ATOM 2522 C CA . THR B 1 36 ? -47.914 12.078 -22.308 1.00 51.50 55 THR B CA 1
ATOM 2523 C C . THR B 1 36 ? -48.482 10.970 -21.399 1.00 55.20 55 THR B C 1
ATOM 2524 O O . THR B 1 36 ? -49.522 11.174 -20.776 1.00 54.37 55 THR B O 1
ATOM 2528 N N . GLN B 1 37 ? -47.749 9.839 -21.279 1.00 52.56 56 GLN B N 1
ATOM 2529 C CA . GLN B 1 37 ? -48.079 8.694 -20.425 1.00 52.70 56 GLN B CA 1
ATOM 2530 C C . GLN B 1 37 ? -48.068 9.120 -18.940 1.00 55.77 56 GLN B C 1
ATOM 2531 O O . GLN B 1 37 ? -48.952 8.724 -18.178 1.00 56.63 56 GLN B O 1
ATOM 2537 N N . LYS B 1 38 ? -47.099 9.972 -18.557 1.00 50.14 57 LYS B N 1
ATOM 2538 C CA . LYS B 1 38 ? -46.948 10.527 -17.212 1.00 49.43 57 LYS B CA 1
ATOM 2539 C C . LYS B 1 38 ? -48.100 11.486 -16.841 1.00 55.59 57 LYS B C 1
ATOM 2540 O O . LYS B 1 38 ? -48.450 11.572 -15.665 1.00 54.15 57 LYS B O 1
ATOM 2546 N N . GLN B 1 39 ? -48.680 12.201 -17.830 1.00 55.61 58 GLN B N 1
ATOM 2547 C CA . GLN B 1 39 ? -49.799 13.135 -17.605 1.00 57.37 58 GLN B CA 1
ATOM 2548 C C . GLN B 1 39 ? -51.056 12.462 -17.037 1.00 64.42 58 GLN B C 1
ATOM 2549 O O . GLN B 1 39 ? -51.863 13.144 -16.400 1.00 64.42 58 GLN B O 1
ATOM 2555 N N . LYS B 1 40 ? -51.218 11.133 -17.242 1.00 63.36 59 LYS B N 1
ATOM 2556 C CA . LYS B 1 40 ? -52.394 10.415 -16.738 1.00 64.41 59 LYS B CA 1
ATOM 2557 C C . LYS B 1 40 ? -52.189 9.833 -15.320 1.00 67.30 59 LYS B C 1
ATOM 2558 O O . LYS B 1 40 ? -53.100 9.180 -14.793 1.00 67.45 59 LYS B O 1
ATOM 2564 N N . VAL B 1 41 ? -51.038 10.114 -14.678 1.00 61.22 60 VAL B N 1
ATOM 2565 C CA . VAL B 1 41 ? -50.847 9.659 -13.301 1.00 60.42 60 VAL B CA 1
ATOM 2566 C C . VAL B 1 41 ? -51.190 10.814 -12.348 1.00 62.94 60 VAL B C 1
ATOM 2567 O O . VAL B 1 41 ? -50.728 11.939 -12.541 1.00 61.88 60 VAL B O 1
ATOM 2571 N N . GLY B 1 42 ? -52.050 10.539 -11.378 1.00 60.18 61 GLY B N 1
ATOM 2572 C CA . GLY B 1 42 ? -52.455 11.531 -10.388 1.00 59.82 61 GLY B CA 1
ATOM 2573 C C . GLY B 1 42 ? -51.500 11.546 -9.216 1.00 63.36 61 GLY B C 1
ATOM 2574 O O . GLY B 1 42 ? -50.301 11.305 -9.387 1.00 63.19 61 GLY B O 1
ATOM 2575 N N . GLU B 1 43 ? -52.026 11.804 -8.009 1.00 59.67 62 GLU B N 1
ATOM 2576 C CA . GLU B 1 43 ? -51.214 11.775 -6.790 1.00 58.84 62 GLU B CA 1
ATOM 2577 C C . GLU B 1 43 ? -50.825 10.313 -6.520 1.00 58.76 62 GLU B C 1
ATOM 2578 O O . GLU B 1 43 ? -51.674 9.423 -6.613 1.00 57.61 62 GLU B O 1
ATOM 2584 N N . LEU B 1 44 ? -49.530 10.061 -6.278 1.00 53.62 63 LEU B N 1
ATOM 2585 C CA . LEU B 1 44 ? -49.043 8.712 -6.019 1.00 51.61 63 LEU B CA 1
ATOM 2586 C C . LEU B 1 44 ? -49.277 8.342 -4.563 1.00 54.30 63 LEU B C 1
ATOM 2587 O O . LEU B 1 44 ? -48.916 9.105 -3.670 1.00 54.75 63 LEU B O 1
ATOM 2592 N N . LYS B 1 45 ? -49.952 7.201 -4.327 1.00 48.70 64 LYS B N 1
ATOM 2593 C CA . LYS B 1 45 ? -50.304 6.707 -2.994 1.00 47.02 64 LYS B CA 1
ATOM 2594 C C . LYS B 1 45 ? -49.951 5.234 -2.889 1.00 47.47 64 LYS B C 1
ATOM 2595 O O . LYS B 1 45 ? -50.102 4.507 -3.872 1.00 45.44 64 LYS B O 1
ATOM 2601 N N . ASP B 1 46 ? -49.525 4.787 -1.691 1.00 43.64 65 ASP B N 1
ATOM 2602 C CA . ASP B 1 46 ? -49.096 3.409 -1.428 1.00 43.98 65 ASP B CA 1
ATOM 2603 C C . ASP B 1 46 ? -50.109 2.332 -1.843 1.00 48.67 65 ASP B C 1
ATOM 2604 O O . ASP B 1 46 ? -49.726 1.377 -2.522 1.00 47.27 65 ASP B O 1
ATOM 2609 N N . ASP B 1 47 ? -51.392 2.501 -1.467 1.00 47.05 66 ASP B N 1
ATOM 2610 C CA . ASP B 1 47 ? -52.467 1.538 -1.729 1.00 47.68 66 ASP B CA 1
ATOM 2611 C C . ASP B 1 47 ? -52.818 1.371 -3.208 1.00 51.28 66 ASP B C 1
ATOM 2612 O O . ASP B 1 47 ? -53.456 0.377 -3.568 1.00 51.46 66 ASP B O 1
ATOM 2617 N N . ASP B 1 48 ? -52.383 2.320 -4.058 1.00 46.71 67 ASP B N 1
ATOM 2618 C CA . ASP B 1 48 ? -52.650 2.307 -5.496 1.00 45.09 67 ASP B CA 1
ATOM 2619 C C . ASP B 1 48 ? -51.709 1.418 -6.310 1.00 43.95 67 ASP B C 1
ATOM 2620 O O . ASP B 1 48 ? -51.878 1.309 -7.529 1.00 43.50 67 ASP B O 1
ATOM 2625 N N . PHE B 1 49 ? -50.750 0.756 -5.644 1.00 38.34 68 PHE B N 1
ATOM 2626 C CA . PHE B 1 49 ? -49.788 -0.118 -6.303 1.00 37.33 68 PHE B CA 1
ATOM 2627 C C . PHE B 1 49 ? -50.029 -1.594 -6.011 1.00 43.63 68 PHE B C 1
ATOM 2628 O O . PHE B 1 49 ? -50.425 -1.958 -4.898 1.00 43.46 68 PHE B O 1
ATOM 2636 N N . GLU B 1 50 ? -49.758 -2.442 -7.011 1.00 41.43 69 GLU B N 1
ATOM 2637 C CA . GLU B 1 50 ? -49.871 -3.888 -6.890 1.00 42.08 69 GLU B CA 1
ATOM 2638 C C . GLU B 1 50 ? -48.535 -4.499 -7.316 1.00 43.52 69 GLU B C 1
ATOM 2639 O O . GLU B 1 50 ? -48.062 -4.242 -8.420 1.00 42.08 69 GLU B O 1
ATOM 2645 N N . LYS B 1 51 ? -47.918 -5.289 -6.429 1.00 39.20 70 LYS B N 1
ATOM 2646 C CA . LYS B 1 51 ? -46.624 -5.924 -6.697 1.00 39.06 70 LYS B CA 1
ATOM 2647 C C . LYS B 1 51 ? -46.743 -7.040 -7.753 1.00 44.02 70 LYS B C 1
ATOM 2648 O O . LYS B 1 51 ? -47.633 -7.893 -7.657 1.00 44.71 70 LYS B O 1
ATOM 2654 N N . ILE B 1 52 ? -45.865 -7.016 -8.770 1.00 39.83 71 ILE B N 1
ATOM 2655 C CA . ILE B 1 52 ? -45.823 -8.052 -9.806 1.00 39.25 71 ILE B CA 1
ATOM 2656 C C . ILE B 1 52 ? -44.648 -8.979 -9.458 1.00 44.04 71 ILE B C 1
ATOM 2657 O O . ILE B 1 52 ? -44.829 -10.199 -9.350 1.00 44.49 71 ILE B O 1
ATOM 2662 N N . SER B 1 53 ? -43.445 -8.390 -9.271 1.00 38.15 72 SER B N 1
ATOM 2663 C CA . SER B 1 53 ? -42.238 -9.158 -8.964 1.00 36.80 72 SER B CA 1
ATOM 2664 C C . SER B 1 53 ? -41.176 -8.265 -8.386 1.00 38.42 72 SER B C 1
ATOM 2665 O O . SER B 1 53 ? -41.311 -7.046 -8.439 1.00 37.74 72 SER B O 1
ATOM 2668 N N . GLU B 1 54 ? -40.093 -8.862 -7.871 1.00 32.94 73 GLU B N 1
ATOM 2669 C CA . GLU B 1 54 ? -38.969 -8.068 -7.392 1.00 31.78 73 GLU B CA 1
ATOM 2670 C C . GLU B 1 54 ? -37.900 -8.000 -8.490 1.00 37.44 73 GLU B C 1
ATOM 2671 O O . GLU B 1 54 ? -37.494 -9.027 -9.052 1.00 37.57 73 GLU B O 1
ATOM 2677 N N . LEU B 1 55 ? -37.493 -6.779 -8.841 1.00 32.04 74 LEU B N 1
ATOM 2678 C CA . LEU B 1 55 ? -36.509 -6.575 -9.910 1.00 31.86 74 LEU B CA 1
ATOM 2679 C C . LEU B 1 55 ? -35.111 -6.729 -9.387 1.00 39.12 74 LEU B C 1
ATOM 2680 O O . LEU B 1 55 ? -34.221 -7.181 -10.102 1.00 39.94 74 LEU B O 1
ATOM 2685 N N . GLY B 1 56 ? -34.937 -6.403 -8.114 1.00 37.35 75 GLY B N 1
ATOM 2686 C CA . GLY B 1 56 ? -33.648 -6.521 -7.460 1.00 38.09 75 GLY B CA 1
ATOM 2687 C C . GLY B 1 56 ? -33.579 -5.702 -6.195 1.00 39.75 75 GLY B C 1
ATOM 2688 O O . GLY B 1 56 ? -34.541 -5.036 -5.810 1.00 35.18 75 GLY B O 1
ATOM 2689 N N . ALA B 1 57 ? -32.419 -5.748 -5.552 1.00 38.70 76 ALA B N 1
ATOM 2690 C CA . ALA B 1 57 ? -32.205 -5.005 -4.319 1.00 37.90 76 ALA B CA 1
ATOM 2691 C C . ALA B 1 57 ? -30.737 -4.644 -4.228 1.00 42.77 76 ALA B C 1
ATOM 2692 O O . ALA B 1 57 ? -29.895 -5.253 -4.888 1.00 42.10 76 ALA B O 1
ATOM 2694 N N . GLY B 1 58 ? -30.465 -3.574 -3.516 1.00 41.60 77 GLY B N 1
ATOM 2695 C CA . GLY B 1 58 ? -29.111 -3.120 -3.253 1.00 42.32 77 GLY B CA 1
ATOM 2696 C C . GLY B 1 58 ? -28.971 -3.004 -1.756 1.00 48.68 77 GLY B C 1
ATOM 2697 O O . GLY B 1 58 ? -29.751 -3.609 -1.008 1.00 47.74 77 GLY B O 1
ATOM 2698 N N . ASN B 1 59 ? -28.029 -2.178 -1.318 1.00 47.63 78 ASN B N 1
ATOM 2699 C CA . ASN B 1 59 ? -27.781 -1.945 0.097 1.00 49.03 78 ASN B CA 1
ATOM 2700 C C . ASN B 1 59 ? -28.911 -1.154 0.757 1.00 54.39 78 ASN B C 1
ATOM 2701 O O . ASN B 1 59 ? -29.455 -1.599 1.776 1.00 56.29 78 ASN B O 1
ATOM 2706 N N . GLY B 1 60 ? -29.283 -0.029 0.147 1.00 48.76 79 GLY B N 1
ATOM 2707 C CA . GLY B 1 60 ? -30.298 0.859 0.699 1.00 47.95 79 GLY B CA 1
ATOM 2708 C C . GLY B 1 60 ? -31.760 0.636 0.355 1.00 47.09 79 GLY B C 1
ATOM 2709 O O . GLY B 1 60 ? -32.636 1.117 1.081 1.00 47.26 79 GLY B O 1
ATOM 2710 N N . GLY B 1 61 ? -32.042 -0.038 -0.755 1.00 38.88 80 GLY B N 1
ATOM 2711 C CA . GLY B 1 61 ? -33.433 -0.225 -1.148 1.00 37.03 80 GLY B CA 1
ATOM 2712 C C . GLY B 1 61 ? -33.763 -1.527 -1.842 1.00 37.75 80 GLY B C 1
ATOM 2713 O O . GLY B 1 61 ? -32.899 -2.392 -2.040 1.00 37.45 80 GLY B O 1
ATOM 2714 N N . VAL B 1 62 ? -35.040 -1.671 -2.155 1.00 32.06 81 VAL B N 1
ATOM 2715 C CA . VAL B 1 62 ? -35.590 -2.816 -2.895 1.00 32.94 81 VAL B CA 1
ATOM 2716 C C . VAL B 1 62 ? -36.396 -2.230 -4.055 1.00 32.90 81 VAL B C 1
ATOM 2717 O O . VAL B 1 62 ? -37.095 -1.244 -3.860 1.00 32.61 81 VAL B O 1
ATOM 2721 N N . VAL B 1 63 ? -36.283 -2.828 -5.238 1.00 28.52 82 VAL B N 1
ATOM 2722 C CA . VAL B 1 63 ? -37.009 -2.361 -6.419 1.00 27.07 82 VAL B CA 1
ATOM 2723 C C . VAL B 1 63 ? -38.007 -3.407 -6.881 1.00 31.60 82 VAL B C 1
ATOM 2724 O O . VAL B 1 63 ? -37.626 -4.540 -7.147 1.00 33.27 82 VAL B O 1
ATOM 2728 N N . PHE B 1 64 ? -39.273 -3.019 -6.996 1.00 29.42 83 PHE B N 1
ATOM 2729 C CA . PHE B 1 64 ? -40.301 -3.940 -7.442 1.00 30.29 83 PHE B CA 1
ATOM 2730 C C . PHE B 1 64 ? -40.850 -3.510 -8.769 1.00 33.29 83 PHE B C 1
ATOM 2731 O O . PHE B 1 64 ? -40.961 -2.311 -9.046 1.00 32.22 83 PHE B O 1
ATOM 2739 N N . LYS B 1 65 ? -41.235 -4.496 -9.578 1.00 30.72 84 LYS B N 1
ATOM 2740 C CA . LYS B 1 65 ? -41.989 -4.227 -10.794 1.00 31.29 84 LYS B CA 1
ATOM 2741 C C . LYS B 1 65 ? -43.432 -4.179 -10.250 1.00 35.25 84 LYS B C 1
ATOM 2742 O O . LYS B 1 65 ? -43.864 -5.115 -9.564 1.00 35.52 84 LYS B O 1
ATOM 2748 N N . VAL B 1 66 ? -44.153 -3.070 -10.489 1.00 31.24 85 VAL B N 1
ATOM 2749 C CA . VAL B 1 66 ? -45.491 -2.894 -9.947 1.00 31.99 85 VAL B CA 1
ATOM 2750 C C . VAL B 1 66 ? -46.483 -2.467 -11.009 1.00 35.89 85 VAL B C 1
ATOM 2751 O O . VAL B 1 66 ? -46.109 -1.916 -12.042 1.00 35.04 85 VAL B O 1
ATOM 2755 N N . SER B 1 67 ? -47.762 -2.637 -10.697 1.00 36.24 86 SER B N 1
ATOM 2756 C CA . SER B 1 67 ? -48.803 -2.118 -11.551 1.00 36.23 86 SER B CA 1
ATOM 2757 C C . SER B 1 67 ? -49.384 -0.938 -10.769 1.00 40.21 86 SER B C 1
ATOM 2758 O O . SER B 1 67 ? -49.771 -1.104 -9.598 1.00 39.56 86 SER B O 1
ATOM 2761 N N . HIS B 1 68 ? -49.434 0.250 -11.403 1.00 38.20 87 HIS B N 1
ATOM 2762 C CA . HIS B 1 68 ? -50.119 1.400 -10.818 1.00 39.00 87 HIS B CA 1
ATOM 2763 C C . HIS B 1 68 ? -51.556 1.187 -11.269 1.00 43.41 87 HIS B C 1
ATOM 2764 O O . HIS B 1 68 ? -51.903 1.390 -12.450 1.00 42.96 87 HIS B O 1
ATOM 2771 N N . LYS B 1 69 ? -52.380 0.694 -10.344 1.00 41.01 88 LYS B N 1
ATOM 2772 C CA . LYS B 1 69 ? -53.753 0.316 -10.642 1.00 41.07 88 LYS B CA 1
ATOM 2773 C C . LYS B 1 69 ? -54.588 1.428 -11.309 1.00 47.24 88 LYS B C 1
ATOM 2774 O O . LYS B 1 69 ? -55.229 1.106 -12.319 1.00 47.34 88 LYS B O 1
ATOM 2780 N N . PRO B 1 70 ? -54.568 2.712 -10.832 1.00 45.73 89 PRO B N 1
ATOM 2781 C CA . PRO B 1 70 ? -55.399 3.749 -11.474 1.00 47.09 89 PRO B CA 1
ATOM 2782 C C . PRO B 1 70 ? -55.079 4.071 -12.931 1.00 52.07 89 PRO B C 1
ATOM 2783 O O . PRO B 1 70 ? -55.989 4.419 -13.677 1.00 53.78 89 PRO B O 1
ATOM 2787 N N . SER B 1 71 ? -53.810 3.967 -13.337 1.00 48.08 90 SER B N 1
ATOM 2788 C CA . SER B 1 71 ? -53.412 4.277 -14.705 1.00 47.13 90 SER B CA 1
ATOM 2789 C C . SER B 1 71 ? -53.234 3.031 -15.596 1.00 52.42 90 SER B C 1
ATOM 2790 O O . SER B 1 71 ? -53.293 3.148 -16.823 1.00 51.98 90 SER B O 1
ATOM 2793 N N . GLY B 1 72 ? -52.994 1.872 -14.972 1.00 48.40 91 GLY B N 1
ATOM 2794 C CA . GLY B 1 72 ? -52.730 0.601 -15.649 1.00 47.18 91 GLY B CA 1
ATOM 2795 C C . GLY B 1 72 ? -51.269 0.459 -16.056 1.00 50.26 91 GLY B C 1
ATOM 2796 O O . GLY B 1 72 ? -50.868 -0.556 -16.637 1.00 49.82 91 GLY B O 1
ATOM 2797 N N . LEU B 1 73 ? -50.458 1.472 -15.732 1.00 46.65 92 LEU B N 1
ATOM 2798 C CA . LEU B 1 73 ? -49.034 1.547 -16.087 1.00 46.99 92 LEU B CA 1
ATOM 2799 C C . LEU B 1 73 ? -48.181 0.618 -15.262 1.00 46.48 92 LEU B C 1
ATOM 2800 O O . LEU B 1 73 ? -48.388 0.513 -14.056 1.00 45.11 92 LEU B O 1
ATOM 2805 N N . VAL B 1 74 ? -47.228 -0.059 -15.914 1.00 41.34 93 VAL B N 1
ATOM 2806 C CA . VAL B 1 74 ? -46.251 -0.904 -15.216 1.00 39.11 93 VAL B CA 1
ATOM 2807 C C . VAL B 1 74 ? -45.106 0.038 -14.885 1.00 41.39 93 VAL B C 1
ATOM 2808 O O . VAL B 1 74 ? -44.652 0.759 -15.768 1.00 41.92 93 VAL B O 1
ATOM 2812 N N . MET B 1 75 ? -44.685 0.091 -13.615 1.00 34.53 94 MET B N 1
ATOM 2813 C CA . MET B 1 75 ? -43.572 0.951 -13.192 1.00 32.93 94 MET B CA 1
ATOM 2814 C C . MET B 1 75 ? -42.560 0.142 -12.433 1.00 33.58 94 MET B C 1
ATOM 2815 O O . MET B 1 75 ? -42.831 -0.997 -12.047 1.00 31.72 94 MET B O 1
ATOM 2820 N N . ALA B 1 76 ? -41.410 0.771 -12.140 1.00 28.77 95 ALA B N 1
ATOM 2821 C CA . ALA B 1 76 ? -40.414 0.196 -11.244 1.00 28.79 95 ALA B CA 1
ATOM 2822 C C . ALA B 1 76 ? -40.507 1.075 -9.988 1.00 33.62 95 ALA B C 1
ATOM 2823 O O . ALA B 1 76 ? -40.423 2.306 -10.076 1.00 34.01 95 ALA B O 1
ATOM 2825 N N . ARG B 1 77 ? -40.779 0.461 -8.841 1.00 30.20 96 ARG B N 1
ATOM 2826 C CA . ARG B 1 77 ? -40.932 1.204 -7.597 1.00 28.75 96 ARG B CA 1
ATOM 2827 C C . ARG B 1 77 ? -39.778 0.866 -6.665 1.00 31.48 96 ARG B C 1
ATOM 2828 O O . ARG B 1 77 ? -39.673 -0.279 -6.225 1.00 30.60 96 ARG B O 1
ATOM 2836 N N . LYS B 1 78 ? -38.903 1.849 -6.379 1.00 27.34 97 LYS B N 1
ATOM 2837 C CA . LYS B 1 78 ? -37.821 1.644 -5.430 1.00 25.35 97 LYS B CA 1
ATOM 2838 C C . LYS B 1 78 ? -38.332 2.060 -4.051 1.00 30.08 97 LYS B C 1
ATOM 2839 O O . LYS B 1 78 ? -38.834 3.182 -3.892 1.00 30.18 97 LYS B O 1
ATOM 2845 N N . LEU B 1 79 ? -38.205 1.165 -3.070 1.00 26.92 98 LEU B N 1
ATOM 2846 C CA . LEU B 1 79 ? -38.627 1.446 -1.689 1.00 28.69 98 LEU B CA 1
ATOM 2847 C C . LEU B 1 79 ? -37.411 1.513 -0.790 1.00 31.91 98 LEU B C 1
ATOM 2848 O O . LEU B 1 79 ? -36.572 0.599 -0.821 1.00 30.96 98 LEU B O 1
ATOM 2853 N N . ILE B 1 80 ? -37.252 2.649 -0.074 1.00 28.75 99 ILE B N 1
ATOM 2854 C CA . ILE B 1 80 ? -36.086 2.862 0.795 1.00 29.30 99 ILE B CA 1
ATOM 2855 C C . ILE B 1 80 ? -36.610 3.014 2.199 1.00 32.08 99 ILE B C 1
ATOM 2856 O O . ILE B 1 80 ? -37.386 3.945 2.471 1.00 30.99 99 ILE B O 1
ATOM 2861 N N . HIS B 1 81 ? -36.253 2.070 3.076 1.00 30.12 100 HIS B N 1
ATOM 2862 C CA . HIS B 1 81 ? -36.744 2.147 4.446 1.00 31.81 100 HIS B CA 1
ATOM 2863 C C . HIS B 1 81 ? -35.984 3.189 5.255 1.00 34.95 100 HIS B C 1
ATOM 2864 O O . HIS B 1 81 ? -34.758 3.118 5.384 1.00 32.29 100 HIS B O 1
ATOM 2871 N N . LEU B 1 82 ? -36.735 4.184 5.763 1.00 35.72 101 LEU B N 1
ATOM 2872 C CA . LEU B 1 82 ? -36.266 5.271 6.620 1.00 36.98 101 LEU B CA 1
ATOM 2873 C C . LEU B 1 82 ? -37.412 5.708 7.535 1.00 39.89 101 LEU B C 1
ATOM 2874 O O . LEU B 1 82 ? -38.385 6.293 7.063 1.00 39.72 101 LEU B O 1
ATOM 2879 N N . GLU B 1 83 ? -37.330 5.407 8.820 1.00 38.51 102 GLU B N 1
ATOM 2880 C CA . GLU B 1 83 ? -38.355 5.880 9.754 1.00 39.74 102 GLU B CA 1
ATOM 2881 C C . GLU B 1 83 ? -37.720 7.178 10.285 1.00 45.54 102 GLU B C 1
ATOM 2882 O O . GLU B 1 83 ? -36.749 7.148 11.042 1.00 45.62 102 GLU B O 1
ATOM 2888 N N . ILE B 1 84 ? -38.164 8.304 9.711 1.00 41.94 103 ILE B N 1
ATOM 2889 C CA . ILE B 1 84 ? -37.621 9.644 9.967 1.00 39.95 103 ILE B CA 1
ATOM 2890 C C . ILE B 1 84 ? -38.737 10.613 10.298 1.00 40.83 103 ILE B C 1
ATOM 2891 O O . ILE B 1 84 ? -39.869 10.430 9.855 1.00 39.70 103 ILE B O 1
ATOM 2896 N N . LYS B 1 85 ? -38.409 11.657 11.051 1.00 39.31 104 LYS B N 1
ATOM 2897 C CA . LYS B 1 85 ? -39.397 12.664 11.438 1.00 39.96 104 LYS B CA 1
ATOM 2898 C C . LYS B 1 85 ? -39.827 13.537 10.243 1.00 41.69 104 LYS B C 1
ATOM 2899 O O . LYS B 1 85 ? -39.061 13.640 9.277 1.00 40.99 104 LYS B O 1
ATOM 2905 N N . PRO B 1 86 ? -41.051 14.133 10.286 1.00 39.42 105 PRO B N 1
ATOM 2906 C CA . PRO B 1 86 ? -41.525 14.964 9.163 1.00 39.45 105 PRO B CA 1
ATOM 2907 C C . PRO B 1 86 ? -40.517 15.949 8.561 1.00 42.73 105 PRO B C 1
ATOM 2908 O O . PRO B 1 86 ? -40.430 16.012 7.339 1.00 38.84 105 PRO B O 1
ATOM 2912 N N . ALA B 1 87 ? -39.761 16.711 9.387 1.00 42.45 106 ALA B N 1
ATOM 2913 C CA . ALA B 1 87 ? -38.811 17.713 8.853 1.00 42.92 106 ALA B CA 1
ATOM 2914 C C . ALA B 1 87 ? -37.786 17.142 7.896 1.00 44.15 106 ALA B C 1
ATOM 2915 O O . ALA B 1 87 ? -37.531 17.727 6.838 1.00 43.52 106 ALA B O 1
ATOM 2917 N N . ILE B 1 88 ? -37.209 15.979 8.231 1.00 38.30 107 ILE B N 1
ATOM 2918 C CA . ILE B 1 88 ? -36.221 15.428 7.339 1.00 38.10 107 ILE B CA 1
ATOM 2919 C C . ILE B 1 88 ? -36.930 14.693 6.151 1.00 37.05 107 ILE B C 1
ATOM 2920 O O . ILE B 1 88 ? -36.470 14.876 5.024 1.00 34.77 107 ILE B O 1
ATOM 2925 N N . ARG B 1 89 ? -38.080 13.989 6.371 1.00 33.79 108 ARG B N 1
ATOM 2926 C CA . ARG B 1 89 ? -38.787 13.328 5.251 1.00 34.69 108 ARG B CA 1
ATOM 2927 C C . ARG B 1 89 ? -39.283 14.347 4.208 1.00 34.44 108 ARG B C 1
ATOM 2928 O O . ARG B 1 89 ? -39.104 14.117 3.015 1.00 32.76 108 ARG B O 1
ATOM 2936 N N . ASN B 1 90 ? -39.838 15.495 4.671 1.00 33.02 109 ASN B N 1
ATOM 2937 C CA . ASN B 1 90 ? -40.312 16.550 3.762 1.00 32.08 109 ASN B CA 1
ATOM 2938 C C . ASN B 1 90 ? -39.154 17.145 2.987 1.00 33.00 109 ASN B C 1
ATOM 2939 O O . ASN B 1 90 ? -39.304 17.457 1.802 1.00 32.21 109 ASN B O 1
ATOM 2944 N N . GLN B 1 91 ? -37.978 17.263 3.627 1.00 30.44 110 GLN B N 1
ATOM 2945 C CA . GLN B 1 91 ? -36.786 17.764 2.923 1.00 32.33 110 GLN B CA 1
ATOM 2946 C C . GLN B 1 91 ? -36.380 16.799 1.794 1.00 33.00 110 GLN B C 1
ATOM 2947 O O . GLN B 1 91 ? -36.105 17.237 0.680 1.00 33.74 110 GLN B O 1
ATOM 2953 N N . ILE B 1 92 ? -36.366 15.474 2.082 1.00 28.65 111 ILE B N 1
ATOM 2954 C CA . ILE B 1 92 ? -36.034 14.470 1.073 1.00 27.41 111 ILE B CA 1
ATOM 2955 C C . ILE B 1 92 ? -37.021 14.524 -0.099 1.00 30.86 111 ILE B C 1
ATOM 2956 O O . ILE B 1 92 ? -36.588 14.561 -1.253 1.00 31.01 111 ILE B O 1
ATOM 2961 N N . ILE B 1 93 ? -38.337 14.491 0.189 1.00 31.47 112 ILE B N 1
ATOM 2962 C CA . ILE B 1 93 ? -39.367 14.540 -0.858 1.00 31.91 112 ILE B CA 1
ATOM 2963 C C . ILE B 1 93 ? -39.219 15.802 -1.704 1.00 35.41 112 ILE B C 1
ATOM 2964 O O . ILE B 1 93 ? -39.301 15.708 -2.933 1.00 34.35 112 ILE B O 1
ATOM 2969 N N . ARG B 1 94 ? -38.967 16.973 -1.063 1.00 34.57 113 ARG B N 1
ATOM 2970 C CA . ARG B 1 94 ? -38.750 18.208 -1.831 1.00 35.14 113 ARG B CA 1
ATOM 2971 C C . ARG B 1 94 ? -37.572 18.064 -2.796 1.00 36.17 113 ARG B C 1
ATOM 2972 O O . ARG B 1 94 ? -37.685 18.438 -3.973 1.00 35.92 113 ARG B O 1
ATOM 2980 N N . GLU B 1 95 ? -36.430 17.542 -2.304 1.00 33.48 114 GLU B N 1
ATOM 2981 C CA . GLU B 1 95 ? -35.242 17.381 -3.140 1.00 33.19 114 GLU B CA 1
ATOM 2982 C C . GLU B 1 95 ? -35.486 16.422 -4.306 1.00 34.83 114 GLU B C 1
ATOM 2983 O O . GLU B 1 95 ? -35.030 16.685 -5.419 1.00 34.97 114 GLU B O 1
ATOM 2989 N N . LEU B 1 96 ? -36.266 15.357 -4.067 1.00 31.19 115 LEU B N 1
ATOM 2990 C CA . LEU B 1 96 ? -36.610 14.370 -5.096 1.00 31.34 115 LEU B CA 1
ATOM 2991 C C . LEU B 1 96 ? -37.521 14.952 -6.196 1.00 37.59 115 LEU B C 1
ATOM 2992 O O . LEU B 1 96 ? -37.517 14.437 -7.310 1.00 36.32 115 LEU B O 1
ATOM 2997 N N . GLN B 1 97 ? -38.278 16.029 -5.908 1.00 36.36 116 GLN B N 1
ATOM 2998 C CA . GLN B 1 97 ? -39.150 16.644 -6.922 1.00 36.40 116 GLN B CA 1
ATOM 2999 C C . GLN B 1 97 ? -38.377 17.158 -8.143 1.00 40.45 116 GLN B C 1
ATOM 3000 O O . GLN B 1 97 ? -38.969 17.275 -9.214 1.00 38.44 116 GLN B O 1
ATOM 3006 N N . VAL B 1 98 ? -37.049 17.414 -8.010 1.00 38.69 117 VAL B N 1
ATOM 3007 C CA . VAL B 1 98 ? -36.270 17.900 -9.153 1.00 39.77 117 VAL B CA 1
ATOM 3008 C C . VAL B 1 98 ? -36.156 16.805 -10.236 1.00 39.34 117 VAL B C 1
ATOM 3009 O O . VAL B 1 98 ? -35.928 17.131 -11.396 1.00 39.54 117 VAL B O 1
ATOM 3013 N N . LEU B 1 99 ? -36.465 15.552 -9.888 1.00 34.73 118 LEU B N 1
ATOM 3014 C CA . LEU B 1 99 ? -36.493 14.456 -10.863 1.00 33.92 118 LEU B CA 1
ATOM 3015 C C . LEU B 1 99 ? -37.596 14.688 -11.934 1.00 35.74 118 LEU B C 1
ATOM 3016 O O . LEU B 1 99 ? -37.488 14.160 -13.048 1.00 33.40 118 LEU B O 1
ATOM 3021 N N . HIS B 1 100 ? -38.608 15.535 -11.624 1.00 34.82 119 HIS B N 1
ATOM 3022 C CA . HIS B 1 100 ? -39.636 15.906 -12.600 1.00 35.63 119 HIS B CA 1
ATOM 3023 C C . HIS B 1 100 ? -39.049 16.772 -13.727 1.00 42.49 119 HIS B C 1
ATOM 3024 O O . HIS B 1 100 ? -39.608 16.807 -14.823 1.00 43.83 119 HIS B O 1
ATOM 3031 N N . GLU B 1 101 ? -37.922 17.455 -13.456 1.00 39.92 120 GLU B N 1
ATOM 3032 C CA . GLU B 1 101 ? -37.228 18.336 -14.403 1.00 40.52 120 GLU B CA 1
ATOM 3033 C C . GLU B 1 101 ? -36.117 17.592 -15.184 1.00 42.64 120 GLU B C 1
ATOM 3034 O O . GLU B 1 101 ? -35.545 18.175 -16.105 1.00 42.65 120 GLU B O 1
ATOM 3040 N N . CYS B 1 102 ? -35.773 16.349 -14.784 1.00 38.89 121 CYS B N 1
ATOM 3041 C CA . CYS B 1 102 ? -34.689 15.564 -15.408 1.00 38.41 121 CYS B CA 1
ATOM 3042 C C . CYS B 1 102 ? -35.191 14.710 -16.575 1.00 44.79 121 CYS B C 1
ATOM 3043 O O . CYS B 1 102 ? -35.291 13.477 -16.461 1.00 46.77 121 CYS B O 1
ATOM 3046 N N . ASN B 1 103 ? -35.438 15.369 -17.716 1.00 39.69 122 ASN B N 1
ATOM 3047 C CA . ASN B 1 103 ? -35.931 14.738 -18.940 1.00 38.93 122 ASN B CA 1
ATOM 3048 C C . ASN B 1 103 ? -34.837 14.656 -20.006 1.00 39.04 122 ASN B C 1
ATOM 3049 O O . ASN B 1 103 ? -34.413 15.664 -20.558 1.00 39.81 122 ASN B O 1
ATOM 3054 N N . SER B 1 104 ? -34.329 13.442 -20.227 1.00 33.52 123 SER B N 1
ATOM 3055 C CA . SER B 1 104 ? -33.258 13.197 -21.190 1.00 32.57 123 SER B CA 1
ATOM 3056 C C . SER B 1 104 ? -33.387 11.793 -21.756 1.00 34.11 123 SER B C 1
ATOM 3057 O O . SER B 1 104 ? -33.754 10.886 -21.003 1.00 31.57 123 SER B O 1
ATOM 3060 N N . PRO B 1 105 ? -32.932 11.534 -23.017 1.00 31.08 124 PRO B N 1
ATOM 3061 C CA . PRO B 1 105 ? -32.922 10.142 -23.510 1.00 30.69 124 PRO B CA 1
ATOM 3062 C C . PRO B 1 105 ? -31.999 9.227 -22.684 1.00 30.75 124 PRO B C 1
ATOM 3063 O O . PRO B 1 105 ? -32.104 8.001 -22.763 1.00 30.67 124 PRO B O 1
ATOM 3067 N N . TYR B 1 106 ? -31.090 9.810 -21.892 1.00 27.42 125 TYR B N 1
ATOM 3068 C CA . TYR B 1 106 ? -30.071 9.056 -21.162 1.00 26.10 125 TYR B CA 1
ATOM 3069 C C . TYR B 1 106 ? -30.315 8.980 -19.662 1.00 27.74 125 TYR B C 1
ATOM 3070 O O . TYR B 1 106 ? -29.442 8.550 -18.934 1.00 28.24 125 TYR B O 1
ATOM 3079 N N . ILE B 1 107 ? -31.514 9.368 -19.212 1.00 24.54 126 ILE B N 1
ATOM 3080 C CA . ILE B 1 107 ? -31.895 9.364 -17.792 1.00 24.43 126 ILE B CA 1
ATOM 3081 C C . ILE B 1 107 ? -33.214 8.607 -17.702 1.00 27.37 126 ILE B C 1
ATOM 3082 O O . ILE B 1 107 ? -34.140 8.911 -18.449 1.00 27.91 126 ILE B O 1
ATOM 3087 N N . VAL B 1 108 ? -33.313 7.657 -16.750 1.00 26.41 127 VAL B N 1
ATOM 3088 C CA . VAL B 1 108 ? -34.544 6.869 -16.583 1.00 27.16 127 VAL B CA 1
ATOM 3089 C C . VAL B 1 108 ? -35.737 7.803 -16.296 1.00 31.10 127 VAL B C 1
ATOM 3090 O O . VAL B 1 108 ? -35.578 8.784 -15.566 1.00 31.27 127 VAL B O 1
ATOM 3094 N N . GLY B 1 109 ? -36.881 7.506 -16.904 1.00 31.09 128 GLY B N 1
ATOM 3095 C CA . GLY B 1 109 ? -38.091 8.300 -16.723 1.00 32.10 128 GLY B CA 1
ATOM 3096 C C . GLY B 1 109 ? -38.580 8.223 -15.297 1.00 36.03 128 GLY B C 1
ATOM 3097 O O . GLY B 1 109 ? -38.436 7.179 -14.646 1.00 35.46 128 GLY B O 1
ATOM 3098 N N . PHE B 1 110 ? -39.076 9.346 -14.777 1.00 32.19 129 PHE B N 1
ATOM 3099 C CA . PHE B 1 110 ? -39.531 9.440 -13.386 1.00 31.80 129 PHE B CA 1
ATOM 3100 C C . PHE B 1 110 ? -41.004 9.825 -13.317 1.00 35.22 129 PHE B C 1
ATOM 3101 O O . PHE B 1 110 ? -41.422 10.777 -13.981 1.00 34.73 129 PHE B O 1
ATOM 3109 N N . TYR B 1 111 ? -41.777 9.097 -12.502 1.00 32.93 130 TYR B N 1
ATOM 3110 C CA . TYR B 1 111 ? -43.210 9.398 -12.328 1.00 33.31 130 TYR B CA 1
ATOM 3111 C C . TYR B 1 111 ? -43.527 10.204 -11.080 1.00 38.82 130 TYR B C 1
ATOM 3112 O O . TYR B 1 111 ? -44.501 10.974 -11.075 1.00 38.33 130 TYR B O 1
ATOM 3121 N N . GLY B 1 112 ? -42.779 9.967 -10.012 1.00 35.71 131 GLY B N 1
ATOM 3122 C CA . GLY B 1 112 ? -43.033 10.634 -8.744 1.00 35.51 131 GLY B CA 1
ATOM 3123 C C . GLY B 1 112 ? -42.399 9.958 -7.554 1.00 37.61 131 GLY B C 1
ATOM 3124 O O . GLY B 1 112 ? -41.953 8.814 -7.638 1.00 35.32 131 GLY B O 1
ATOM 3125 N N . ALA B 1 113 ? -42.352 10.685 -6.445 1.00 35.11 132 ALA B N 1
ATOM 3126 C CA . ALA B 1 113 ? -41.760 10.216 -5.199 1.00 35.62 132 ALA B CA 1
ATOM 3127 C C . ALA B 1 113 ? -42.625 10.610 -4.018 1.00 39.79 132 ALA B C 1
ATOM 3128 O O . ALA B 1 113 ? -43.173 11.717 -3.989 1.00 41.93 132 ALA B O 1
ATOM 3130 N N . PHE B 1 114 ? -42.812 9.680 -3.066 1.00 35.01 133 PHE B N 1
ATOM 3131 C CA . PHE B 1 114 ? -43.640 9.919 -1.896 1.00 35.37 133 PHE B CA 1
ATOM 3132 C C . PHE B 1 114 ? -43.161 9.120 -0.685 1.00 37.56 133 PHE B C 1
ATOM 3133 O O . PHE B 1 114 ? -42.405 8.165 -0.830 1.00 34.59 133 PHE B O 1
ATOM 3141 N N . TYR B 1 115 ? -43.621 9.511 0.511 1.00 36.11 134 TYR B N 1
ATOM 3142 C CA . TYR B 1 115 ? -43.308 8.803 1.742 1.00 36.82 134 TYR B CA 1
ATOM 3143 C C . TYR B 1 115 ? -44.579 8.169 2.273 1.00 41.30 134 TYR B C 1
ATOM 3144 O O . TYR B 1 115 ? -45.627 8.821 2.304 1.00 39.84 134 TYR B O 1
ATOM 3153 N N . SER B 1 116 ? -44.475 6.920 2.753 1.00 38.82 135 SER B N 1
ATOM 3154 C CA . SER B 1 116 ? -45.611 6.232 3.375 1.00 40.44 135 SER B CA 1
ATOM 3155 C C . SER B 1 116 ? -45.082 5.242 4.380 1.00 44.79 135 SER B C 1
ATOM 3156 O O . SER B 1 116 ? -44.209 4.456 4.039 1.00 42.01 135 SER B O 1
ATOM 3159 N N . ASP B 1 117 ? -45.577 5.315 5.630 1.00 45.95 136 ASP B N 1
ATOM 3160 C CA . ASP B 1 117 ? -45.247 4.429 6.759 1.00 47.15 136 ASP B CA 1
ATOM 3161 C C . ASP B 1 117 ? -43.796 3.883 6.766 1.00 46.61 136 ASP B C 1
ATOM 3162 O O . ASP B 1 117 ? -43.559 2.694 6.537 1.00 48.12 136 ASP B O 1
ATOM 3167 N N . GLY B 1 118 ? -42.841 4.770 7.005 1.00 38.24 137 GLY B N 1
ATOM 3168 C CA . GLY B 1 118 ? -41.435 4.411 7.106 1.00 36.44 137 GLY B CA 1
ATOM 3169 C C . GLY B 1 118 ? -40.719 4.107 5.808 1.00 38.06 137 GLY B C 1
ATOM 3170 O O . GLY B 1 118 ? -39.569 3.668 5.846 1.00 38.28 137 GLY B O 1
ATOM 3171 N N . GLU B 1 119 ? -41.364 4.352 4.648 1.00 33.76 138 GLU B N 1
ATOM 3172 C CA . GLU B 1 119 ? -40.720 4.055 3.365 1.00 34.79 138 GLU B CA 1
ATOM 3173 C C . GLU B 1 119 ? -40.782 5.228 2.405 1.00 36.74 138 GLU B C 1
ATOM 3174 O O . GLU B 1 119 ? -41.864 5.789 2.198 1.00 37.06 138 GLU B O 1
ATOM 3180 N N . ILE B 1 120 ? -39.654 5.537 1.772 1.00 32.87 139 ILE B N 1
ATOM 3181 C CA . ILE B 1 120 ? -39.579 6.523 0.691 1.00 32.90 139 ILE B CA 1
ATOM 3182 C C . ILE B 1 120 ? -39.752 5.677 -0.577 1.00 36.42 139 ILE B C 1
ATOM 3183 O O . ILE B 1 120 ? -39.032 4.693 -0.758 1.00 36.44 139 ILE B O 1
ATOM 3188 N N . SER B 1 121 ? -40.689 6.059 -1.444 1.00 31.34 140 SER B N 1
ATOM 3189 C CA . SER B 1 121 ? -40.896 5.391 -2.726 1.00 30.85 140 SER B CA 1
ATOM 3190 C C . SER B 1 121 ? -40.469 6.326 -3.851 1.00 34.44 140 SER B C 1
ATOM 3191 O O . SER B 1 121 ? -40.865 7.495 -3.857 1.00 35.10 140 SER B O 1
ATOM 3194 N N . ILE B 1 122 ? -39.728 5.793 -4.829 1.00 29.18 141 ILE B N 1
ATOM 3195 C CA . ILE B 1 122 ? -39.295 6.509 -6.030 1.00 28.02 141 ILE B CA 1
ATOM 3196 C C . ILE B 1 122 ? -39.845 5.680 -7.176 1.00 31.73 141 ILE B C 1
ATOM 3197 O O . ILE B 1 122 ? -39.442 4.525 -7.349 1.00 31.17 141 ILE B O 1
ATOM 3202 N N . CYS B 1 123 ? -40.780 6.249 -7.923 1.00 31.57 142 CYS B N 1
ATOM 3203 C CA . CYS B 1 123 ? -41.447 5.535 -9.013 1.00 31.46 142 CYS B CA 1
ATOM 3204 C C . CYS B 1 123 ? -40.901 5.936 -10.354 1.00 33.87 142 CYS B C 1
ATOM 3205 O O . CYS B 1 123 ? -40.924 7.108 -10.713 1.00 33.63 142 CYS B O 1
ATOM 3208 N N . MET B 1 124 ? -40.412 4.943 -11.098 1.00 30.19 143 MET B N 1
ATOM 3209 C CA . MET B 1 124 ? -39.706 5.142 -12.352 1.00 29.17 143 MET B CA 1
ATOM 3210 C C . MET B 1 124 ? -40.287 4.380 -13.499 1.00 32.73 143 MET B C 1
ATOM 3211 O O . MET B 1 124 ? -41.021 3.401 -13.326 1.00 32.65 143 MET B O 1
ATOM 3216 N N . GLU B 1 125 ? -39.838 4.759 -14.701 1.00 30.91 144 GLU B N 1
ATOM 3217 C CA . GLU B 1 125 ? -40.082 4.051 -15.926 1.00 31.27 144 GLU B CA 1
ATOM 3218 C C . GLU B 1 125 ? -39.494 2.642 -15.709 1.00 33.45 144 GLU B C 1
ATOM 3219 O O . GLU B 1 125 ? -38.364 2.536 -15.242 1.00 32.15 144 GLU B O 1
ATOM 3225 N N . HIS B 1 126 ? -40.249 1.587 -16.044 1.00 31.62 145 HIS B N 1
ATOM 3226 C CA . HIS B 1 126 ? -39.742 0.211 -15.957 1.00 31.18 145 HIS B CA 1
ATOM 3227 C C . HIS B 1 126 ? -38.906 -0.029 -17.211 1.00 31.88 145 HIS B C 1
ATOM 3228 O O . HIS B 1 126 ? -39.423 0.105 -18.327 1.00 33.00 145 HIS B O 1
ATOM 3235 N N . MET B 1 127 ? -37.628 -0.392 -17.022 1.00 28.17 146 MET B N 1
ATOM 3236 C CA . MET B 1 127 ? -36.704 -0.695 -18.118 1.00 26.03 146 MET B CA 1
ATOM 3237 C C . MET B 1 127 ? -36.681 -2.220 -18.248 1.00 31.05 146 MET B C 1
ATOM 3238 O O . MET B 1 127 ? -36.140 -2.898 -17.374 1.00 30.21 146 MET B O 1
ATOM 3243 N N . ASP B 1 128 ? -37.304 -2.749 -19.333 1.00 30.83 147 ASP B N 1
ATOM 3244 C CA . ASP B 1 128 ? -37.506 -4.197 -19.516 1.00 30.88 147 ASP B CA 1
ATOM 3245 C C . ASP B 1 128 ? -36.224 -5.015 -19.724 1.00 33.47 147 ASP B C 1
ATOM 3246 O O . ASP B 1 128 ? -36.281 -6.244 -19.612 1.00 34.14 147 ASP B O 1
ATOM 3251 N N . GLY B 1 129 ? -35.099 -4.355 -19.994 1.00 29.16 148 GLY B N 1
ATOM 3252 C CA . GLY B 1 129 ? -33.817 -5.020 -20.174 1.00 30.29 148 GLY B CA 1
ATOM 3253 C C . GLY B 1 129 ? -33.033 -5.140 -18.877 1.00 32.01 148 GLY B C 1
ATOM 3254 O O . GLY B 1 129 ? -31.997 -5.808 -18.839 1.00 32.03 148 GLY B O 1
ATOM 3255 N N . GLY B 1 130 ? -33.535 -4.497 -17.814 1.00 27.44 149 GLY B N 1
ATOM 3256 C CA . GLY B 1 130 ? -32.903 -4.478 -16.497 1.00 26.21 149 GLY B CA 1
ATOM 3257 C C . GLY B 1 130 ? -31.592 -3.702 -16.536 1.00 27.85 149 GLY B C 1
ATOM 3258 O O . GLY B 1 130 ? -31.437 -2.806 -17.365 1.00 27.77 149 GLY B O 1
ATOM 3259 N N . SER B 1 131 ? -30.679 -3.992 -15.615 1.00 24.12 150 SER B N 1
ATOM 3260 C CA . SER B 1 131 ? -29.389 -3.263 -15.596 1.00 22.37 150 SER B CA 1
ATOM 3261 C C . SER B 1 131 ? -28.285 -4.011 -16.277 1.00 26.87 150 SER B C 1
ATOM 3262 O O . SER B 1 131 ? -28.383 -5.225 -16.491 1.00 26.98 150 SER B O 1
ATOM 3265 N N . LEU B 1 132 ? -27.184 -3.296 -16.594 1.00 24.83 151 LEU B N 1
ATOM 3266 C CA . LEU B 1 132 ? -26.060 -3.952 -17.255 1.00 25.18 151 LEU B CA 1
ATOM 3267 C C . LEU B 1 132 ? -25.380 -5.011 -16.380 1.00 25.97 151 LEU B C 1
ATOM 3268 O O . LEU B 1 132 ? -24.789 -5.917 -16.959 1.00 26.59 151 LEU B O 1
ATOM 3273 N N . ASP B 1 133 ? -25.488 -4.947 -15.019 1.00 25.35 152 ASP B N 1
ATOM 3274 C CA A ASP B 1 133 ? -24.888 -6.031 -14.224 0.50 25.35 152 ASP B CA 1
ATOM 3275 C CA B ASP B 1 133 ? -24.961 -5.976 -14.126 0.50 25.69 152 ASP B CA 1
ATOM 3276 C C . ASP B 1 133 ? -25.699 -7.302 -14.479 1.00 29.16 152 ASP B C 1
ATOM 3277 O O . ASP B 1 133 ? -25.111 -8.371 -14.577 1.00 28.10 152 ASP B O 1
ATOM 3286 N N . GLN B 1 134 ? -27.023 -7.196 -14.665 1.00 26.70 153 GLN B N 1
ATOM 3287 C CA . GLN B 1 134 ? -27.858 -8.372 -14.967 1.00 27.07 153 GLN B CA 1
ATOM 3288 C C . GLN B 1 134 ? -27.582 -8.885 -16.373 1.00 30.66 153 GLN B C 1
ATOM 3289 O O . GLN B 1 134 ? -27.520 -10.105 -16.602 1.00 30.36 153 GLN B O 1
ATOM 3295 N N . VAL B 1 135 ? -27.412 -7.953 -17.338 1.00 25.85 154 VAL B N 1
ATOM 3296 C CA . VAL B 1 135 ? -27.140 -8.310 -18.717 1.00 26.55 154 VAL B CA 1
ATOM 3297 C C . VAL B 1 135 ? -25.789 -9.007 -18.841 1.00 30.90 154 VAL B C 1
ATOM 3298 O O . VAL B 1 135 ? -25.673 -10.003 -19.560 1.00 32.55 154 VAL B O 1
ATOM 3302 N N . LEU B 1 136 ? -24.793 -8.499 -18.112 1.00 28.02 155 LEU B N 1
ATOM 3303 C CA . LEU B 1 136 ? -23.429 -9.054 -18.111 1.00 28.83 155 LEU B CA 1
ATOM 3304 C C . LEU B 1 136 ? -23.411 -10.514 -17.694 1.00 34.92 155 LEU B C 1
ATOM 3305 O O . LEU B 1 136 ? -22.674 -11.288 -18.310 1.00 34.23 155 LEU B O 1
ATOM 3310 N N . LYS B 1 137 ? -24.226 -10.897 -16.684 1.00 34.11 156 LYS B N 1
ATOM 3311 C CA . LYS B 1 137 ? -24.338 -12.287 -16.197 1.00 36.49 156 LYS B CA 1
ATOM 3312 C C . LYS B 1 137 ? -24.723 -13.229 -17.341 1.00 43.31 156 LYS B C 1
ATOM 3313 O O . LYS B 1 137 ? -24.154 -14.321 -17.460 1.00 43.75 156 LYS B O 1
ATOM 3319 N N . LYS B 1 138 ? -25.679 -12.801 -18.190 1.00 40.15 157 LYS B N 1
ATOM 3320 C CA . LYS B 1 138 ? -26.135 -13.594 -19.328 1.00 40.24 157 LYS B CA 1
ATOM 3321 C C . LYS B 1 138 ? -25.170 -13.548 -20.511 1.00 41.18 157 LYS B C 1
ATOM 3322 O O . LYS B 1 138 ? -24.932 -14.575 -21.144 1.00 42.88 157 LYS B O 1
ATOM 3328 N N . ALA B 1 139 ? -24.640 -12.355 -20.838 1.00 32.89 158 ALA B N 1
ATOM 3329 C CA . ALA B 1 139 ? -23.729 -12.151 -21.968 1.00 31.84 158 ALA B CA 1
ATOM 3330 C C . ALA B 1 139 ? -22.320 -12.757 -21.770 1.00 33.65 158 ALA B C 1
ATOM 3331 O O . ALA B 1 139 ? -21.658 -13.084 -22.759 1.00 33.01 158 ALA B O 1
ATOM 3333 N N . GLY B 1 140 ? -21.873 -12.845 -20.513 1.00 30.18 159 GLY B N 1
ATOM 3334 C CA . GLY B 1 140 ? -20.508 -13.240 -20.162 1.00 28.79 159 GLY B CA 1
ATOM 3335 C C . GLY B 1 140 ? -19.662 -11.983 -20.206 1.00 29.22 159 GLY B C 1
ATOM 3336 O O . GLY B 1 140 ? -19.185 -11.512 -19.176 1.00 26.17 159 GLY B O 1
ATOM 3337 N N . ARG B 1 141 ? -19.481 -11.440 -21.412 1.00 28.06 160 ARG B N 1
ATOM 3338 C CA . ARG B 1 141 ? -18.801 -10.149 -21.625 1.00 27.14 160 ARG B CA 1
ATOM 3339 C C . ARG B 1 141 ? -19.699 -9.322 -22.527 1.00 31.39 160 ARG B C 1
ATOM 3340 O O . ARG B 1 141 ? -20.397 -9.878 -23.384 1.00 31.67 160 ARG B O 1
ATOM 3348 N N . ILE B 1 142 ? -19.646 -7.998 -22.378 1.00 25.12 161 ILE B N 1
ATOM 3349 C CA . ILE B 1 142 ? -20.385 -7.127 -23.281 1.00 25.07 161 ILE B CA 1
ATOM 3350 C C . ILE B 1 142 ? -19.392 -6.684 -24.390 1.00 27.27 161 ILE B C 1
ATOM 3351 O O . ILE B 1 142 ? -18.326 -6.161 -24.066 1.00 26.32 161 ILE B O 1
ATOM 3356 N N . PRO B 1 143 ? -19.758 -6.841 -25.689 1.00 25.64 162 PRO B N 1
ATOM 3357 C CA . PRO B 1 143 ? -18.822 -6.512 -26.775 1.00 24.46 162 PRO B CA 1
ATOM 3358 C C . PRO B 1 143 ? -18.409 -5.049 -26.776 1.00 27.46 162 PRO B C 1
ATOM 3359 O O . PRO B 1 143 ? -19.185 -4.181 -26.384 1.00 26.07 162 PRO B O 1
ATOM 3363 N N . GLU B 1 144 ? -17.181 -4.798 -27.195 1.00 25.05 163 GLU B N 1
ATOM 3364 C CA . GLU B 1 144 ? -16.646 -3.436 -27.277 1.00 25.02 163 GLU B CA 1
ATOM 3365 C C . GLU B 1 144 ? -17.572 -2.437 -28.032 1.00 26.15 163 GLU B C 1
ATOM 3366 O O . GLU B 1 144 ? -17.719 -1.296 -27.596 1.00 25.80 163 GLU B O 1
ATOM 3372 N N . GLN B 1 145 ? -18.122 -2.836 -29.196 1.00 27.13 164 GLN B N 1
ATOM 3373 C CA . GLN B 1 145 ? -18.991 -1.898 -29.953 1.00 27.74 164 GLN B CA 1
ATOM 3374 C C . GLN B 1 145 ? -20.236 -1.506 -29.145 1.00 28.92 164 GLN B C 1
ATOM 3375 O O . GLN B 1 145 ? -20.677 -0.348 -29.209 1.00 28.30 164 GLN B O 1
ATOM 3381 N N . ILE B 1 146 ? -20.789 -2.468 -28.381 1.00 25.06 165 ILE B N 1
ATOM 3382 C CA . ILE B 1 146 ? -21.932 -2.208 -27.493 1.00 24.63 165 ILE B CA 1
ATOM 3383 C C . ILE B 1 146 ? -21.466 -1.271 -26.394 1.00 25.31 165 ILE B C 1
ATOM 3384 O O . ILE B 1 146 ? -22.179 -0.330 -26.062 1.00 24.60 165 ILE B O 1
ATOM 3389 N N . LEU B 1 147 ? -20.242 -1.493 -25.844 1.00 22.82 166 LEU B N 1
ATOM 3390 C CA . LEU B 1 147 ? -19.707 -0.603 -24.818 1.00 21.15 166 LEU B CA 1
ATOM 3391 C C . LEU B 1 147 ? -19.445 0.815 -25.334 1.00 23.30 166 LEU B C 1
ATOM 3392 O O . LEU B 1 147 ? -19.541 1.761 -24.565 1.00 23.21 166 LEU B O 1
ATOM 3397 N N . GLY B 1 148 ? -19.202 0.959 -26.636 1.00 22.19 167 GLY B N 1
ATOM 3398 C CA . GLY B 1 148 ? -19.080 2.303 -27.214 1.00 22.46 167 GLY B CA 1
ATOM 3399 C C . GLY B 1 148 ? -20.392 3.066 -27.058 1.00 25.53 167 GLY B C 1
ATOM 3400 O O . GLY B 1 148 ? -20.390 4.235 -26.674 1.00 24.12 167 GLY B O 1
ATOM 3401 N N . LYS B 1 149 ? -21.529 2.412 -27.351 1.00 24.25 168 LYS B N 1
ATOM 3402 C CA . LYS B 1 149 ? -22.867 3.039 -27.205 1.00 23.93 168 LYS B CA 1
ATOM 3403 C C . LYS B 1 149 ? -23.181 3.318 -25.728 1.00 26.37 168 LYS B C 1
ATOM 3404 O O . LYS B 1 149 ? -23.731 4.378 -25.390 1.00 26.94 168 LYS B O 1
ATOM 3410 N N . VAL B 1 150 ? -22.791 2.394 -24.843 1.00 22.67 169 VAL B N 1
ATOM 3411 C CA . VAL B 1 150 ? -22.972 2.570 -23.388 1.00 21.41 169 VAL B CA 1
ATOM 3412 C C . VAL B 1 150 ? -22.173 3.806 -22.929 1.00 25.36 169 VAL B C 1
ATOM 3413 O O . VAL B 1 150 ? -22.703 4.644 -22.189 1.00 24.77 169 VAL B O 1
ATOM 3417 N N . SER B 1 151 ? -20.890 3.907 -23.360 1.00 23.00 170 SER B N 1
ATOM 3418 C CA . SER B 1 151 ? -20.023 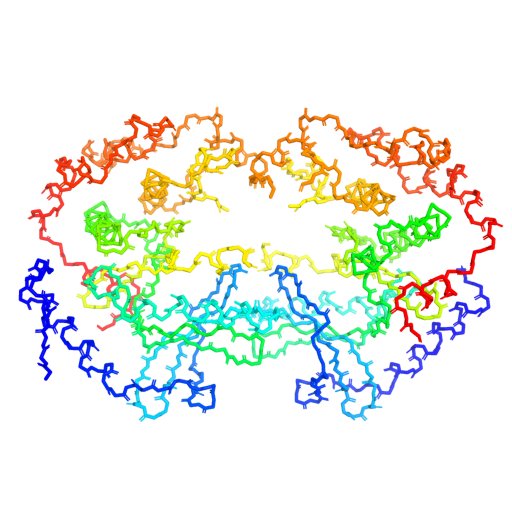5.030 -22.973 1.00 22.15 170 SER B CA 1
ATOM 3419 C C . SER B 1 151 ? -20.631 6.360 -23.407 1.00 25.46 170 SER B C 1
ATOM 3420 O O . SER B 1 151 ? -20.616 7.322 -22.629 1.00 24.92 170 SER B O 1
ATOM 3423 N N . ILE B 1 152 ? -21.135 6.435 -24.653 1.00 22.54 171 ILE B N 1
ATOM 3424 C CA . ILE B 1 152 ? -21.789 7.673 -25.152 1.00 23.00 171 ILE B CA 1
ATOM 3425 C C . ILE B 1 152 ? -22.976 8.032 -24.248 1.00 26.96 171 ILE B C 1
ATOM 3426 O O . ILE B 1 152 ? -23.113 9.197 -23.844 1.00 26.04 171 ILE B O 1
ATOM 3431 N N . ALA B 1 153 ? -23.817 7.031 -23.918 1.00 25.41 172 ALA B N 1
ATOM 3432 C CA . ALA B 1 153 ? -24.997 7.283 -23.066 1.00 25.04 172 ALA B CA 1
ATOM 3433 C C . ALA B 1 153 ? -24.606 7.781 -21.677 1.00 27.90 172 ALA B C 1
ATOM 3434 O O . ALA B 1 153 ? -25.174 8.763 -21.194 1.00 27.22 172 ALA B O 1
ATOM 3436 N N . VAL B 1 154 ? -23.600 7.142 -21.060 1.00 24.57 173 VAL B N 1
ATOM 3437 C CA . VAL B 1 154 ? -23.151 7.560 -19.726 1.00 23.88 173 VAL B CA 1
ATOM 3438 C C . VAL B 1 154 ? -22.593 8.986 -19.765 1.00 26.73 173 VAL B C 1
ATOM 3439 O O . VAL B 1 154 ? -22.993 9.814 -18.957 1.00 25.83 173 VAL B O 1
ATOM 3443 N N . ILE B 1 155 ? -21.716 9.292 -20.748 1.00 24.02 174 ILE B N 1
ATOM 3444 C CA . ILE B 1 155 ? -21.146 10.638 -20.843 1.00 25.51 174 ILE B CA 1
ATOM 3445 C C . ILE B 1 155 ? -22.231 11.667 -21.072 1.00 28.44 174 ILE B C 1
ATOM 3446 O O . ILE B 1 155 ? -22.204 12.713 -20.429 1.00 29.34 174 ILE B O 1
ATOM 3451 N N . LYS B 1 156 ? -23.155 11.403 -22.011 1.00 26.62 175 LYS B N 1
ATOM 3452 C CA . LYS B 1 156 ? -24.236 12.363 -22.283 1.00 25.44 175 LYS B CA 1
ATOM 3453 C C . LYS B 1 156 ? -25.162 12.534 -21.059 1.00 28.51 175 LYS B C 1
ATOM 3454 O O . LYS B 1 156 ? -25.591 13.650 -20.781 1.00 29.14 175 LYS B O 1
ATOM 3460 N N . GLY B 1 157 ? -25.430 11.446 -20.348 1.00 26.68 176 GLY B N 1
ATOM 3461 C CA . GLY B 1 157 ? -26.246 11.455 -19.132 1.00 26.51 176 GLY B CA 1
ATOM 3462 C C . GLY B 1 157 ? -25.615 12.292 -18.040 1.00 28.80 176 GLY B C 1
ATOM 3463 O O . GLY B 1 157 ? -26.284 13.140 -17.430 1.00 29.15 176 GLY B O 1
ATOM 3464 N N . LEU B 1 158 ? -24.312 12.068 -17.791 1.00 24.92 177 LEU B N 1
ATOM 3465 C CA . LEU B 1 158 ? -23.562 12.835 -16.785 1.00 25.58 177 LEU B CA 1
ATOM 3466 C C . LEU B 1 158 ? -23.472 14.296 -17.192 1.00 29.03 177 LEU B C 1
ATOM 3467 O O . LEU B 1 158 ? -23.594 15.176 -16.329 1.00 30.25 177 LEU B O 1
ATOM 3472 N N . THR B 1 159 ? -23.255 14.562 -18.497 1.00 27.08 178 THR B N 1
ATOM 3473 C CA . THR B 1 159 ? -23.174 15.939 -18.999 1.00 27.17 178 THR B CA 1
ATOM 3474 C C . THR B 1 159 ? -24.521 16.624 -18.784 1.00 31.52 178 THR B C 1
ATOM 3475 O O . THR B 1 159 ? -24.547 17.773 -18.341 1.00 33.54 178 THR B O 1
ATOM 3479 N N . TYR B 1 160 ? -25.631 15.929 -19.108 1.00 28.84 179 TYR B N 1
ATOM 3480 C CA . TYR B 1 160 ? -26.975 16.495 -18.924 1.00 30.01 179 TYR B CA 1
ATOM 3481 C C . TYR B 1 160 ? -27.183 16.879 -17.446 1.00 33.97 179 TYR B C 1
ATOM 3482 O O . TYR B 1 160 ? -27.554 18.024 -17.153 1.00 34.18 179 TYR B O 1
ATOM 3491 N N . LEU B 1 161 ? -26.985 15.914 -16.531 1.00 30.00 180 LEU B N 1
ATOM 3492 C CA . LEU B 1 161 ? -27.153 16.141 -15.083 1.00 30.36 180 LEU B CA 1
ATOM 3493 C C . LEU B 1 161 ? -26.342 17.330 -14.579 1.00 37.63 180 LEU B C 1
ATOM 3494 O O . LEU B 1 161 ? -26.884 18.179 -13.868 1.00 38.17 180 LEU B O 1
ATOM 3499 N N . ARG B 1 162 ? -25.064 17.411 -14.983 1.00 35.26 181 ARG B N 1
ATOM 3500 C CA . ARG B 1 162 ? -24.182 18.493 -14.540 1.00 36.67 181 ARG B CA 1
ATOM 3501 C C . ARG B 1 162 ? -24.549 19.852 -15.152 1.00 41.25 181 ARG B C 1
ATOM 3502 O O . ARG B 1 162 ? -24.649 20.838 -14.415 1.00 42.00 181 ARG B O 1
ATOM 3510 N N . GLU B 1 163 ? -24.764 19.907 -16.473 1.00 37.42 182 GLU B N 1
ATOM 3511 C CA . GLU B 1 163 ? -25.066 21.159 -17.175 1.00 39.48 182 GLU B CA 1
ATOM 3512 C C . GLU B 1 163 ? -26.438 21.724 -16.886 1.00 43.97 182 GLU B C 1
ATOM 3513 O O . GLU B 1 163 ? -26.559 22.929 -16.665 1.00 44.70 182 GLU B O 1
ATOM 3519 N N . LYS B 1 164 ? -27.469 20.875 -16.883 1.00 40.22 183 LYS B N 1
ATOM 3520 C CA . LYS B 1 164 ? -28.832 21.363 -16.700 1.00 40.33 183 LYS B CA 1
ATOM 3521 C C . LYS B 1 164 ? -29.283 21.465 -15.242 1.00 44.39 183 LYS B C 1
ATOM 3522 O O . LYS B 1 164 ? -30.182 22.260 -14.941 1.00 45.02 183 LYS B O 1
ATOM 3528 N N . HIS B 1 165 ? -28.679 20.680 -14.333 1.00 39.81 184 HIS B N 1
ATOM 3529 C CA . HIS B 1 165 ? -29.139 20.644 -12.942 1.00 39.33 184 HIS B CA 1
ATOM 3530 C C . HIS B 1 165 ? -28.060 20.738 -11.870 1.00 41.57 184 HIS B C 1
ATOM 3531 O O . HIS B 1 165 ? -28.408 20.659 -10.684 1.00 41.63 184 HIS B O 1
ATOM 3538 N N . LYS B 1 166 ? -26.770 20.883 -12.261 1.00 37.08 185 LYS B N 1
ATOM 3539 C CA . LYS B 1 166 ? -25.616 20.908 -11.339 1.00 37.79 185 LYS B CA 1
ATOM 3540 C C . LYS B 1 166 ? -25.604 19.677 -10.402 1.00 41.58 185 LYS B C 1
ATOM 3541 O O . LYS B 1 166 ? -25.238 19.772 -9.225 1.00 42.97 185 LYS B O 1
ATOM 3547 N N . ILE B 1 167 ? -26.024 18.515 -10.946 1.00 35.10 186 ILE B N 1
ATOM 3548 C CA . ILE B 1 167 ? -26.099 17.260 -10.212 1.00 33.46 186 ILE B CA 1
ATOM 3549 C C . ILE B 1 167 ? -24.915 16.380 -10.602 1.00 35.99 186 ILE B C 1
ATOM 3550 O O . ILE B 1 167 ? -24.613 16.237 -11.787 1.00 34.01 186 ILE B O 1
ATOM 3555 N N . MET B 1 168 ? -24.277 15.778 -9.599 1.00 34.74 187 MET B N 1
ATOM 3556 C CA . MET B 1 168 ? -23.285 14.736 -9.813 1.00 35.52 187 MET B CA 1
ATOM 3557 C C . MET B 1 168 ? -24.031 13.450 -9.611 1.00 34.22 187 MET B C 1
ATOM 3558 O O . MET B 1 168 ? -24.934 13.373 -8.765 1.00 34.08 187 MET B O 1
ATOM 3563 N N . HIS B 1 169 ? -23.633 12.412 -10.345 1.00 27.64 188 HIS B N 1
ATOM 3564 C CA . HIS B 1 169 ? -24.302 11.131 -10.209 1.00 26.08 188 HIS B CA 1
ATOM 3565 C C . HIS B 1 169 ? -23.989 10.495 -8.851 1.00 30.05 188 HIS B C 1
ATOM 3566 O O . HIS B 1 169 ? -24.914 10.189 -8.102 1.00 29.93 188 HIS B O 1
ATOM 3573 N N . ARG B 1 170 ? -22.692 10.296 -8.538 1.00 25.94 189 ARG B N 1
ATOM 3574 C CA . ARG B 1 170 ? -22.168 9.767 -7.253 1.00 25.69 189 ARG B CA 1
ATOM 3575 C C . ARG B 1 170 ? -22.235 8.254 -7.107 1.00 29.90 189 ARG B C 1
ATOM 3576 O O . ARG B 1 170 ? -21.691 7.736 -6.127 1.00 30.23 189 ARG B O 1
ATOM 3584 N N . ASP B 1 171 ? -22.897 7.532 -8.037 1.00 25.34 190 ASP B N 1
ATOM 3585 C CA . ASP B 1 171 ? -23.036 6.086 -7.906 1.00 25.98 190 ASP B CA 1
ATOM 3586 C C . ASP B 1 171 ? -23.041 5.349 -9.261 1.00 28.08 190 ASP B C 1
ATOM 3587 O O . ASP B 1 171 ? -23.921 4.512 -9.539 1.00 26.83 190 ASP B O 1
ATOM 3592 N N . VAL B 1 172 ? -22.076 5.691 -10.127 1.00 23.98 191 VAL B N 1
ATOM 3593 C CA . VAL B 1 172 ? -21.990 5.070 -11.441 1.00 22.85 191 VAL B CA 1
ATOM 3594 C C . VAL B 1 172 ? -21.436 3.666 -11.248 1.00 25.50 191 VAL B C 1
ATOM 3595 O O . VAL B 1 172 ? -20.435 3.481 -10.543 1.00 26.51 191 VAL B O 1
ATOM 3599 N N . LYS B 1 173 ? -22.165 2.684 -11.774 1.00 21.56 192 LYS B N 1
ATOM 3600 C CA . LYS B 1 173 ? -21.780 1.259 -11.753 1.00 21.73 192 LYS B CA 1
ATOM 3601 C C . LYS B 1 173 ? -22.737 0.488 -12.663 1.00 22.49 192 LYS B C 1
ATOM 3602 O O . LYS B 1 173 ? -23.790 1.019 -13.064 1.00 23.50 192 LYS B O 1
ATOM 3608 N N . PRO B 1 174 ? -22.418 -0.768 -13.029 1.00 22.54 193 PRO B N 1
ATOM 3609 C CA . PRO B 1 174 ? -23.282 -1.474 -13.987 1.00 22.08 193 PRO B CA 1
ATOM 3610 C C . PRO B 1 174 ? -24.738 -1.611 -13.555 1.00 23.49 193 PRO B C 1
ATOM 3611 O O . PRO B 1 174 ? -25.600 -1.535 -14.420 1.00 24.42 193 PRO B O 1
ATOM 3615 N N . SER B 1 175 ? -25.011 -1.720 -12.234 1.00 22.81 194 SER B N 1
ATOM 3616 C CA . SER B 1 175 ? -26.398 -1.866 -11.773 1.00 23.23 194 SER B CA 1
ATOM 3617 C C . SER B 1 175 ? -27.225 -0.591 -11.937 1.00 25.15 194 SER B C 1
ATOM 3618 O O . SER B 1 175 ? -28.453 -0.631 -11.791 1.00 25.93 194 SER B O 1
ATOM 3621 N N . ASN B 1 176 ? -26.541 0.544 -12.161 1.00 23.03 195 ASN B N 1
ATOM 3622 C CA . ASN B 1 176 ? -27.182 1.853 -12.321 1.00 22.16 195 ASN B CA 1
ATOM 3623 C C . ASN B 1 176 ? -27.212 2.329 -13.777 1.00 24.53 195 ASN B C 1
ATOM 3624 O O . ASN B 1 176 ? -27.546 3.490 -14.052 1.00 24.05 195 ASN B O 1
ATOM 3629 N N . ILE B 1 177 ? -26.974 1.402 -14.699 1.00 21.38 196 ILE B N 1
ATOM 3630 C CA . ILE B 1 177 ? -27.103 1.680 -16.136 1.00 21.26 196 ILE B CA 1
ATOM 3631 C C . ILE B 1 177 ? -28.187 0.717 -16.618 1.00 26.41 196 ILE B C 1
ATOM 3632 O O . ILE B 1 177 ? -27.968 -0.497 -16.631 1.00 26.64 196 ILE B O 1
ATOM 3637 N N . LEU B 1 178 ? -29.340 1.258 -17.010 1.00 23.65 197 LEU B N 1
ATOM 3638 C CA . LEU B 1 178 ? -30.499 0.453 -17.401 1.00 23.16 197 LEU B CA 1
ATOM 3639 C C . LEU B 1 178 ? -30.697 0.422 -18.876 1.00 27.45 197 LEU B C 1
ATOM 3640 O O . LEU B 1 178 ? -30.402 1.400 -19.557 1.00 26.71 197 LEU B O 1
ATOM 3645 N N . VAL B 1 179 ? -31.249 -0.693 -19.381 1.00 25.51 198 VAL B N 1
ATOM 3646 C CA . VAL B 1 179 ? -31.431 -0.825 -20.842 1.00 24.86 198 VAL B CA 1
ATOM 3647 C C . VAL B 1 179 ? -32.823 -1.334 -21.158 1.00 29.38 198 VAL B C 1
ATOM 3648 O O . VAL B 1 179 ? -33.504 -1.855 -20.267 1.00 28.25 198 VAL B O 1
ATOM 3652 N N . ASN B 1 180 ? -33.257 -1.179 -22.415 1.00 27.26 199 ASN B N 1
ATOM 3653 C CA . ASN B 1 180 ? -34.567 -1.731 -22.762 1.00 28.39 199 ASN B CA 1
ATOM 3654 C C . ASN B 1 180 ? -34.577 -2.306 -24.191 1.00 32.50 199 ASN B C 1
ATOM 3655 O O . ASN B 1 180 ? -33.613 -2.132 -24.944 1.00 32.53 199 ASN B O 1
ATOM 3660 N N . SER B 1 181 ? -35.683 -2.967 -24.546 1.00 31.66 200 SER B N 1
ATOM 3661 C CA . SER B 1 181 ? -35.941 -3.613 -25.833 1.00 32.53 200 SER B CA 1
ATOM 3662 C C . SER B 1 181 ? -35.943 -2.648 -27.013 1.00 38.74 200 SER B C 1
ATOM 3663 O O . SER B 1 181 ? -35.823 -3.097 -28.159 1.00 40.02 200 SER B O 1
ATOM 3666 N N . ARG B 1 182 ? -36.092 -1.340 -26.750 1.00 36.77 201 ARG B N 1
ATOM 3667 C CA . ARG B 1 182 ? -36.048 -0.288 -27.782 1.00 38.25 201 ARG B CA 1
ATOM 3668 C C . ARG B 1 182 ? -34.594 0.147 -28.048 1.00 42.29 201 ARG B C 1
ATOM 3669 O O . ARG B 1 182 ? -34.340 0.964 -28.930 1.00 41.79 201 ARG B O 1
ATOM 3677 N N . GLY B 1 183 ? -33.663 -0.383 -27.259 1.00 37.05 202 GLY B N 1
ATOM 3678 C CA . GLY B 1 183 ? -32.243 -0.108 -27.414 1.00 36.26 202 GLY B CA 1
ATOM 3679 C C . GLY B 1 183 ? -31.784 1.135 -26.684 1.00 36.50 202 GLY B C 1
ATOM 3680 O O . GLY B 1 183 ? -30.687 1.633 -26.938 1.00 35.68 202 GLY B O 1
ATOM 3681 N N . GLU B 1 184 ? -32.614 1.637 -25.764 1.00 29.96 203 GLU B N 1
ATOM 3682 C CA . GLU B 1 184 ? -32.267 2.815 -24.988 1.00 27.87 203 GLU B CA 1
ATOM 3683 C C . GLU B 1 184 ? -31.341 2.416 -23.827 1.00 29.20 203 GLU B C 1
ATOM 3684 O O . GLU B 1 184 ? -31.408 1.284 -23.337 1.00 28.42 203 GLU B O 1
ATOM 3690 N N . ILE B 1 185 ? -30.457 3.337 -23.425 1.00 24.96 204 ILE B N 1
ATOM 3691 C CA . ILE B 1 185 ? -29.477 3.150 -22.330 1.00 23.48 204 ILE B CA 1
ATOM 3692 C C . ILE B 1 185 ? -29.599 4.378 -21.439 1.00 25.53 204 ILE B C 1
ATOM 3693 O O . ILE B 1 185 ? -29.417 5.499 -21.919 1.00 27.48 204 ILE B O 1
ATOM 3698 N N . LYS B 1 186 ? -29.905 4.174 -20.156 1.00 23.53 205 LYS B N 1
ATOM 3699 C CA . LYS B 1 186 ? -30.233 5.286 -19.278 1.00 23.21 205 LYS B CA 1
ATOM 3700 C C . LYS B 1 186 ? -29.663 5.101 -17.894 1.00 27.59 205 LYS B C 1
ATOM 3701 O O . LYS B 1 186 ? -29.621 3.987 -17.377 1.00 27.41 205 LYS B O 1
ATOM 3707 N N . LEU B 1 187 ? -29.277 6.202 -17.275 1.00 25.33 206 LEU B N 1
ATOM 3708 C CA . LEU B 1 187 ? -28.755 6.190 -15.912 1.00 24.49 206 LEU B CA 1
ATOM 3709 C C . LEU B 1 187 ? -29.899 6.283 -14.893 1.00 26.92 206 LEU B C 1
ATOM 3710 O O . LEU B 1 187 ? -30.882 6.991 -15.106 1.00 25.93 206 LEU B O 1
ATOM 3715 N N . CYS B 1 188 ? -29.689 5.664 -13.731 1.00 25.44 207 CYS B N 1
ATOM 3716 C CA . CYS B 1 188 ? -30.631 5.784 -12.600 1.00 25.22 207 CYS B CA 1
ATOM 3717 C C . CYS B 1 188 ? -29.822 5.987 -11.313 1.00 28.50 207 CYS B C 1
ATOM 3718 O O . CYS B 1 188 ? -28.590 5.888 -11.328 1.00 25.78 207 CYS B O 1
ATOM 3721 N N . ASP B 1 189 ? -30.510 6.211 -10.188 1.00 25.74 208 ASP B N 1
ATOM 3722 C CA . ASP B 1 189 ? -29.871 6.298 -8.866 1.00 25.17 208 ASP B CA 1
ATOM 3723 C C . ASP B 1 189 ? -28.769 7.356 -8.746 1.00 30.80 208 ASP B C 1
ATOM 3724 O O . ASP B 1 189 ? -27.728 7.117 -8.133 1.00 31.69 208 ASP B O 1
ATOM 3729 N N . PHE B 1 190 ? -29.020 8.535 -9.298 1.00 28.24 209 PHE B N 1
ATOM 3730 C CA . PHE B 1 190 ? -28.068 9.645 -9.175 1.00 27.99 209 PHE B CA 1
ATOM 3731 C C . PHE B 1 190 ? -28.417 10.496 -7.963 1.00 34.01 209 PHE B C 1
ATOM 3732 O O . PHE B 1 190 ? -29.561 10.461 -7.502 1.00 32.34 209 PHE B O 1
ATOM 3740 N N . GLY B 1 191 ? -27.430 11.242 -7.471 1.00 33.29 210 GLY B N 1
ATOM 3741 C CA . GLY B 1 191 ? -27.526 12.029 -6.240 1.00 34.97 210 GLY B CA 1
ATOM 3742 C C . GLY B 1 191 ? -28.333 13.300 -6.322 1.00 38.70 210 GLY B C 1
ATOM 3743 O O . GLY B 1 191 ? -27.812 14.394 -6.102 1.00 40.26 210 GLY B O 1
ATOM 3744 N N . VAL B 1 192 ? -29.626 13.160 -6.601 1.00 33.78 211 VAL B N 1
ATOM 3745 C CA . VAL B 1 192 ? -30.542 14.299 -6.711 1.00 34.40 211 VAL B CA 1
ATOM 3746 C C . VAL B 1 192 ? -30.866 14.850 -5.281 1.00 38.18 211 VAL B C 1
ATOM 3747 O O . VAL B 1 192 ? -31.107 16.059 -5.127 1.00 38.85 211 VAL B O 1
ATOM 3751 N N . SER B 1 193 ? -30.790 13.989 -4.237 1.00 35.32 212 SER B N 1
ATOM 3752 C CA . SER B 1 193 ? -31.108 14.405 -2.871 1.00 34.22 212 SER B CA 1
ATOM 3753 C C . SER B 1 193 ? -29.962 14.177 -1.904 1.00 41.10 212 SER B C 1
ATOM 3754 O O . SER B 1 193 ? -29.692 13.043 -1.527 1.00 39.91 212 SER B O 1
ATOM 3757 N N . GLY B 1 194 ? -29.316 15.268 -1.501 1.00 41.97 213 GLY B N 1
ATOM 3758 C CA . GLY B 1 194 ? -28.244 15.237 -0.515 1.00 42.44 213 GLY B CA 1
ATOM 3759 C C . GLY B 1 194 ? -28.746 14.745 0.832 1.00 44.54 213 GLY B C 1
ATOM 3760 O O . GLY B 1 194 ? -28.061 13.954 1.484 1.00 44.92 213 GLY B O 1
ATOM 3761 N N . GLN B 1 195 ? -29.980 15.148 1.236 1.00 40.46 214 GLN B N 1
ATOM 3762 C CA . GLN B 1 195 ? -30.558 14.688 2.501 1.00 38.85 214 GLN B CA 1
ATOM 3763 C C . GLN B 1 195 ? -30.820 13.170 2.488 1.00 40.76 214 GLN B C 1
ATOM 3764 O O . GLN B 1 195 ? -30.615 12.508 3.513 1.00 41.13 214 GLN B O 1
ATOM 3770 N N . LEU B 1 196 ? -31.258 12.625 1.343 1.00 35.01 215 LEU B N 1
ATOM 3771 C CA . LEU B 1 196 ? -31.503 11.182 1.236 1.00 33.98 215 LEU B CA 1
ATOM 3772 C C . LEU B 1 196 ? -30.181 10.398 1.377 1.00 40.98 215 LEU B C 1
ATOM 3773 O O . LEU B 1 196 ? -30.147 9.386 2.085 1.00 41.17 215 LEU B O 1
ATOM 3778 N N . ILE B 1 197 ? -29.111 10.873 0.714 1.00 41.31 216 ILE B N 1
ATOM 3779 C CA . ILE B 1 197 ? -27.781 10.236 0.777 1.00 43.11 216 ILE B CA 1
ATOM 3780 C C . ILE B 1 197 ? -27.297 10.235 2.244 1.00 49.28 216 ILE B C 1
ATOM 3781 O O . ILE B 1 197 ? -26.897 9.181 2.748 1.00 49.66 216 ILE B O 1
ATOM 3786 N N . ASP B 1 198 ? -27.404 11.393 2.922 1.00 47.58 217 ASP B N 1
ATOM 3787 C CA . ASP B 1 198 ? -27.040 11.595 4.337 1.00 48.90 217 ASP B CA 1
ATOM 3788 C C . ASP B 1 198 ? -27.876 10.759 5.300 1.00 54.16 217 ASP B C 1
ATOM 3789 O O . ASP B 1 198 ? -27.360 10.355 6.341 1.00 55.65 217 ASP B O 1
ATOM 3794 N N . SER B 1 199 ? -29.172 10.528 4.980 1.00 48.52 218 SER B N 1
ATOM 3795 C CA . SER B 1 199 ? -30.060 9.723 5.826 1.00 47.49 218 SER B CA 1
ATOM 3796 C C . SER B 1 199 ? -29.830 8.226 5.669 1.00 50.08 218 SER B C 1
ATOM 3797 O O . SER B 1 199 ? -29.964 7.500 6.651 1.00 50.01 218 SER B O 1
ATOM 3800 N N . MET B 1 200 ? -29.514 7.764 4.440 1.00 46.65 219 MET B N 1
ATOM 3801 C CA . MET B 1 200 ? -29.233 6.353 4.123 1.00 46.83 219 MET B CA 1
ATOM 3802 C C . MET B 1 200 ? -27.896 5.899 4.741 1.00 55.26 219 MET B C 1
ATOM 3803 O O . MET B 1 200 ? -27.779 4.735 5.127 1.00 55.98 219 MET B O 1
ATOM 3808 N N . ALA B 1 201 ? -26.899 6.827 4.830 1.00 53.22 220 ALA B N 1
ATOM 3809 C CA . ALA B 1 201 ? -25.546 6.630 5.378 1.00 91.95 220 ALA B CA 1
ATOM 3810 C C . ALA B 1 201 ? -24.812 5.407 4.818 1.00 131.48 220 ALA B C 1
ATOM 3811 O O . ALA B 1 201 ? -24.774 5.207 3.605 1.00 97.19 220 ALA B O 1
ATOM 3813 N N . ARG B 1 208 ? -16.866 -5.336 -3.192 1.00 44.47 227 ARG B N 1
ATOM 3814 C CA . ARG B 1 208 ? -16.928 -4.587 -4.457 1.00 43.83 227 ARG B CA 1
ATOM 3815 C C . ARG B 1 208 ? -17.085 -3.085 -4.214 1.00 42.72 227 ARG B C 1
ATOM 3816 O O . ARG B 1 208 ? -17.929 -2.682 -3.389 1.00 44.69 227 ARG B O 1
ATOM 3824 N N . SER B 1 209 ? -16.270 -2.256 -4.911 1.00 31.87 228 SER B N 1
ATOM 3825 C CA . SER B 1 209 ? -16.366 -0.793 -4.814 1.00 29.64 228 SER B CA 1
ATOM 3826 C C . SER B 1 209 ? -16.018 -0.115 -6.127 1.00 29.95 228 SER B C 1
ATOM 3827 O O . SER B 1 209 ? -15.033 -0.462 -6.785 1.00 29.27 228 SER B O 1
ATOM 3830 N N . TYR B 1 210 ? -16.820 0.888 -6.472 1.00 26.03 229 TYR B N 1
ATOM 3831 C CA . TYR B 1 210 ? -16.613 1.679 -7.689 1.00 24.90 229 TYR B CA 1
ATOM 3832 C C . TYR B 1 210 ? -16.172 3.080 -7.302 1.00 26.59 229 TYR B C 1
ATOM 3833 O O . TYR B 1 210 ? -16.086 3.940 -8.174 1.00 25.82 229 TYR B O 1
ATOM 3842 N N . MET B 1 211 ? -15.863 3.302 -6.000 1.00 25.47 230 MET B N 1
ATOM 3843 C CA . MET B 1 211 ? -15.436 4.632 -5.537 1.00 25.45 230 MET B CA 1
ATOM 3844 C C . MET B 1 211 ? -14.045 4.940 -6.000 1.00 27.13 230 MET B C 1
ATOM 3845 O O . MET B 1 211 ? -13.149 4.097 -5.881 1.00 26.06 230 MET B O 1
ATOM 3850 N N . SER B 1 212 ? -13.824 6.195 -6.442 1.00 24.89 231 SER B N 1
ATOM 3851 C CA . SER B 1 212 ? -12.512 6.619 -6.900 1.00 24.44 231 SER B CA 1
ATOM 3852 C C . SER B 1 212 ? -11.520 6.648 -5.719 1.00 26.48 231 SER B C 1
ATOM 3853 O O . SER B 1 212 ? -11.957 6.808 -4.568 1.00 26.37 231 SER B O 1
ATOM 3856 N N . PRO B 1 213 ? -10.206 6.464 -5.971 1.00 25.24 232 PRO B N 1
ATOM 3857 C CA . PRO B 1 213 ? -9.227 6.548 -4.852 1.00 25.87 232 PRO B CA 1
ATOM 3858 C C . PRO B 1 213 ? -9.349 7.852 -4.041 1.00 29.71 232 PRO B C 1
ATOM 3859 O O . PRO B 1 213 ? -9.281 7.805 -2.791 1.00 28.54 232 PRO B O 1
ATOM 3863 N N . GLU B 1 214 ? -9.580 9.009 -4.715 1.00 26.71 233 GLU B N 1
ATOM 3864 C CA . GLU B 1 214 ? -9.698 10.265 -3.942 1.00 28.62 233 GLU B CA 1
ATOM 3865 C C . GLU B 1 214 ? -10.971 10.300 -3.082 1.00 30.16 233 GLU B C 1
ATOM 3866 O O . GLU B 1 214 ? -10.897 10.770 -1.948 1.00 30.23 233 GLU B O 1
ATOM 3872 N N . ARG B 1 215 ? -12.101 9.737 -3.570 1.00 27.77 234 ARG B N 1
ATOM 3873 C CA . ARG B 1 215 ? -13.330 9.671 -2.769 1.00 27.15 234 ARG B CA 1
ATOM 3874 C C . ARG B 1 215 ? -13.110 8.758 -1.550 1.00 29.86 234 ARG B C 1
ATOM 3875 O O . ARG B 1 215 ? -13.561 9.069 -0.439 1.00 29.17 234 ARG B O 1
ATOM 3883 N N . LEU B 1 216 ? -12.435 7.605 -1.757 1.00 27.47 235 LEU B N 1
ATOM 3884 C CA . LEU B 1 216 ? -12.133 6.728 -0.619 1.00 27.72 235 LEU B CA 1
ATOM 3885 C C . LEU B 1 216 ? -11.311 7.438 0.473 1.00 33.16 235 LEU B C 1
ATOM 3886 O O . LEU B 1 216 ? -11.410 7.087 1.657 1.00 30.70 235 LEU B O 1
ATOM 3891 N N . GLN B 1 217 ? -10.519 8.453 0.071 1.00 30.38 236 GLN B N 1
ATOM 3892 C CA . GLN B 1 217 ? -9.669 9.230 0.980 1.00 31.54 236 GLN B CA 1
ATOM 3893 C C . GLN B 1 217 ? -10.369 10.506 1.517 1.00 36.22 236 GLN B C 1
ATOM 3894 O O . GLN B 1 217 ? -9.761 11.280 2.266 1.00 37.13 236 GLN B O 1
ATOM 3900 N N . GLY B 1 218 ? -11.664 10.643 1.216 1.00 31.99 237 GLY B N 1
ATOM 3901 C CA . GLY B 1 218 ? -12.516 11.704 1.752 1.00 32.56 237 GLY B CA 1
ATOM 3902 C C . GLY B 1 218 ? -12.713 12.966 0.948 1.00 35.81 237 GLY B C 1
ATOM 3903 O O . GLY B 1 218 ? -13.384 13.900 1.419 1.00 33.83 237 GLY B O 1
ATOM 3904 N N . THR B 1 219 ? -12.183 12.996 -0.276 1.00 31.43 238 THR B N 1
ATOM 3905 C CA . THR B 1 219 ? -12.364 14.158 -1.133 1.00 32.00 238 THR B CA 1
ATOM 3906 C C . THR B 1 219 ? -13.852 14.286 -1.481 1.00 37.27 238 THR B C 1
ATOM 3907 O O . THR B 1 219 ? -14.509 13.263 -1.705 1.00 37.17 238 THR B O 1
ATOM 3911 N N . HIS B 1 220 ? -14.360 15.528 -1.547 1.00 37.25 239 HIS B N 1
ATOM 3912 C CA . HIS B 1 220 ? -15.739 15.836 -1.931 1.00 39.48 239 HIS B CA 1
ATOM 3913 C C . HIS B 1 220 ? -16.002 15.234 -3.315 1.00 39.94 239 HIS B C 1
ATOM 3914 O O . HIS B 1 220 ? -15.081 15.125 -4.150 1.00 36.14 239 HIS B O 1
ATOM 3921 N N . TYR B 1 221 ? -17.257 14.813 -3.529 1.00 36.41 240 TYR B N 1
ATOM 3922 C CA A TYR B 1 221 ? -17.665 14.229 -4.789 0.50 35.81 240 TYR B CA 1
ATOM 3923 C CA B TYR B 1 221 ? -17.632 14.188 -4.800 0.50 35.56 240 TYR B CA 1
ATOM 3924 C C . TYR B 1 221 ? -17.457 15.157 -5.961 1.00 37.40 240 TYR B C 1
ATOM 3925 O O . TYR B 1 221 ? -17.588 16.365 -5.806 1.00 37.16 240 TYR B O 1
ATOM 3942 N N . SER B 1 222 ? -17.114 14.608 -7.143 1.00 34.40 241 SER B N 1
ATOM 3943 C CA . SER B 1 222 ? -16.877 15.440 -8.303 1.00 32.34 241 SER B CA 1
ATOM 3944 C C . SER B 1 222 ? -17.224 14.686 -9.561 1.00 30.13 241 SER B C 1
ATOM 3945 O O . SER B 1 222 ? -17.327 13.457 -9.530 1.00 28.75 241 SER B O 1
ATOM 3948 N N . VAL B 1 223 ? -17.329 15.399 -10.671 1.00 28.10 242 VAL B N 1
ATOM 3949 C CA . VAL B 1 223 ? -17.561 14.738 -11.966 1.00 28.24 242 VAL B CA 1
ATOM 3950 C C . VAL B 1 223 ? -16.372 13.765 -12.243 1.00 28.36 242 VAL B C 1
ATOM 3951 O O . VAL B 1 223 ? -16.575 12.671 -12.789 1.00 28.10 242 VAL B O 1
ATOM 3955 N N . GLN B 1 224 ? -15.143 14.144 -11.827 1.00 26.62 243 GLN B N 1
ATOM 3956 C CA . GLN B 1 224 ? -13.983 13.253 -12.021 1.00 26.26 243 GLN B CA 1
ATOM 3957 C C . GLN B 1 224 ? -14.177 11.904 -11.346 1.00 26.58 243 GLN B C 1
ATOM 3958 O O . GLN B 1 224 ? -13.711 10.906 -11.895 1.00 25.12 243 GLN B O 1
ATOM 3964 N N . SER B 1 225 ? -14.754 11.880 -10.113 1.00 23.65 244 SER B N 1
ATOM 3965 C CA . SER B 1 225 ? -15.000 10.597 -9.437 1.00 23.34 244 SER B CA 1
ATOM 3966 C C . SER B 1 225 ? -16.002 9.740 -10.226 1.00 27.02 244 SER B C 1
ATOM 3967 O O . SER B 1 225 ? -15.844 8.517 -10.283 1.00 25.50 244 SER B O 1
ATOM 3970 N N . ASP B 1 226 ? -17.024 10.368 -10.856 1.00 24.32 245 ASP B N 1
ATOM 3971 C CA . ASP B 1 226 ? -17.993 9.617 -11.691 1.00 23.69 245 ASP B CA 1
ATOM 3972 C C . ASP B 1 226 ? -17.286 9.011 -12.937 1.00 25.48 245 ASP B C 1
ATOM 3973 O O . ASP B 1 226 ? -17.637 7.907 -13.367 1.00 24.94 245 ASP B O 1
ATOM 3978 N N A ILE B 1 227 ? -16.277 9.717 -13.460 0.50 24.09 246 ILE B N 1
ATOM 3979 N N B ILE B 1 227 ? -16.296 9.716 -13.490 0.50 22.12 246 ILE B N 1
ATOM 3980 C CA A ILE B 1 227 ? -15.480 9.299 -14.632 0.50 23.79 246 ILE B CA 1
ATOM 3981 C CA B ILE B 1 227 ? -15.543 9.242 -14.673 0.50 20.53 246 ILE B CA 1
ATOM 3982 C C A ILE B 1 227 ? -14.666 8.070 -14.303 0.50 24.45 246 ILE B C 1
ATOM 3983 C C B ILE B 1 227 ? -14.704 8.029 -14.300 0.50 22.89 246 ILE B C 1
ATOM 3984 O O A ILE B 1 227 ? -14.614 7.129 -15.092 0.50 23.06 246 ILE B O 1
ATOM 3985 O O B ILE B 1 227 ? -14.672 7.055 -15.052 0.50 21.38 246 ILE B O 1
ATOM 3994 N N . TRP B 1 228 ? -14.092 8.048 -13.096 1.00 21.35 247 TRP B N 1
ATOM 3995 C CA . TRP B 1 228 ? -13.340 6.878 -12.605 1.00 21.92 247 TRP B CA 1
ATOM 3996 C C . TRP B 1 228 ? -14.308 5.674 -12.540 1.00 23.01 247 TRP B C 1
ATOM 3997 O O . TRP B 1 228 ? -13.985 4.581 -13.053 1.00 22.42 247 TRP B O 1
ATOM 4008 N N . SER B 1 229 ? -15.484 5.862 -11.888 1.00 21.95 248 SER B N 1
ATOM 4009 C CA . SER B 1 229 ? -16.473 4.779 -11.743 1.00 21.15 248 SER B CA 1
ATOM 4010 C C . SER B 1 229 ? -16.909 4.272 -13.111 1.00 23.35 248 SER B C 1
ATOM 4011 O O . SER B 1 229 ? -17.041 3.062 -13.295 1.00 22.45 248 SER B O 1
ATOM 4014 N N . MET B 1 230 ? -17.094 5.182 -14.074 1.00 20.92 249 MET B N 1
ATOM 4015 C CA . MET B 1 230 ? -17.448 4.785 -15.450 1.00 21.45 249 MET B CA 1
ATOM 4016 C C . MET B 1 230 ? -16.347 3.895 -16.090 1.00 22.31 249 MET B C 1
ATOM 4017 O O . MET B 1 230 ? -16.642 2.839 -16.668 1.00 22.21 249 MET B O 1
ATOM 4022 N N . GLY B 1 231 ? -15.106 4.328 -15.963 1.00 20.76 250 GLY B N 1
ATOM 4023 C CA . GLY B 1 231 ? -13.962 3.589 -16.493 1.00 20.77 250 GLY B CA 1
ATOM 4024 C C . GLY B 1 231 ? -13.868 2.203 -15.910 1.00 21.91 250 GLY B C 1
ATOM 4025 O O . GLY B 1 231 ? -13.687 1.217 -16.641 1.00 21.17 250 GLY B O 1
ATOM 4026 N N . LEU B 1 232 ? -14.021 2.120 -14.577 1.00 19.65 251 LEU B N 1
ATOM 4027 C CA . LEU B 1 232 ? -13.952 0.807 -13.922 1.00 19.21 251 LEU B CA 1
ATOM 4028 C C . LEU B 1 232 ? -15.112 -0.069 -14.371 1.00 20.94 251 LEU B C 1
ATOM 4029 O O . LEU B 1 232 ? -14.909 -1.268 -14.639 1.00 20.35 251 LEU B O 1
ATOM 4034 N N . SER B 1 233 ? -16.323 0.517 -14.515 1.00 19.77 252 SER B N 1
ATOM 4035 C CA . SER B 1 233 ? -17.505 -0.228 -14.951 1.00 19.04 252 SER B CA 1
ATOM 4036 C C . SER B 1 233 ? -17.296 -0.762 -16.384 1.00 22.98 252 SER B C 1
ATOM 4037 O O . SER B 1 233 ? -17.673 -1.910 -16.681 1.00 21.81 252 SER B O 1
ATOM 4040 N N . LEU B 1 234 ? -16.670 0.049 -17.255 1.00 21.22 253 LEU B N 1
ATOM 4041 C CA . LEU B 1 234 ? -16.431 -0.391 -18.649 1.00 21.33 253 LEU B CA 1
ATOM 4042 C C . LEU B 1 234 ? -15.445 -1.561 -18.672 1.00 22.73 253 LEU B C 1
ATOM 4043 O O . LEU B 1 234 ? -15.633 -2.510 -19.441 1.00 22.78 253 LEU B O 1
ATOM 4048 N N . VAL B 1 235 ? -14.394 -1.499 -17.848 1.00 21.12 254 VAL B N 1
ATOM 4049 C CA . VAL B 1 235 ? -13.423 -2.626 -17.828 1.00 20.37 254 VAL B CA 1
ATOM 4050 C C . VAL B 1 235 ? -14.139 -3.877 -17.341 1.00 23.57 254 VAL B C 1
ATOM 4051 O O . VAL B 1 235 ? -14.028 -4.939 -17.967 1.00 21.88 254 VAL B O 1
ATOM 4055 N N . GLU B 1 236 ? -14.913 -3.743 -16.241 1.00 20.79 255 GLU B N 1
ATOM 4056 C CA . GLU B 1 236 ? -15.662 -4.903 -15.731 1.00 20.37 255 GLU B CA 1
ATOM 4057 C C . GLU B 1 236 ? -16.567 -5.521 -16.817 1.00 24.93 255 GLU B C 1
ATOM 4058 O O . GLU B 1 236 ? -16.578 -6.742 -16.987 1.00 23.62 255 GLU B O 1
ATOM 4064 N N . MET B 1 237 ? -17.332 -4.690 -17.518 1.00 21.04 256 MET B N 1
ATOM 4065 C CA . MET B 1 237 ? -18.243 -5.202 -18.556 1.00 20.72 256 MET B CA 1
ATOM 4066 C C . MET B 1 237 ? -17.520 -5.772 -19.763 1.00 24.35 256 MET B C 1
ATOM 4067 O O . MET B 1 237 ? -18.010 -6.732 -20.365 1.00 25.35 256 MET B O 1
ATOM 4072 N N . ALA B 1 238 ? -16.327 -5.240 -20.063 1.00 21.95 257 ALA B N 1
ATOM 4073 C CA . ALA B 1 238 ? -15.539 -5.723 -21.195 1.00 21.72 257 ALA B CA 1
ATOM 4074 C C . ALA B 1 238 ? -14.937 -7.103 -20.916 1.00 25.98 257 ALA B C 1
ATOM 4075 O O . ALA B 1 238 ? -14.884 -7.915 -21.837 1.00 25.90 257 ALA B O 1
ATOM 4077 N N . VAL B 1 239 ? -14.479 -7.352 -19.666 1.00 22.69 258 VAL B N 1
ATOM 4078 C CA . VAL B 1 239 ? -13.805 -8.638 -19.352 1.00 24.42 258 VAL B CA 1
ATOM 4079 C C . VAL B 1 239 ? -14.723 -9.607 -18.586 1.00 27.40 258 VAL B C 1
ATOM 4080 O O . VAL B 1 239 ? -14.347 -10.776 -18.367 1.00 27.60 258 VAL B O 1
ATOM 4084 N N . GLY B 1 240 ? -15.914 -9.140 -18.219 1.00 25.50 259 GLY B N 1
ATOM 4085 C CA . GLY B 1 240 ? -16.920 -9.957 -17.549 1.00 25.49 259 GLY B CA 1
ATOM 4086 C C . GLY B 1 240 ? -16.709 -10.188 -16.069 1.00 31.28 259 GLY B C 1
ATOM 4087 O O . GLY B 1 240 ? -17.402 -11.018 -15.477 1.00 31.88 259 GLY B O 1
ATOM 4088 N N . ARG B 1 241 ? -15.743 -9.482 -15.463 1.00 28.23 260 ARG B N 1
ATOM 4089 C CA . ARG B 1 241 ? -15.456 -9.664 -14.042 1.00 28.50 260 ARG B CA 1
ATOM 4090 C C . ARG B 1 241 ? -14.962 -8.389 -13.425 1.00 29.01 260 ARG B C 1
ATOM 4091 O O . ARG B 1 241 ? -14.341 -7.559 -14.092 1.00 27.12 260 ARG B O 1
ATOM 4099 N N . TYR B 1 242 ? -15.253 -8.226 -12.146 1.00 27.13 261 TYR B N 1
ATOM 4100 C CA . TYR B 1 242 ? -14.810 -7.036 -11.411 1.00 26.30 261 TYR B CA 1
ATOM 4101 C C . TYR B 1 242 ? -13.271 -7.097 -11.375 1.00 26.47 261 TYR B C 1
ATOM 4102 O O . TYR B 1 242 ? -12.701 -8.109 -10.950 1.00 27.68 261 TYR B O 1
ATOM 4111 N N . PRO B 1 243 ? -12.579 -6.065 -11.927 1.00 23.66 262 PRO B N 1
ATOM 4112 C CA . PRO B 1 243 ? -11.158 -6.240 -12.237 1.00 25.70 262 PRO B CA 1
ATOM 4113 C C . PRO B 1 243 ? -10.144 -5.834 -11.183 1.00 34.60 262 PRO B C 1
ATOM 4114 O O . PRO B 1 243 ? -8.950 -5.806 -11.499 1.00 36.33 262 PRO B O 1
ATOM 4118 N N . ILE B 1 244 ? -10.605 -5.468 -9.983 1.00 32.06 263 ILE B N 1
ATOM 4119 C CA . ILE B 1 244 ? -9.703 -4.981 -8.905 1.00 32.17 263 ILE B CA 1
ATOM 4120 C C . ILE B 1 244 ? -9.193 -6.117 -8.091 1.00 36.42 263 ILE B C 1
ATOM 4121 O O . ILE B 1 244 ? -9.951 -7.029 -7.784 1.00 36.61 263 ILE B O 1
ATOM 4126 N N . GLY B 1 245 ? -7.949 -5.971 -7.637 1.00 36.19 264 GLY B N 1
ATOM 4127 C CA . GLY B 1 245 ? -7.288 -6.862 -6.711 1.00 38.03 264 GLY B CA 1
ATOM 4128 C C . GLY B 1 245 ? -7.077 -8.233 -7.271 1.00 44.04 264 GLY B C 1
ATOM 4129 O O . GLY B 1 245 ? -6.411 -8.383 -8.301 1.00 43.10 264 GLY B O 1
ATOM 4130 N N . SER B 1 246 ? -7.708 -9.226 -6.625 1.00 41.88 265 SER B N 1
ATOM 4131 C CA . SER B 1 246 ? -7.631 -10.626 -7.043 1.00 42.61 265 SER B CA 1
ATOM 4132 C C . SER B 1 246 ? -8.060 -10.795 -8.505 1.00 48.34 265 SER B C 1
ATOM 4133 O O . SER B 1 246 ? -7.563 -11.677 -9.195 1.00 48.21 265 SER B O 1
ATOM 4136 N N . GLY B 1 247 ? -8.974 -9.951 -8.953 1.00 47.11 266 GLY B N 1
ATOM 4137 C CA . GLY B 1 247 ? -9.533 -10.049 -10.296 1.00 48.61 266 GLY B CA 1
ATOM 4138 C C . GLY B 1 247 ? -10.596 -11.130 -10.362 1.00 53.51 266 GLY B C 1
ATOM 4139 O O . GLY B 1 247 ? -11.049 -11.463 -11.453 1.00 52.49 266 GLY B O 1
ATOM 4140 N N . SER B 1 248 ? -11.014 -11.684 -9.181 1.00 51.88 267 SER B N 1
ATOM 4141 C CA . SER B 1 248 ? -12.059 -12.714 -9.020 1.00 72.67 267 SER B CA 1
ATOM 4142 C C . SER B 1 248 ? -12.460 -12.888 -7.544 1.00 100.46 267 SER B C 1
ATOM 4143 O O . SER B 1 248 ? -13.528 -13.423 -7.229 1.00 59.73 267 SER B O 1
ATOM 4146 N N . SER B 1 250 ? -14.588 -12.519 -1.880 1.00 49.62 307 SER B N 1
ATOM 4147 C CA . SER B 1 250 ? -13.275 -12.659 -2.498 1.00 47.14 307 SER B CA 1
ATOM 4148 C C . SER B 1 250 ? -12.257 -11.934 -1.607 1.00 45.77 307 SER B C 1
ATOM 4149 O O . SER B 1 250 ? -11.420 -12.577 -0.981 1.00 45.12 307 SER B O 1
ATOM 4152 N N . MET B 1 251 ? -12.393 -10.607 -1.499 1.00 38.25 308 MET B N 1
ATOM 4153 C CA . MET B 1 251 ? -11.489 -9.767 -0.710 1.00 36.39 308 MET B CA 1
ATOM 4154 C C . MET B 1 251 ? -12.133 -9.199 0.534 1.00 40.09 308 MET B C 1
ATOM 4155 O O . MET B 1 251 ? -13.322 -8.869 0.520 1.00 40.15 308 MET B O 1
ATOM 4160 N N . ALA B 1 252 ? -11.325 -9.008 1.594 1.00 36.46 309 ALA B N 1
ATOM 4161 C CA . ALA B 1 252 ? -11.750 -8.344 2.829 1.00 35.98 309 ALA B CA 1
ATOM 4162 C C . ALA B 1 252 ? -11.831 -6.831 2.511 1.00 37.31 309 ALA B C 1
ATOM 4163 O O . ALA B 1 252 ? -11.300 -6.386 1.475 1.00 35.69 309 ALA B O 1
ATOM 4165 N N . ILE B 1 253 ? -12.561 -6.065 3.336 1.00 35.25 310 ILE B N 1
ATOM 4166 C CA . ILE B 1 253 ? -12.844 -4.651 3.054 1.00 36.02 310 ILE B CA 1
ATOM 4167 C C . ILE B 1 253 ? -11.568 -3.814 2.919 1.00 34.80 310 ILE B C 1
ATOM 4168 O O . ILE B 1 253 ? -11.424 -3.143 1.892 1.00 34.82 310 ILE B O 1
ATOM 4173 N N . PHE B 1 254 ? -10.655 -3.843 3.915 1.00 31.54 311 PHE B N 1
ATOM 4174 C CA . PHE B 1 254 ? -9.431 -3.054 3.809 1.00 30.97 311 PHE B CA 1
ATOM 4175 C C . PHE B 1 254 ? -8.579 -3.551 2.652 1.00 33.35 311 PHE B C 1
ATOM 4176 O O . PHE B 1 254 ? -8.000 -2.741 1.958 1.00 30.99 311 PHE B O 1
ATOM 4184 N N . GLU B 1 255 ? -8.492 -4.876 2.461 1.00 30.09 312 GLU B N 1
ATOM 4185 C CA . GLU B 1 255 ? -7.726 -5.478 1.370 1.00 30.10 312 GLU B CA 1
ATOM 4186 C C . GLU B 1 255 ? -8.146 -4.866 -0.008 1.00 31.59 312 GLU B C 1
ATOM 4187 O O . GLU B 1 255 ? -7.288 -4.420 -0.786 1.00 30.90 312 GLU B O 1
ATOM 4193 N N . LEU B 1 256 ? -9.457 -4.818 -0.283 1.00 27.80 313 LEU B N 1
ATOM 4194 C CA . LEU B 1 256 ? -9.999 -4.262 -1.523 1.00 28.30 313 LEU B CA 1
ATOM 4195 C C . LEU B 1 256 ? -9.702 -2.757 -1.632 1.00 30.67 313 LEU B C 1
ATOM 4196 O O . LEU B 1 256 ? -9.199 -2.302 -2.665 1.00 29.83 313 LEU B O 1
ATOM 4201 N N . LEU B 1 257 ? -9.973 -1.999 -0.567 1.00 26.10 314 LEU B N 1
ATOM 4202 C CA . LEU B 1 257 ? -9.769 -0.550 -0.631 1.00 26.56 314 LEU B CA 1
ATOM 4203 C C . LEU B 1 257 ? -8.325 -0.158 -0.755 1.00 30.46 314 LEU B C 1
ATOM 4204 O O . LEU B 1 257 ? -8.019 0.821 -1.451 1.00 29.04 314 LEU B O 1
ATOM 4209 N N . ASP B 1 258 ? -7.434 -0.936 -0.136 1.00 30.04 315 ASP B N 1
ATOM 4210 C CA . ASP B 1 258 ? -5.989 -0.724 -0.204 1.00 31.31 315 ASP B CA 1
ATOM 4211 C C . ASP B 1 258 ? -5.527 -0.930 -1.642 1.00 32.56 315 ASP B C 1
ATOM 4212 O O . ASP B 1 258 ? -4.685 -0.157 -2.106 1.00 33.00 315 ASP B O 1
ATOM 4217 N N . TYR B 1 259 ? -6.079 -1.933 -2.357 1.00 27.81 316 TYR B N 1
ATOM 4218 C CA . TYR B 1 259 ? -5.739 -2.153 -3.782 1.00 29.39 316 TYR B CA 1
ATOM 4219 C C . TYR B 1 259 ? -6.117 -0.930 -4.608 1.00 31.57 316 TYR B C 1
ATOM 4220 O O . TYR B 1 259 ? -5.342 -0.492 -5.461 1.00 33.70 316 TYR B O 1
ATOM 4229 N N . ILE B 1 260 ? -7.306 -0.377 -4.379 1.00 24.95 317 ILE B N 1
ATOM 4230 C CA . ILE B 1 260 ? -7.766 0.773 -5.176 1.00 22.58 317 ILE B CA 1
ATOM 4231 C C . ILE B 1 260 ? -6.911 1.993 -4.900 1.00 26.41 317 ILE B C 1
ATOM 4232 O O . ILE B 1 260 ? -6.545 2.705 -5.832 1.00 27.02 317 ILE B O 1
ATOM 4237 N N . VAL B 1 261 ? -6.672 2.283 -3.629 1.00 23.58 318 VAL B N 1
ATOM 4238 C CA . VAL B 1 261 ? -5.942 3.487 -3.272 1.00 23.14 318 VAL B CA 1
ATOM 4239 C C . VAL B 1 261 ? -4.432 3.385 -3.578 1.00 28.87 318 VAL B C 1
ATOM 4240 O O . VAL B 1 261 ? -3.847 4.361 -4.066 1.00 29.73 318 VAL B O 1
ATOM 4244 N N . ASN B 1 262 ? -3.814 2.217 -3.314 1.00 26.59 319 ASN B N 1
ATOM 4245 C CA . ASN B 1 262 ? -2.358 2.081 -3.342 1.00 27.73 319 ASN B CA 1
ATOM 4246 C C . ASN B 1 262 ? -1.762 1.296 -4.478 1.00 31.83 319 ASN B C 1
ATOM 4247 O O . ASN B 1 262 ? -0.522 1.257 -4.592 1.00 32.31 319 ASN B O 1
ATOM 4252 N N . GLU B 1 263 ? -2.599 0.742 -5.372 1.00 27.41 320 GLU B N 1
ATOM 4253 C CA . GLU B 1 263 ? -2.040 -0.006 -6.480 1.00 27.57 320 GLU B CA 1
ATOM 4254 C C . GLU B 1 263 ? -2.484 0.583 -7.818 1.00 29.83 320 GLU B C 1
ATOM 4255 O O . GLU B 1 263 ? -3.462 1.338 -7.852 1.00 28.60 320 GLU B O 1
ATOM 4261 N N . PRO B 1 264 ? -1.813 0.242 -8.933 1.00 27.56 321 PRO B N 1
ATOM 4262 C CA . PRO B 1 264 ? -2.239 0.797 -10.230 1.00 26.47 321 PRO B CA 1
ATOM 4263 C C . PRO B 1 264 ? -3.663 0.429 -10.613 1.00 26.61 321 PRO B C 1
ATOM 4264 O O . PRO B 1 264 ? -4.141 -0.661 -10.257 1.00 26.20 321 PRO B O 1
ATOM 4268 N N . PRO B 1 265 ? -4.343 1.310 -11.387 1.00 26.15 322 PRO B N 1
ATOM 4269 C CA . PRO B 1 265 ? -5.699 0.986 -11.844 1.00 25.85 322 PRO B CA 1
ATOM 4270 C C . PRO B 1 265 ? -5.699 -0.224 -12.768 1.00 28.06 322 PRO B C 1
ATOM 4271 O O . PRO B 1 265 ? -4.669 -0.569 -13.379 1.00 26.43 322 PRO B O 1
ATOM 4275 N N . PRO B 1 266 ? -6.871 -0.860 -12.942 1.00 28.59 323 PRO B N 1
ATOM 4276 C CA . PRO B 1 266 ? -6.945 -2.001 -13.863 1.00 28.67 323 PRO B CA 1
ATOM 4277 C C . PRO B 1 266 ? -6.841 -1.528 -15.310 1.00 29.84 323 PRO B C 1
ATOM 4278 O O . PRO B 1 266 ? -7.022 -0.355 -15.599 1.00 26.97 323 PRO B O 1
ATOM 4282 N N . LYS B 1 267 ? -6.476 -2.435 -16.184 1.00 28.44 324 LYS B N 1
ATOM 4283 C CA . LYS B 1 267 ? -6.393 -2.114 -17.606 1.00 28.46 324 LYS B CA 1
ATOM 4284 C C . LYS B 1 267 ? -6.955 -3.268 -18.396 1.00 29.76 324 LYS B C 1
ATOM 4285 O O . LYS B 1 267 ? -7.001 -4.408 -17.904 1.00 30.76 324 LYS B O 1
ATOM 4291 N N . LEU B 1 268 ? -7.378 -2.981 -19.626 1.00 25.66 325 LEU B N 1
ATOM 4292 C CA . LEU B 1 268 ? -7.880 -4.047 -20.497 1.00 25.97 325 LEU B CA 1
ATOM 4293 C C . LEU B 1 268 ? -6.726 -4.942 -20.950 1.00 33.15 325 LEU B C 1
ATOM 4294 O O . LEU B 1 268 ? -5.625 -4.440 -21.187 1.00 33.47 325 LEU B O 1
ATOM 4299 N N . PRO B 1 269 ? -6.975 -6.261 -21.147 1.00 33.42 326 PRO B N 1
ATOM 4300 C CA . PRO B 1 269 ? -5.928 -7.137 -21.711 1.00 35.11 326 PRO B CA 1
ATOM 4301 C C . PRO B 1 269 ? -5.644 -6.705 -23.169 1.00 39.50 326 PRO B C 1
ATOM 4302 O O . PRO B 1 269 ? -6.542 -6.237 -23.872 1.00 37.65 326 PRO B O 1
ATOM 4306 N N . SER B 1 270 ? -4.387 -6.791 -23.590 1.00 38.55 327 SER B N 1
ATOM 4307 C CA . SER B 1 270 ? -3.867 -6.267 -24.858 1.00 40.53 327 SER B CA 1
ATOM 4308 C C . SER B 1 270 ? -4.320 -6.897 -26.214 1.00 46.46 327 SER B C 1
ATOM 4309 O O . SER B 1 270 ? -4.188 -6.214 -27.244 1.00 48.69 327 SER B O 1
ATOM 4312 N N . GLY B 1 271 ? -4.856 -8.110 -26.222 1.00 39.42 328 GLY B N 1
ATOM 4313 C CA . GLY B 1 271 ? -5.117 -8.832 -27.474 1.00 38.39 328 GLY B CA 1
ATOM 4314 C C . GLY B 1 271 ? -6.410 -8.750 -28.267 1.00 37.89 328 GLY B C 1
ATOM 4315 O O . GLY B 1 271 ? -6.386 -9.008 -29.479 1.00 34.68 328 GLY B O 1
ATOM 4316 N N . VAL B 1 272 ? -7.539 -8.407 -27.614 1.00 32.55 329 VAL B N 1
ATOM 4317 C CA . VAL B 1 272 ? -8.847 -8.440 -28.242 1.00 33.62 329 VAL B CA 1
ATOM 4318 C C . VAL B 1 272 ? -9.554 -7.061 -28.244 1.00 33.85 329 VAL B C 1
ATOM 4319 O O . VAL B 1 272 ? -10.548 -6.893 -28.961 1.00 35.43 329 VAL B O 1
ATOM 4323 N N . PHE B 1 273 ? -8.960 -6.051 -27.583 1.00 28.44 330 PHE B N 1
ATOM 4324 C CA . PHE B 1 273 ? -9.564 -4.717 -27.529 1.00 26.44 330 PHE B CA 1
ATOM 4325 C C . PHE B 1 273 ? -8.817 -3.692 -28.339 1.00 28.66 330 PHE B C 1
ATOM 4326 O O . PHE B 1 273 ? -7.579 -3.690 -28.339 1.00 28.60 330 PHE B O 1
ATOM 4334 N N . SER B 1 274 ? -9.553 -2.780 -29.016 1.00 25.65 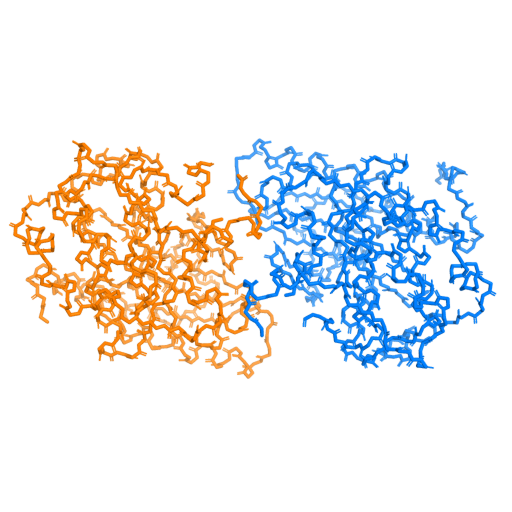331 SER B N 1
ATOM 4335 C CA . SER B 1 274 ? -8.886 -1.745 -29.785 1.00 24.93 331 SER B CA 1
ATOM 4336 C C . SER B 1 274 ? -7.980 -0.833 -28.945 1.00 27.58 331 SER B C 1
ATOM 4337 O O . SER B 1 274 ? -8.187 -0.630 -27.739 1.00 25.41 331 SER B O 1
ATOM 4340 N N . LEU B 1 275 ? -6.988 -0.239 -29.634 1.00 26.80 332 LEU B N 1
ATOM 4341 C CA . LEU B 1 275 ? -6.100 0.726 -28.996 1.00 26.62 332 LEU B CA 1
ATOM 4342 C C . LEU B 1 275 ? -6.896 1.938 -28.496 1.00 28.22 332 LEU B C 1
ATOM 4343 O O . LEU B 1 275 ? -6.565 2.483 -27.425 1.00 25.91 332 LEU B O 1
ATOM 4348 N N . GLU B 1 276 ? -7.937 2.352 -29.261 1.00 26.00 333 GLU B N 1
ATOM 4349 C CA . GLU B 1 276 ? -8.793 3.509 -28.900 1.00 25.89 333 GLU B CA 1
ATOM 4350 C C . GLU B 1 276 ? -9.555 3.220 -27.601 1.00 26.31 333 GLU B C 1
ATOM 4351 O O . GLU B 1 276 ? -9.601 4.063 -26.716 1.00 25.87 333 GLU B O 1
ATOM 4357 N N . PHE B 1 277 ? -10.125 2.015 -27.471 1.00 22.50 334 PHE B N 1
ATOM 4358 C CA . PHE B 1 277 ? -10.843 1.637 -26.241 1.00 21.65 334 PHE B CA 1
ATOM 4359 C C . PHE B 1 277 ? -9.907 1.538 -25.055 1.00 23.78 334 PHE B C 1
ATOM 4360 O O . PHE B 1 277 ? -10.241 2.032 -23.974 1.00 23.09 334 PHE B O 1
ATOM 4368 N N . GLN B 1 278 ? -8.723 0.940 -25.241 1.00 23.18 335 GLN B N 1
ATOM 4369 C CA . GLN B 1 278 ? -7.697 0.863 -24.168 1.00 23.10 335 GLN B CA 1
ATOM 4370 C C . GLN B 1 278 ? -7.323 2.248 -23.693 1.00 25.17 335 GLN B C 1
ATOM 4371 O O . GLN B 1 278 ? -7.338 2.495 -22.476 1.00 25.05 335 GLN B O 1
ATOM 4377 N N . ASP B 1 279 ? -7.099 3.178 -24.631 1.00 24.05 336 ASP B N 1
ATOM 4378 C CA . ASP B 1 279 ? -6.714 4.537 -24.263 1.00 24.66 336 ASP B CA 1
ATOM 4379 C C . ASP B 1 279 ? -7.829 5.254 -23.531 1.00 26.80 336 ASP B C 1
ATOM 4380 O O . ASP B 1 279 ? -7.558 5.969 -22.574 1.00 25.98 336 ASP B O 1
ATOM 4385 N N . PHE B 1 280 ? -9.093 5.042 -23.966 1.00 23.99 337 PHE B N 1
ATOM 4386 C CA . PHE B 1 280 ? -10.262 5.657 -23.355 1.00 22.09 337 PHE B CA 1
ATOM 4387 C C . PHE B 1 280 ? -10.390 5.247 -21.886 1.00 23.63 337 PHE B C 1
ATOM 4388 O O . PHE B 1 280 ? -10.453 6.115 -20.992 1.00 23.63 337 PHE B O 1
ATOM 4396 N N . VAL B 1 281 ? -10.400 3.927 -21.621 1.00 21.43 338 VAL B N 1
ATOM 4397 C CA . VAL B 1 281 ? -10.534 3.512 -20.220 1.00 23.07 338 VAL B CA 1
ATOM 4398 C C . VAL B 1 281 ? -9.318 3.942 -19.385 1.00 26.41 338 VAL B C 1
ATOM 4399 O O . VAL B 1 281 ? -9.479 4.299 -18.218 1.00 24.78 338 VAL B O 1
ATOM 4403 N N . ASN B 1 282 ? -8.114 3.984 -20.000 1.00 24.25 339 ASN B N 1
ATOM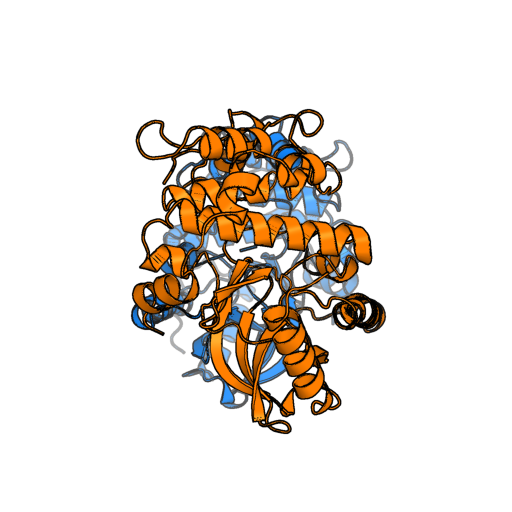 4404 C CA . ASN B 1 282 ? -6.916 4.412 -19.272 1.00 23.79 339 ASN B CA 1
ATOM 4405 C C . ASN B 1 282 ? -7.036 5.854 -18.847 1.00 25.87 339 ASN B C 1
ATOM 4406 O O . ASN B 1 282 ? -6.699 6.181 -17.695 1.00 26.45 339 ASN B O 1
ATOM 4411 N N . LYS B 1 283 ? -7.578 6.699 -19.732 1.00 21.81 340 LYS B N 1
ATOM 4412 C CA . LYS B 1 283 ? -7.777 8.121 -19.411 1.00 22.23 340 LYS B CA 1
ATOM 4413 C C . LYS B 1 283 ? -8.833 8.311 -18.302 1.00 25.33 340 LYS B C 1
ATOM 4414 O O . LYS B 1 283 ? -8.724 9.262 -17.543 1.00 25.55 340 LYS B O 1
ATOM 4420 N N . CYS B 1 284 ? -9.835 7.413 -18.213 1.00 21.58 341 CYS B N 1
ATOM 4421 C CA . CYS B 1 284 ? -10.832 7.483 -17.128 1.00 21.95 341 CYS B CA 1
ATOM 4422 C C . CYS B 1 284 ? -10.247 7.047 -15.796 1.00 24.31 341 CYS B C 1
ATOM 4423 O O . CYS B 1 284 ? -10.808 7.407 -14.760 1.00 25.19 341 CYS B O 1
ATOM 4426 N N . LEU B 1 285 ? -9.292 6.109 -15.818 1.00 22.32 342 LEU B N 1
ATOM 4427 C CA . LEU B 1 285 ? -8.758 5.455 -14.621 1.00 21.98 342 LEU B CA 1
ATOM 4428 C C . LEU B 1 285 ? -7.453 6.045 -14.096 1.00 27.95 342 LEU B C 1
ATOM 4429 O O . LEU B 1 285 ? -6.888 5.495 -13.153 1.00 30.45 342 LEU B O 1
ATOM 4434 N N . ILE B 1 286 ? -7.043 7.212 -14.586 1.00 24.78 343 ILE B N 1
ATOM 4435 C CA . ILE B 1 286 ? -5.846 7.868 -14.028 1.00 24.27 343 ILE B CA 1
ATOM 4436 C C . ILE B 1 286 ? -6.117 8.142 -12.519 1.00 26.65 343 ILE B C 1
ATOM 4437 O O . ILE B 1 286 ? -7.174 8.684 -12.165 1.00 27.30 343 ILE B O 1
ATOM 4442 N N . LYS B 1 287 ? -5.179 7.756 -11.643 1.00 25.84 344 LYS B N 1
ATOM 4443 C CA . LYS B 1 287 ? -5.386 7.882 -10.189 1.00 27.22 344 LYS B CA 1
ATOM 4444 C C . LYS B 1 287 ? -5.506 9.351 -9.707 1.00 31.30 344 LYS B C 1
ATOM 4445 O O . LYS B 1 287 ? -6.382 9.652 -8.893 1.00 32.00 344 LYS B O 1
ATOM 4451 N N . ASN B 1 288 ? -4.677 10.234 -10.263 1.00 30.81 345 ASN B N 1
ATOM 4452 C CA . ASN B 1 288 ? -4.655 11.670 -9.962 1.00 30.87 345 ASN B CA 1
ATOM 4453 C C . ASN B 1 288 ? -5.841 12.309 -10.708 1.00 33.43 345 ASN B C 1
ATOM 4454 O O . ASN B 1 288 ? -5.815 12.346 -11.950 1.00 33.05 345 ASN B O 1
ATOM 4459 N N . PRO B 1 289 ? -6.893 12.789 -9.982 1.00 31.82 346 PRO B N 1
ATOM 4460 C CA . PRO B 1 289 ? -8.070 13.336 -10.671 1.00 31.54 346 PRO B CA 1
ATOM 4461 C C . PRO B 1 289 ? -7.770 14.576 -11.506 1.00 34.98 346 PRO B C 1
ATOM 4462 O O . PRO B 1 289 ? -8.508 14.863 -12.446 1.00 35.21 346 PRO B O 1
ATOM 4466 N N . ALA B 1 290 ? -6.689 15.281 -11.192 1.00 34.71 347 ALA B N 1
ATOM 4467 C CA . ALA B 1 290 ? -6.280 16.458 -11.980 1.00 35.83 347 ALA B CA 1
ATOM 4468 C C . ALA B 1 290 ? -5.774 16.074 -13.381 1.00 39.54 347 ALA B C 1
ATOM 4469 O O . ALA B 1 290 ? -5.891 16.885 -14.302 1.00 40.93 347 ALA B O 1
ATOM 4471 N N . GLU B 1 291 ? -5.233 14.842 -13.551 1.00 34.29 348 GLU B N 1
ATOM 4472 C CA . GLU B 1 291 ? -4.722 14.352 -14.841 1.00 32.05 348 GLU B CA 1
ATOM 4473 C C . GLU B 1 291 ? -5.754 13.478 -15.585 1.00 34.21 348 GLU B C 1
ATOM 4474 O O . GLU B 1 291 ? -5.706 13.324 -16.811 1.00 33.37 348 GLU B O 1
ATOM 4480 N N . ARG B 1 292 ? -6.692 12.926 -14.827 1.00 29.79 349 ARG B N 1
ATOM 4481 C CA . ARG B 1 292 ? -7.771 12.096 -15.380 1.00 27.66 349 ARG B CA 1
ATOM 4482 C C . ARG B 1 292 ? -8.589 12.949 -16.363 1.00 30.46 349 ARG B C 1
ATOM 4483 O O . ARG B 1 292 ? -8.770 14.157 -16.154 1.00 29.70 349 ARG B O 1
ATOM 4491 N N . ALA B 1 293 ? -9.043 12.345 -17.446 1.00 27.99 350 ALA B N 1
ATOM 4492 C CA . ALA B 1 293 ? -9.855 13.046 -18.439 1.00 29.34 350 ALA B CA 1
ATOM 4493 C C . ALA B 1 293 ? -11.143 13.641 -17.847 1.00 32.38 350 ALA B C 1
ATOM 4494 O O . ALA B 1 293 ? -11.669 13.115 -16.858 1.00 31.81 350 ALA B O 1
ATOM 4496 N N . ASP B 1 294 ? -11.622 14.755 -18.422 1.00 28.97 351 ASP B N 1
ATOM 4497 C CA . ASP B 1 294 ? -12.894 15.361 -18.005 1.00 28.38 351 ASP B CA 1
ATOM 4498 C C . ASP B 1 294 ? -13.969 15.043 -19.057 1.00 32.03 351 ASP B C 1
ATOM 4499 O O . ASP B 1 294 ? -13.639 14.409 -20.061 1.00 31.49 351 ASP B O 1
ATOM 4504 N N . LEU B 1 295 ? -15.252 15.396 -18.812 1.00 29.54 352 LEU B N 1
ATOM 4505 C CA . LEU B 1 295 ? -16.335 15.035 -19.749 1.00 29.41 352 LEU B CA 1
ATOM 4506 C C . LEU B 1 295 ? -16.148 15.604 -21.146 1.00 33.30 352 LEU B C 1
ATOM 4507 O O . LEU B 1 295 ? -16.438 14.921 -22.128 1.00 33.04 352 LEU B O 1
ATOM 4512 N N . LYS B 1 296 ? -15.679 16.855 -21.233 1.00 32.39 353 LYS B N 1
ATOM 4513 C CA . LYS B 1 296 ? -15.450 17.531 -22.515 1.00 32.86 353 LYS B CA 1
ATOM 4514 C C . LYS B 1 296 ? -14.412 16.749 -23.336 1.00 34.33 353 LYS B C 1
ATOM 4515 O O . LYS B 1 296 ? -14.610 16.504 -24.530 1.00 34.37 353 LYS B O 1
ATOM 4521 N N . GLN B 1 297 ? -13.318 16.337 -22.677 1.00 30.67 354 GLN B N 1
ATOM 4522 C CA . GLN B 1 297 ? -12.249 15.571 -23.308 1.00 30.43 354 GLN B CA 1
ATOM 4523 C C . GLN B 1 297 ? -12.743 14.178 -23.717 1.00 30.14 354 GLN B C 1
ATOM 4524 O O . GLN B 1 297 ? -12.407 13.703 -24.796 1.00 30.23 354 GLN B O 1
ATOM 4530 N N . LEU B 1 298 ? -13.578 13.552 -22.894 1.00 26.36 355 LEU B N 1
ATOM 4531 C CA . LEU B 1 298 ? -14.063 12.222 -23.278 1.00 25.54 355 LEU B CA 1
ATOM 4532 C C . LEU B 1 298 ? -15.000 12.257 -24.488 1.00 30.65 355 LEU B C 1
ATOM 4533 O O . LEU B 1 298 ? -14.946 11.351 -25.308 1.00 27.61 355 LEU B O 1
ATOM 4538 N N . MET B 1 299 ? -15.834 13.299 -24.608 1.00 32.04 356 MET B N 1
ATOM 4539 C CA . MET B 1 299 ? -16.806 13.438 -25.705 1.00 35.02 356 MET B CA 1
ATOM 4540 C C . MET B 1 299 ? -16.151 13.494 -27.080 1.00 36.69 356 MET B C 1
ATOM 4541 O O . MET B 1 299 ? -16.768 13.062 -28.068 1.00 36.23 356 MET B O 1
ATOM 4546 N N . VAL B 1 300 ? -14.878 13.960 -27.146 1.00 30.75 357 VAL B N 1
ATOM 4547 C CA . VAL B 1 300 ? -14.138 14.050 -28.403 1.00 30.82 357 VAL B CA 1
ATOM 4548 C C . VAL B 1 300 ? -12.994 13.032 -28.505 1.00 32.75 357 VAL B C 1
ATOM 4549 O O . VAL B 1 300 ? -12.186 13.107 -29.434 1.00 31.03 357 VAL B O 1
ATOM 4553 N N . HIS B 1 301 ? -12.939 12.058 -27.571 1.00 28.25 358 HIS B N 1
ATOM 4554 C CA . HIS B 1 301 ? -11.925 11.008 -27.622 1.00 26.72 358 HIS B CA 1
ATOM 4555 C C . HIS B 1 301 ? -12.181 10.130 -28.863 1.00 28.45 358 HIS B C 1
ATOM 4556 O O . HIS B 1 301 ? -13.347 9.944 -29.243 1.00 26.91 358 HIS B O 1
ATOM 4563 N N . ALA B 1 302 ? -11.103 9.597 -29.480 1.00 27.05 359 ALA B N 1
ATOM 4564 C CA . ALA B 1 302 ? -11.203 8.725 -30.675 1.00 26.79 359 ALA B CA 1
ATOM 4565 C C . ALA B 1 302 ? -12.199 7.578 -30.455 1.00 27.77 359 ALA B C 1
ATOM 4566 O O . ALA B 1 302 ? -12.961 7.262 -31.365 1.00 26.66 359 ALA B O 1
ATOM 4568 N N . PHE B 1 303 ? -12.217 6.950 -29.251 1.00 24.94 360 PHE B N 1
ATOM 4569 C CA . PHE B 1 303 ? -13.154 5.849 -29.003 1.00 23.68 360 PHE B CA 1
ATOM 4570 C C . PHE B 1 303 ? -14.621 6.296 -29.157 1.00 25.17 360 PHE B C 1
ATOM 4571 O O . PHE B 1 303 ? -15.443 5.545 -29.674 1.00 25.11 360 PHE B O 1
ATOM 4579 N N . ILE B 1 304 ? -14.944 7.502 -28.681 1.00 24.39 361 ILE B N 1
ATOM 4580 C CA . ILE B 1 304 ? -16.310 8.023 -28.726 1.00 25.23 361 ILE B CA 1
ATOM 4581 C C . ILE B 1 304 ? -16.651 8.455 -30.160 1.00 28.29 361 ILE B C 1
ATOM 4582 O O . ILE B 1 304 ? -17.751 8.176 -30.626 1.00 26.92 361 ILE B O 1
ATOM 4587 N N . LYS B 1 305 ? -15.719 9.148 -30.838 1.00 26.73 362 LYS B N 1
ATOM 4588 C CA . LYS B 1 305 ? -15.931 9.571 -32.222 1.00 26.21 362 LYS B CA 1
ATOM 4589 C C . LYS B 1 305 ? -16.172 8.339 -33.102 1.00 30.09 362 LYS B C 1
ATOM 4590 O O . LYS B 1 305 ? -17.096 8.343 -33.923 1.00 30.98 362 LYS B O 1
ATOM 4596 N N . ARG B 1 306 ? -15.387 7.263 -32.881 1.00 26.40 363 ARG B N 1
ATOM 4597 C CA . ARG B 1 306 ? -15.561 6.026 -33.653 1.00 25.31 363 ARG B CA 1
ATOM 4598 C C . ARG B 1 306 ? -16.919 5.398 -33.375 1.00 28.09 363 ARG B C 1
ATOM 4599 O O . ARG B 1 306 ? -17.646 5.035 -34.305 1.00 28.60 363 ARG B O 1
ATOM 4607 N N . SER B 1 307 ? -17.254 5.254 -32.081 1.00 25.30 364 SER B N 1
ATOM 4608 C CA . SER B 1 307 ? -18.488 4.614 -31.666 1.00 24.14 364 SER B CA 1
ATOM 4609 C C . SER B 1 307 ? -19.707 5.390 -32.118 1.00 29.16 364 SER B C 1
ATOM 4610 O O . SER B 1 307 ? -20.664 4.773 -32.544 1.00 30.32 364 SER B O 1
ATOM 4613 N N . ASP B 1 308 ? -19.675 6.737 -32.080 1.00 26.25 365 ASP B N 1
ATOM 4614 C CA . ASP B 1 308 ? -20.829 7.520 -32.474 1.00 28.19 365 ASP B CA 1
ATOM 4615 C C . ASP B 1 308 ? -21.149 7.351 -33.981 1.00 31.89 365 ASP B C 1
ATOM 4616 O O . ASP B 1 308 ? -22.309 7.406 -34.376 1.00 32.40 365 ASP B O 1
ATOM 4621 N N . ALA B 1 309 ? -20.137 7.041 -34.779 1.00 28.45 366 ALA B N 1
ATOM 4622 C CA . ALA B 1 309 ? -20.289 6.868 -36.230 1.00 29.34 366 ALA B CA 1
ATOM 4623 C C . ALA B 1 309 ? -20.747 5.450 -36.628 1.00 36.70 366 ALA B C 1
ATOM 4624 O O . ALA B 1 309 ? -21.204 5.273 -37.749 1.00 39.80 366 ALA B O 1
ATOM 4626 N N . GLU B 1 310 ? -20.602 4.452 -35.737 1.00 32.58 367 GLU B N 1
ATOM 4627 C CA . GLU B 1 310 ? -20.964 3.042 -35.997 1.00 32.34 367 GLU B CA 1
ATOM 4628 C C . GLU B 1 310 ? -22.476 2.812 -35.843 1.00 38.38 367 GLU B C 1
ATOM 4629 O O . GLU B 1 310 ? -23.080 3.301 -34.889 1.00 38.00 367 GLU B O 1
ATOM 4635 N N . GLU B 1 311 ? -23.072 2.016 -36.743 1.00 37.25 368 GLU B N 1
ATOM 4636 C CA . GLU B 1 311 ? -24.478 1.633 -36.659 1.00 38.30 368 GLU B CA 1
ATOM 4637 C C . GLU B 1 311 ? -24.414 0.269 -35.990 1.00 42.60 368 GLU B C 1
ATOM 4638 O O . GLU B 1 311 ? -23.869 -0.698 -36.537 1.00 42.10 368 GLU B O 1
ATOM 4644 N N . VAL B 1 312 ? -24.889 0.231 -34.766 1.00 38.91 369 VAL B N 1
ATOM 4645 C CA . VAL B 1 312 ? -24.880 -0.957 -33.954 1.00 38.93 369 VAL B CA 1
ATOM 4646 C C . VAL B 1 312 ? -26.335 -1.240 -33.643 1.00 44.41 369 VAL B C 1
ATOM 4647 O O . VAL B 1 312 ? -27.071 -0.357 -33.185 1.00 46.89 369 VAL B O 1
ATOM 4651 N N . ASP B 1 313 ? -26.754 -2.462 -33.881 1.00 38.58 370 ASP B N 1
ATOM 4652 C CA . ASP B 1 313 ? -28.124 -2.808 -33.567 1.00 36.46 370 ASP B CA 1
ATOM 4653 C C . ASP B 1 313 ? -28.152 -3.229 -32.086 1.00 36.11 370 ASP B C 1
ATOM 4654 O O . ASP B 1 313 ? -28.208 -4.419 -31.781 1.00 34.33 370 ASP B O 1
ATOM 4659 N N . PHE B 1 314 ? -28.045 -2.249 -31.162 1.00 33.22 371 PHE B N 1
ATOM 4660 C CA . PHE B 1 314 ? -28.045 -2.567 -29.732 1.00 32.69 371 PHE B CA 1
ATOM 4661 C C . PHE B 1 314 ? -29.320 -3.308 -29.288 1.00 36.14 371 PHE B C 1
ATOM 4662 O O . PHE B 1 314 ? -29.213 -4.316 -28.586 1.00 35.12 371 PHE B O 1
ATOM 4670 N N . ALA B 1 315 ? -30.510 -2.855 -29.750 1.00 35.30 372 ALA B N 1
ATOM 4671 C CA . ALA B 1 315 ? -31.776 -3.503 -29.410 1.00 34.59 372 ALA B CA 1
ATOM 4672 C C . ALA B 1 315 ? -31.765 -4.979 -29.832 1.00 39.27 372 ALA B C 1
ATOM 4673 O O . ALA B 1 315 ? -32.168 -5.826 -29.045 1.00 38.82 372 ALA B O 1
ATOM 4675 N N . GLY B 1 316 ? -31.291 -5.266 -31.053 1.00 38.12 373 GLY B N 1
ATOM 4676 C CA . GLY B 1 316 ? -31.209 -6.627 -31.579 1.00 37.48 373 GLY B CA 1
ATOM 4677 C C . GLY B 1 316 ? -30.293 -7.496 -30.738 1.00 38.29 373 GLY B C 1
ATOM 4678 O O . GLY B 1 316 ? -30.651 -8.616 -30.370 1.00 37.42 373 GLY B O 1
ATOM 4679 N N . TRP B 1 317 ? -29.108 -6.960 -30.405 1.00 33.56 374 TRP B N 1
ATOM 4680 C CA . TRP B 1 317 ? -28.115 -7.629 -29.560 1.00 33.11 374 TRP B CA 1
ATOM 4681 C C . TRP B 1 317 ? -28.714 -7.948 -28.180 1.00 35.54 374 TRP B C 1
ATOM 4682 O O . TRP B 1 317 ? -28.594 -9.081 -27.708 1.00 35.11 374 TRP B O 1
ATOM 4693 N N . LEU B 1 318 ? -29.336 -6.941 -27.541 1.00 31.42 375 LEU B N 1
ATOM 4694 C CA . LEU B 1 318 ? -29.920 -7.077 -26.205 1.00 32.01 375 LEU B CA 1
ATOM 4695 C C . LEU B 1 318 ? -31.002 -8.140 -26.211 1.00 39.87 375 LEU B C 1
ATOM 4696 O O . LEU B 1 318 ? -30.910 -9.097 -25.448 1.00 40.38 375 LEU B O 1
ATOM 4701 N N . CYS B 1 319 ? -31.960 -8.038 -27.141 1.00 38.54 376 CYS B N 1
ATOM 4702 C CA . CYS B 1 319 ? -33.064 -8.969 -27.190 1.00 41.04 376 CYS B CA 1
ATOM 4703 C C . CYS B 1 319 ? -32.619 -10.422 -27.439 1.00 46.21 376 CYS B C 1
ATOM 4704 O O . CYS B 1 319 ? -33.159 -11.311 -26.785 1.00 47.14 376 CYS B O 1
ATOM 4707 N N . SER B 1 320 ? -31.576 -10.654 -28.261 1.00 43.07 377 SER B N 1
ATOM 4708 C CA . SER B 1 320 ? -31.057 -12.006 -28.479 1.00 42.69 377 SER B CA 1
ATOM 4709 C C . SER B 1 320 ? -30.222 -12.524 -27.282 1.00 46.25 377 SER B C 1
ATOM 4710 O O . SER B 1 320 ? -30.260 -13.723 -26.984 1.00 47.11 377 SER B O 1
ATOM 4713 N N . THR B 1 321 ? -29.548 -11.624 -26.550 1.00 40.18 378 THR B N 1
ATOM 4714 C CA . THR B 1 321 ? -28.721 -12.025 -25.402 1.00 39.78 378 THR B CA 1
ATOM 4715 C C . THR B 1 321 ? -29.530 -12.351 -24.158 1.00 43.41 378 THR B C 1
ATOM 4716 O O . THR B 1 321 ? -29.188 -13.304 -23.463 1.00 44.15 378 THR B O 1
ATOM 4720 N N . ILE B 1 322 ? -30.603 -11.595 -23.879 1.00 38.36 379 ILE B N 1
ATOM 4721 C CA . ILE B 1 322 ? -31.385 -11.828 -22.663 1.00 38.38 379 ILE B CA 1
ATOM 4722 C C . ILE B 1 322 ? -32.772 -12.444 -22.930 1.00 45.35 379 ILE B C 1
ATOM 4723 O O . ILE B 1 322 ? -33.503 -12.713 -21.969 1.00 46.54 379 ILE B O 1
ATOM 4728 N N . GLY B 1 323 ? -33.105 -12.673 -24.202 1.00 43.41 380 GLY B N 1
ATOM 4729 C CA . GLY B 1 323 ? -34.370 -13.278 -24.601 1.00 44.52 380 GLY B CA 1
ATOM 4730 C C . GLY B 1 323 ? -35.597 -12.431 -24.326 1.00 53.16 380 GLY B C 1
ATOM 4731 O O . GLY B 1 323 ? -36.458 -12.839 -23.540 1.00 55.00 380 GLY B O 1
ATOM 4732 N N . LEU B 1 324 ? -35.684 -11.247 -24.968 1.00 50.10 381 LEU B N 1
ATOM 4733 C CA . LEU B 1 324 ? -36.825 -10.327 -24.863 1.00 69.40 381 LEU B CA 1
ATOM 4734 C C . LEU B 1 324 ? -37.722 -10.483 -26.094 1.00 112.03 381 LEU B C 1
ATOM 4735 O O . LEU B 1 324 ? -38.751 -9.817 -26.214 1.00 82.42 381 LEU B O 1
#

CATH classification: 3.30.200.20 (+1 more: 1.10.510.10)